Protein AF-A0A6A5Y5C6-F1 (afdb_monomer_lite)

Foldseek 3Di:
DPLVVDDPVVNLVVLLVVCVVVALVVLQVCLVPDPSSVVSSLCCNLQPAALVSQPPDDDPPPPPDDDDDDDDPPDDPDPPPSVPDQLPDPDLVSQLSSLLNCLVPVRHPQCQQSLLLVLLLVVLQVVCVVPDRDDSSVLSSQQSSLLSVDDSCLVVVLSVVCVVPVDDSNDDDLLSNLLSCLLVQVLVSNVVSCVVPVCSQLDADSRRGHSLLNNLLNVNLSSNVVSLVSLLVVPDDPSSLVVLVNSLVSNLVDPDCPSNLSSLVSCVVRVVVSCLVCLLVSLLVSLVVPDPVSNVSSVVVHDQDDDPVSQVSVLNSLLSCLLNLVLVSNVVCLVVVSHPLECPPLSLLSNLLSCLVNVVLVVNVSSVVSVHDQQDHDDDDDPDDDGDGQLLVCLLVLPLSSNLSSLVSPDDLPDPSVVSLVVNDDDDDDPVNVVSSVSSVVSSVVSVVVVVVVVVPPDDDDPDDDPDDDDDD

Organism: NCBI:txid1450172

pLDDT: mean 77.13, std 18.13, range [28.3, 96.19]

Radius of gyration: 30.25 Å; chains: 1; bounding box: 68×80×89 Å

Secondary structure (DSSP, 8-state):
--TTSS-HHHHHHHHHHHHHHH-HHHHHHTGGG-HHHHHHHHHIIIII--GGGGTT---------SS------SS---TTTTS-SSTT-S-HHHHHHHHHHHHH--TT--SHHHHHHHHHHHHHHHHHTTT----HHHHHHHHHHHHTTS-HHHHHHHHHHHHHHT--TT---HHHHHHHHHHHT-HHHHHHHHHH-TTGGGSPBTTTB-HHHHHHHTT-HHHHHHHHHHHHHT---THHHHHHHHHHHHHHHSS-SHHHHHHHHHHHHH-HHHHHHHHHHHHHHHHHHT-HHHHHHHHTT------HHHHHHHHHHHHHHHHTT-HHHHHHHHHTT-S---TT-HHHHHHHHHHHHTT-TTHHHHHHHTT--SS------SSS-S---HHHHHHHTT-HHHHHHHHHTT----S-HHHHHHTT--S---HHHHHHHHHHHHHHHHHHHHHHHTTTT-------S---SSS--

Sequence (473 aa):
MDLLDVPPEVLEQIIRLYVDDVGVVKAWLRRDVCKTFKSFIQFEILAKQPLQAFQGVSFTPLTIYQRGESTYSRGMYDPYRTHFLAIRSENVHIRSEYLQYRIKQLNGCHPFVPSSIQAIVNDFVESSKDRQNYPMEKCIEILCRVTSNLPIWSLLWRSWDSSSHNLDGSRVCNVDRIAAAASIGDLHLLQKLILDHPLDVQQESVVLGYPLECAVIEGKEGSVVHLMHNLKKTKKTYRVRDLLHRAIIAAMRMKTNSTLELLLHIVQKDHKAFWRARVVGWWAIAAAAGRKDHIETILNTLPYGHSHENQRRMNESFRYICKRGFGDIAKRIIQQRHIDISPQHSPSQSYLMSAIENDQTDLIPLLVARGVSVERFSGRRGYNPVGQSPLRYAIRIRSIALVKILLKQGAKTNIDINHWLRKTASEHQTDESKQAEADIIELFKVARAAQSGRKGTKSTPTKQHNLKRKAEN

Structure (mmCIF, N/CA/C/O backbone):
data_AF-A0A6A5Y5C6-F1
#
_entry.id   AF-A0A6A5Y5C6-F1
#
loop_
_atom_site.group_PDB
_atom_site.id
_atom_site.type_symbol
_atom_site.label_atom_id
_atom_site.label_alt_id
_atom_site.label_comp_id
_atom_site.label_asym_id
_atom_site.label_entity_id
_atom_site.label_seq_id
_atom_site.pdbx_PDB_ins_code
_atom_site.Cartn_x
_atom_site.Cartn_y
_atom_site.Cartn_z
_atom_site.occupancy
_atom_site.B_iso_or_equiv
_atom_site.auth_seq_id
_atom_site.auth_comp_id
_atom_site.auth_asym_id
_atom_site.auth_atom_id
_atom_site.pdbx_PDB_model_num
ATOM 1 N N . MET A 1 1 ? -0.465 40.863 -15.103 1.00 56.06 1 MET A N 1
ATOM 2 C CA . MET A 1 1 ? -0.292 39.588 -15.818 1.00 56.06 1 MET A CA 1
ATOM 3 C C . MET A 1 1 ? -0.039 38.549 -14.770 1.00 56.06 1 MET A C 1
ATOM 5 O O . MET A 1 1 ? 0.917 38.703 -14.012 1.00 56.06 1 MET A O 1
ATOM 9 N N . ASP A 1 2 ? -0.905 37.553 -14.700 1.00 70.94 2 ASP A N 1
ATOM 10 C CA . ASP A 1 2 ? -0.606 36.388 -13.893 1.00 70.94 2 ASP A CA 1
ATOM 11 C C . ASP A 1 2 ? 0.515 35.601 -14.578 1.00 70.94 2 ASP A C 1
ATOM 13 O O . ASP A 1 2 ? 0.655 35.603 -15.800 1.00 70.94 2 ASP A O 1
ATOM 17 N N . LEU A 1 3 ? 1.346 34.918 -13.788 1.00 67.88 3 LEU A N 1
ATOM 18 C CA . LEU A 1 3 ? 2.488 34.133 -14.283 1.00 67.88 3 LEU A CA 1
ATOM 19 C C . LEU A 1 3 ? 2.070 33.020 -15.272 1.00 67.88 3 LEU A C 1
ATOM 21 O O . LEU A 1 3 ? 2.919 32.402 -15.901 1.00 67.88 3 LEU A O 1
ATOM 25 N N . LEU A 1 4 ? 0.771 32.728 -15.373 1.00 70.50 4 LEU A N 1
ATOM 26 C CA . LEU A 1 4 ? 0.193 31.737 -16.281 1.00 70.50 4 LEU A CA 1
ATOM 27 C C . LEU A 1 4 ? -0.303 32.336 -17.604 1.00 70.50 4 LEU A C 1
ATOM 29 O O . LEU A 1 4 ? -0.633 31.572 -18.505 1.00 70.50 4 LEU A O 1
ATOM 33 N N . ASP A 1 5 ? -0.323 33.664 -17.730 1.00 82.31 5 ASP A N 1
ATOM 34 C CA . ASP A 1 5 ? -0.740 34.365 -18.952 1.00 82.31 5 ASP A CA 1
ATOM 35 C C . ASP A 1 5 ? 0.412 34.515 -19.959 1.00 82.31 5 ASP A C 1
ATOM 37 O O . ASP A 1 5 ? 0.213 34.985 -21.080 1.00 82.31 5 ASP A O 1
ATOM 41 N N . VAL A 1 6 ? 1.635 34.152 -19.560 1.00 85.62 6 VAL A N 1
ATOM 42 C CA . VAL A 1 6 ? 2.823 34.231 -20.415 1.00 85.62 6 VAL A CA 1
ATOM 43 C C . VAL A 1 6 ? 2.967 32.969 -21.277 1.00 85.62 6 VAL A C 1
ATOM 45 O O . VAL A 1 6 ? 2.570 31.883 -20.845 1.00 85.62 6 VAL A O 1
ATOM 48 N N . PRO A 1 7 ? 3.576 33.072 -22.473 1.00 89.81 7 PRO A N 1
ATOM 49 C CA . PRO A 1 7 ? 3.885 31.908 -23.299 1.00 89.81 7 PRO A CA 1
ATOM 50 C C . PRO A 1 7 ? 4.711 30.855 -22.536 1.00 89.81 7 PRO A C 1
ATOM 52 O O . PRO A 1 7 ? 5.541 31.222 -21.693 1.00 89.81 7 PRO A O 1
ATOM 55 N N . PRO A 1 8 ? 4.526 29.554 -22.822 1.00 86.69 8 PRO A N 1
ATOM 56 C CA . PRO A 1 8 ? 5.186 28.474 -22.089 1.00 86.69 8 PRO A CA 1
ATOM 57 C C . PRO A 1 8 ? 6.717 28.555 -22.139 1.00 86.69 8 PRO A C 1
ATOM 59 O O . PRO A 1 8 ? 7.372 28.212 -21.159 1.00 86.69 8 PRO A O 1
ATOM 62 N N . GLU A 1 9 ? 7.292 29.074 -23.223 1.00 89.06 9 GLU A N 1
ATOM 63 C CA . GLU A 1 9 ? 8.736 29.272 -23.384 1.00 89.06 9 GLU A CA 1
ATOM 64 C C . GLU A 1 9 ? 9.266 30.360 -22.438 1.00 89.06 9 GLU A C 1
ATOM 66 O O . GLU A 1 9 ? 10.341 30.228 -21.851 1.00 89.06 9 GLU A O 1
ATOM 71 N N . VAL A 1 10 ? 8.491 31.435 -22.255 1.00 89.25 10 VAL A N 1
ATOM 72 C CA . VAL A 1 10 ? 8.820 32.520 -21.319 1.00 89.25 10 VAL A CA 1
ATOM 73 C C . VAL A 1 10 ? 8.710 32.009 -19.888 1.00 89.25 10 VAL A C 1
ATOM 75 O O . VAL A 1 10 ? 9.592 32.264 -19.069 1.00 89.25 10 VAL A O 1
ATOM 78 N N . LEU A 1 11 ? 7.667 31.229 -19.590 1.00 88.94 11 LEU A N 1
ATOM 79 C CA . LEU A 1 11 ? 7.513 30.591 -18.287 1.00 88.94 11 LEU A CA 1
ATOM 80 C C . LEU A 1 11 ? 8.683 29.646 -17.985 1.00 88.94 11 LEU A C 1
ATOM 82 O O . LEU A 1 11 ? 9.231 29.688 -16.889 1.00 88.94 11 LEU A O 1
ATOM 86 N N . GLU A 1 12 ? 9.111 28.834 -18.949 1.00 89.12 12 GLU A N 1
ATOM 87 C CA . GLU A 1 12 ? 10.259 27.937 -18.807 1.00 89.12 12 GLU A CA 1
ATOM 88 C C . GLU A 1 12 ? 11.555 28.699 -18.491 1.00 89.12 12 GLU A C 1
ATOM 90 O O . GLU A 1 12 ? 12.298 28.305 -17.590 1.00 89.12 12 GLU A O 1
ATOM 95 N N . GLN A 1 13 ? 11.802 29.825 -19.166 1.00 90.44 13 GLN A N 1
ATOM 96 C CA . GLN A 1 13 ? 12.949 30.689 -18.871 1.00 90.44 13 GLN A CA 1
ATOM 97 C C . GLN A 1 13 ? 12.867 31.307 -17.473 1.00 90.44 13 GLN A C 1
ATOM 99 O O . GLN A 1 13 ? 13.861 31.297 -16.747 1.00 90.44 13 GLN A O 1
ATOM 104 N N . ILE A 1 14 ? 11.691 31.795 -17.064 1.00 90.94 14 ILE A N 1
ATOM 105 C CA . ILE A 1 14 ? 11.475 32.327 -15.711 1.00 90.94 14 ILE A CA 1
ATOM 106 C C . ILE A 1 14 ? 11.767 31.249 -14.664 1.00 90.94 14 ILE A C 1
ATOM 108 O O . ILE A 1 14 ? 12.445 31.515 -13.674 1.00 90.94 14 ILE A O 1
ATOM 112 N N . ILE A 1 15 ? 11.286 30.025 -14.884 1.00 91.19 15 ILE A N 1
ATOM 113 C CA . ILE A 1 15 ? 11.497 28.895 -13.974 1.00 91.19 15 ILE A CA 1
ATOM 114 C C . ILE A 1 15 ? 12.972 28.525 -13.891 1.00 91.19 15 ILE A C 1
ATOM 116 O O . ILE A 1 15 ? 13.470 28.292 -12.792 1.00 91.19 15 ILE A O 1
ATOM 120 N N . ARG A 1 16 ? 13.679 28.500 -15.020 1.00 91.00 16 ARG A N 1
ATOM 121 C CA . ARG A 1 16 ? 15.119 28.251 -15.046 1.00 91.00 16 ARG A CA 1
ATOM 122 C C . ARG A 1 16 ? 15.880 29.297 -14.235 1.00 91.00 16 ARG A C 1
ATOM 124 O O . ARG A 1 16 ? 16.612 28.927 -13.325 1.00 91.00 16 ARG A O 1
ATOM 131 N N . LEU A 1 17 ? 15.651 30.583 -14.507 1.00 91.69 17 LEU A N 1
ATOM 132 C CA . LEU A 1 17 ? 16.285 31.679 -13.766 1.00 91.69 17 LEU A CA 1
ATOM 133 C C . LEU A 1 17 ? 15.961 31.609 -12.273 1.00 91.69 17 LEU A C 1
ATOM 135 O O . LEU A 1 17 ? 16.832 31.815 -11.435 1.00 91.69 17 LEU A O 1
ATOM 139 N N . TYR A 1 18 ? 14.720 31.262 -11.937 1.00 91.19 18 TYR A N 1
ATOM 140 C CA . TYR A 1 18 ? 14.306 31.050 -10.559 1.00 91.19 18 TYR A CA 1
ATOM 141 C C . TYR A 1 18 ? 15.075 29.899 -9.895 1.00 91.19 18 TYR A C 1
ATOM 143 O O . TYR A 1 18 ? 15.573 30.065 -8.784 1.00 91.19 18 TYR A O 1
ATOM 151 N N . VAL A 1 19 ? 15.196 28.741 -10.554 1.00 88.56 19 VAL A N 1
ATOM 152 C CA . VAL A 1 19 ? 15.949 27.587 -10.033 1.00 88.56 19 VAL A CA 1
ATOM 153 C C . VAL A 1 19 ? 17.432 27.922 -9.865 1.00 88.56 19 VAL A C 1
ATOM 155 O O . VAL A 1 19 ? 18.008 27.529 -8.849 1.00 88.56 19 VAL A O 1
ATOM 158 N N . ASP A 1 20 ? 18.022 28.662 -10.804 1.00 88.44 20 ASP A N 1
ATOM 159 C CA . ASP A 1 20 ? 19.425 29.087 -10.757 1.00 88.44 20 ASP A CA 1
ATOM 160 C C . ASP A 1 20 ? 19.679 30.089 -9.610 1.00 88.44 20 ASP A C 1
ATOM 162 O O . ASP A 1 20 ? 20.697 29.991 -8.925 1.00 88.44 20 ASP A O 1
ATOM 166 N N . ASP A 1 21 ? 18.734 30.999 -9.340 1.00 89.56 21 ASP A N 1
ATOM 167 C CA . ASP A 1 21 ? 18.826 32.006 -8.270 1.00 89.56 21 ASP A CA 1
ATOM 168 C C . ASP A 1 21 ? 18.617 31.412 -6.865 1.00 89.56 21 ASP A C 1
ATOM 170 O O . ASP A 1 21 ? 19.437 31.587 -5.960 1.00 89.56 21 ASP A O 1
ATOM 174 N N . VAL A 1 22 ? 17.525 30.663 -6.654 1.00 86.00 22 VAL A N 1
ATOM 175 C CA . VAL A 1 22 ? 17.185 30.155 -5.310 1.00 86.00 22 VAL A CA 1
ATOM 176 C C . VAL A 1 22 ? 17.791 28.786 -4.995 1.00 86.00 22 VAL A C 1
ATOM 178 O O . VAL A 1 22 ? 17.800 28.363 -3.831 1.00 86.00 22 VAL A O 1
ATOM 181 N N . GLY A 1 23 ? 18.276 28.081 -6.014 1.00 80.81 23 GLY A N 1
ATOM 182 C CA . GLY A 1 23 ? 18.769 26.713 -5.939 1.00 80.81 23 GLY A CA 1
ATOM 183 C C . GLY A 1 23 ? 17.662 25.650 -5.949 1.00 80.81 23 GLY A C 1
ATOM 184 O O . GLY A 1 23 ? 16.526 25.854 -5.500 1.00 80.81 23 GLY A O 1
ATOM 185 N N . VAL A 1 24 ? 18.036 24.445 -6.392 1.00 80.50 24 VAL A N 1
ATOM 186 C CA . VAL A 1 24 ? 17.138 23.299 -6.631 1.00 80.50 24 VAL A CA 1
ATOM 187 C C . VAL A 1 24 ? 16.220 22.979 -5.443 1.00 80.50 24 VAL A C 1
ATOM 189 O O . VAL A 1 24 ? 15.025 22.752 -5.623 1.00 80.50 24 VAL A O 1
ATOM 192 N N . VAL A 1 25 ? 16.744 22.973 -4.212 1.00 74.19 25 VAL A N 1
ATOM 193 C CA . VAL A 1 25 ? 15.975 22.579 -3.014 1.00 74.19 25 VAL A CA 1
ATOM 194 C C . VAL A 1 25 ? 14.851 23.571 -2.718 1.00 74.19 25 VAL A C 1
ATOM 196 O O . VAL A 1 25 ? 13.713 23.166 -2.475 1.00 74.19 25 VAL A O 1
ATOM 199 N N . LYS A 1 26 ? 15.160 24.873 -2.730 1.00 78.12 26 LYS A N 1
ATOM 200 C CA . LYS A 1 26 ? 14.178 25.916 -2.412 1.00 78.12 26 LYS A CA 1
ATOM 201 C C . LYS A 1 26 ? 13.116 25.997 -3.503 1.00 78.12 26 LYS A C 1
ATOM 203 O O . LYS A 1 26 ? 11.932 26.068 -3.172 1.00 78.12 26 LYS A O 1
ATOM 208 N N . ALA A 1 27 ? 13.523 25.889 -4.769 1.00 83.25 27 ALA A N 1
ATOM 209 C CA . ALA A 1 27 ? 12.595 25.835 -5.891 1.00 83.25 27 ALA A CA 1
ATOM 210 C C . ALA A 1 27 ? 11.665 24.612 -5.802 1.00 83.25 27 ALA A C 1
ATOM 212 O O . ALA A 1 27 ? 10.445 24.742 -5.917 1.00 83.25 27 ALA A O 1
ATOM 213 N N . TRP A 1 28 ? 12.208 23.431 -5.482 1.00 80.88 28 TRP A N 1
ATOM 214 C CA . TRP A 1 28 ? 11.421 22.207 -5.325 1.00 80.88 28 TRP A CA 1
ATOM 215 C C . TRP A 1 28 ? 10.342 22.327 -4.243 1.00 80.88 28 TRP A C 1
ATOM 217 O O . TRP A 1 28 ? 9.217 21.859 -4.433 1.00 80.88 28 TRP A O 1
ATOM 227 N N . LEU A 1 29 ? 10.644 22.970 -3.112 1.00 80.00 29 LEU A N 1
ATOM 228 C CA . LEU A 1 29 ? 9.681 23.178 -2.022 1.00 80.00 29 LEU A CA 1
ATOM 229 C C . LEU A 1 29 ? 8.529 24.121 -2.403 1.00 80.00 29 LEU A C 1
ATOM 231 O O . LEU A 1 29 ? 7.457 24.034 -1.811 1.00 80.00 29 LEU A O 1
ATOM 235 N N . ARG A 1 30 ? 8.722 24.989 -3.401 1.00 81.44 30 ARG A N 1
ATOM 236 C CA . ARG A 1 30 ? 7.712 25.948 -3.876 1.00 81.44 30 ARG A CA 1
ATOM 237 C C . ARG A 1 30 ? 6.861 25.422 -5.033 1.00 81.44 30 ARG A C 1
ATOM 239 O O . ARG A 1 30 ? 5.933 26.100 -5.452 1.00 81.44 30 ARG A O 1
ATOM 246 N N . ARG A 1 31 ? 7.112 24.207 -5.528 1.00 82.00 31 ARG A N 1
ATOM 247 C CA . ARG A 1 31 ? 6.424 23.665 -6.714 1.00 82.00 31 ARG A CA 1
ATOM 248 C C . ARG A 1 31 ? 4.908 23.513 -6.555 1.00 82.00 31 ARG A C 1
ATOM 250 O O . ARG A 1 31 ? 4.195 23.571 -7.543 1.00 82.00 31 ARG A O 1
ATOM 257 N N . ASP A 1 32 ? 4.399 23.343 -5.336 1.00 80.75 32 ASP A N 1
ATOM 258 C CA . ASP A 1 32 ? 2.973 23.077 -5.093 1.00 80.75 32 ASP A CA 1
ATOM 259 C C . ASP A 1 32 ? 2.081 24.346 -5.127 1.00 80.75 32 ASP A C 1
ATOM 261 O O . ASP A 1 32 ? 0.936 24.299 -4.690 1.00 80.75 32 ASP A O 1
ATOM 265 N N . VAL A 1 33 ? 2.574 25.466 -5.683 1.00 83.31 33 VAL A N 1
ATOM 266 C CA . VAL A 1 33 ? 1.807 26.714 -5.891 1.00 83.31 33 VAL A CA 1
ATOM 267 C C . VAL A 1 33 ? 0.662 26.522 -6.892 1.00 83.31 33 VAL A C 1
ATOM 269 O O . VAL A 1 33 ? -0.469 26.915 -6.619 1.00 83.31 33 VAL A O 1
ATOM 272 N N . CYS A 1 34 ? 0.921 25.898 -8.046 1.00 86.25 34 CYS A N 1
ATOM 273 C CA . CYS A 1 34 ? -0.117 25.510 -9.005 1.00 86.25 34 CYS A CA 1
ATOM 274 C C . CYS A 1 34 ? 0.353 24.342 -9.889 1.00 86.25 34 CYS A C 1
ATOM 276 O O . CYS A 1 34 ? 1.543 24.035 -9.949 1.00 86.25 34 CYS A O 1
ATOM 278 N N . LYS A 1 35 ? -0.575 23.672 -10.591 1.00 86.62 35 LYS A N 1
ATOM 279 C CA . LYS A 1 35 ? -0.264 22.482 -11.414 1.00 86.62 35 LYS A CA 1
ATOM 280 C C . LYS A 1 35 ? 0.730 22.774 -12.544 1.00 86.62 35 LYS A C 1
ATOM 282 O O . LYS A 1 35 ? 1.627 21.969 -12.789 1.00 86.62 35 LYS A O 1
ATOM 287 N N . THR A 1 36 ? 0.579 23.914 -13.212 1.00 86.38 36 THR A N 1
ATOM 288 C CA . THR A 1 36 ? 1.457 24.325 -14.313 1.00 86.38 36 THR A CA 1
ATOM 289 C C . THR A 1 36 ? 2.862 24.593 -13.790 1.00 86.38 36 THR A C 1
ATOM 291 O O . THR A 1 36 ? 3.805 23.926 -14.201 1.00 86.38 36 THR A O 1
ATOM 294 N N . PHE A 1 37 ? 2.989 25.462 -12.784 1.00 86.75 37 PHE A N 1
ATOM 295 C CA . PHE A 1 37 ? 4.259 25.781 -12.128 1.00 86.75 37 PHE A CA 1
ATOM 296 C C . PHE A 1 37 ? 4.972 24.529 -11.609 1.00 86.75 37 PHE A C 1
ATOM 298 O O . PHE A 1 37 ? 6.164 24.343 -11.840 1.00 86.75 37 PHE A O 1
ATOM 305 N N . LYS A 1 38 ? 4.221 23.613 -10.988 1.00 86.44 38 LYS A N 1
ATOM 306 C CA . LYS A 1 38 ? 4.724 22.310 -10.554 1.00 86.44 38 LYS A CA 1
ATOM 307 C C . LYS A 1 38 ? 5.365 21.523 -11.691 1.00 86.44 38 LYS A C 1
ATOM 309 O O . LYS A 1 38 ? 6.466 21.014 -11.512 1.00 86.44 38 LYS A O 1
ATOM 314 N N . SER A 1 39 ? 4.684 21.435 -12.830 1.00 87.00 39 SER A N 1
ATOM 315 C CA . SER A 1 39 ? 5.138 20.659 -13.987 1.00 87.00 39 SER A CA 1
ATOM 316 C C . SER A 1 39 ? 6.424 21.242 -14.577 1.00 87.00 39 SER A C 1
ATOM 318 O O . SER A 1 39 ? 7.376 20.499 -14.797 1.00 87.00 39 SER A O 1
ATOM 320 N N . PHE A 1 40 ? 6.500 22.569 -14.738 1.00 89.06 40 PHE A N 1
ATOM 321 C CA . PHE A 1 40 ? 7.712 23.239 -15.223 1.00 89.06 40 PHE A CA 1
ATOM 322 C C . PHE A 1 40 ? 8.882 23.118 -14.239 1.00 89.06 40 PHE A C 1
ATOM 324 O O . PHE A 1 40 ? 9.985 22.784 -14.660 1.00 89.06 40 PHE A O 1
ATOM 331 N N . ILE A 1 41 ? 8.657 23.303 -12.929 1.00 87.12 41 ILE A N 1
ATOM 332 C CA . ILE A 1 41 ? 9.706 23.091 -11.915 1.00 87.12 41 ILE A CA 1
ATOM 333 C C . ILE A 1 41 ? 10.195 21.642 -11.924 1.00 87.12 41 ILE A C 1
ATOM 335 O O . ILE A 1 41 ? 11.398 21.397 -11.844 1.00 87.12 41 ILE A O 1
ATOM 339 N N . GLN A 1 42 ? 9.279 20.672 -11.997 1.00 86.25 42 GLN A N 1
ATOM 340 C CA . GLN A 1 42 ? 9.651 19.261 -12.057 1.00 86.25 42 GLN A CA 1
ATOM 341 C C . GLN A 1 42 ? 10.475 18.965 -13.306 1.00 86.25 42 GLN A C 1
ATOM 343 O O . GLN A 1 42 ? 11.502 18.307 -13.189 1.00 86.25 42 GLN A O 1
ATOM 348 N N . PHE A 1 43 ? 10.069 19.464 -14.473 1.00 87.44 43 PHE A N 1
ATOM 349 C CA . PHE A 1 43 ? 10.827 19.282 -15.705 1.00 87.44 43 PHE A CA 1
ATOM 350 C C . PHE A 1 43 ? 12.217 19.919 -15.617 1.00 87.44 43 PHE A C 1
ATOM 352 O O . PHE A 1 43 ? 13.210 19.236 -15.842 1.00 87.44 43 PHE A O 1
ATOM 359 N N . GLU A 1 44 ? 12.311 21.185 -15.212 1.00 89.12 44 GLU A N 1
ATOM 360 C CA . GLU A 1 44 ? 13.589 21.893 -15.103 1.00 89.12 44 GLU A CA 1
ATOM 361 C C . GLU A 1 44 ? 14.559 21.148 -14.172 1.00 89.12 44 GLU A C 1
ATOM 363 O O . GLU A 1 44 ? 15.687 20.825 -14.551 1.00 89.12 44 GLU A O 1
ATOM 368 N N . ILE A 1 45 ? 14.089 20.766 -12.982 1.00 84.25 45 ILE A N 1
ATOM 369 C CA . ILE A 1 45 ? 14.916 20.098 -11.974 1.00 84.25 45 ILE A CA 1
ATOM 370 C C . ILE A 1 45 ? 15.250 18.651 -12.361 1.00 84.25 45 ILE A C 1
ATOM 372 O O . ILE A 1 45 ? 16.403 18.236 -12.248 1.00 84.25 45 ILE A O 1
ATOM 376 N N . LEU A 1 46 ? 14.267 17.853 -12.787 1.00 82.88 46 LEU A N 1
ATOM 377 C CA . LEU A 1 46 ? 14.477 16.427 -13.053 1.00 82.88 46 LEU A CA 1
ATOM 378 C C . LEU A 1 46 ? 15.151 16.181 -14.398 1.00 82.88 46 LEU A C 1
ATOM 380 O O . LEU A 1 46 ? 15.934 15.241 -14.501 1.00 82.88 46 LEU A O 1
ATOM 384 N N . ALA A 1 47 ? 14.852 16.990 -15.415 1.00 84.31 47 ALA A N 1
ATOM 385 C CA . ALA A 1 47 ? 15.338 16.779 -16.769 1.00 84.31 47 ALA A CA 1
ATOM 386 C C . ALA A 1 47 ? 16.631 17.544 -17.052 1.00 84.31 47 ALA A C 1
ATOM 388 O O . ALA A 1 47 ? 17.526 16.944 -17.635 1.00 84.31 47 ALA A O 1
ATOM 389 N N . LYS A 1 48 ? 16.807 18.793 -16.603 1.00 86.69 48 LYS A N 1
ATOM 390 C CA . LYS A 1 48 ? 17.923 19.633 -17.087 1.00 86.69 48 LYS A CA 1
ATOM 391 C C . LYS A 1 48 ? 19.055 19.874 -16.100 1.00 86.69 48 LYS A C 1
ATOM 393 O O . LYS A 1 48 ? 20.202 19.972 -16.524 1.00 86.69 48 LYS A O 1
ATOM 398 N N . GLN A 1 49 ? 18.761 19.953 -14.805 1.00 83.62 49 GLN A N 1
ATOM 399 C CA . GLN A 1 49 ? 19.779 20.322 -13.819 1.00 83.62 49 GLN A CA 1
ATOM 400 C C . GLN A 1 49 ? 20.910 19.269 -13.737 1.00 83.62 49 GLN A C 1
ATOM 402 O O . GLN A 1 49 ? 20.617 18.070 -13.618 1.00 83.62 49 GLN A O 1
ATOM 407 N N . PRO A 1 50 ? 22.193 19.685 -13.792 1.00 80.06 50 PRO A N 1
ATOM 408 C CA . PRO A 1 50 ? 23.335 18.779 -13.687 1.00 80.06 50 PRO A CA 1
ATOM 409 C C . PRO A 1 50 ? 23.519 18.296 -12.243 1.00 80.06 50 PRO A C 1
ATOM 411 O O . PRO A 1 50 ? 23.106 18.972 -11.303 1.00 80.06 50 PRO A O 1
ATOM 414 N N . LEU A 1 51 ? 24.184 17.154 -12.029 1.00 70.38 51 LEU A N 1
ATOM 415 C CA . LEU A 1 51 ? 24.385 16.605 -10.674 1.00 70.38 51 LEU A CA 1
ATOM 416 C C . LEU A 1 51 ? 25.053 17.580 -9.687 1.00 70.38 51 LEU A C 1
ATOM 418 O O . LEU A 1 51 ? 24.784 17.522 -8.488 1.00 70.38 51 LEU A O 1
ATOM 422 N N . GLN A 1 52 ? 25.912 18.477 -10.170 1.00 72.94 52 GLN A N 1
ATOM 423 C CA . GLN A 1 52 ? 26.589 19.486 -9.356 1.00 72.94 52 GLN A CA 1
ATOM 424 C C . GLN A 1 52 ? 25.599 20.471 -8.721 1.00 72.94 52 GLN A C 1
ATOM 426 O O . GLN A 1 52 ? 25.813 20.887 -7.586 1.00 72.94 52 GLN A O 1
ATOM 431 N N . ALA A 1 53 ? 24.467 20.759 -9.376 1.00 72.50 53 ALA A N 1
ATOM 432 C CA . ALA A 1 53 ? 23.405 21.610 -8.826 1.00 72.50 53 ALA A CA 1
ATOM 433 C C . ALA A 1 53 ? 22.728 21.002 -7.576 1.00 72.50 53 ALA A C 1
ATOM 435 O O . ALA A 1 53 ? 21.984 21.679 -6.867 1.00 72.50 53 ALA A O 1
ATOM 436 N N . PHE A 1 54 ? 23.007 19.726 -7.281 1.00 68.81 54 PHE A N 1
ATOM 437 C CA . PHE A 1 54 ? 22.520 18.998 -6.110 1.00 68.81 54 PHE A CA 1
ATOM 438 C C . PHE A 1 54 ? 23.593 18.830 -5.006 1.00 68.81 54 PHE A C 1
ATOM 440 O O . PHE A 1 54 ? 23.298 18.247 -3.958 1.00 68.81 54 PHE A O 1
ATOM 447 N N . GLN A 1 55 ? 24.834 19.308 -5.206 1.00 56.75 55 GLN A N 1
ATOM 448 C CA . GLN A 1 55 ? 25.939 19.220 -4.232 1.00 56.75 55 GLN A CA 1
ATOM 449 C C . GLN A 1 55 ? 25.793 20.238 -3.080 1.00 56.75 55 GLN A C 1
ATOM 451 O O . GLN A 1 55 ? 25.226 21.310 -3.247 1.00 56.75 55 GLN A O 1
ATOM 456 N N . GLY A 1 56 ? 26.308 19.910 -1.885 1.00 51.62 56 GLY A N 1
ATOM 457 C CA . GLY A 1 56 ? 26.361 20.838 -0.734 1.00 51.62 56 GLY A CA 1
ATOM 458 C C . GLY A 1 56 ? 25.121 20.873 0.172 1.00 51.62 56 GLY A C 1
ATOM 459 O O . GLY A 1 56 ? 25.102 21.589 1.171 1.00 51.62 56 GLY A O 1
ATOM 460 N N . VAL A 1 57 ? 24.097 20.066 -0.114 1.00 51.09 57 VAL A N 1
ATOM 461 C CA . VAL A 1 57 ? 22.853 20.045 0.665 1.00 51.09 57 VAL A CA 1
ATOM 462 C C . VAL A 1 57 ? 22.980 19.105 1.871 1.00 51.09 57 VAL A C 1
ATOM 464 O O . VAL A 1 57 ? 22.795 17.890 1.773 1.00 51.09 57 VAL A O 1
ATOM 467 N N . SER A 1 58 ? 23.289 19.653 3.047 1.00 38.56 58 SER A N 1
ATOM 468 C CA . SER A 1 58 ? 23.172 18.929 4.315 1.00 38.56 58 SER A CA 1
ATOM 469 C C . SER A 1 58 ? 21.696 18.804 4.704 1.00 38.56 58 SER A C 1
ATOM 471 O O . SER A 1 58 ? 21.130 19.645 5.392 1.00 38.56 58 SER A O 1
ATOM 473 N N . PHE A 1 59 ? 21.041 17.716 4.299 1.00 39.56 59 PHE A N 1
ATOM 474 C CA . PHE A 1 59 ? 19.836 17.318 5.021 1.00 39.56 59 PHE A CA 1
ATOM 475 C C . PHE A 1 59 ? 20.263 16.791 6.388 1.00 39.56 59 PHE A C 1
ATOM 477 O O . PHE A 1 59 ? 20.935 15.759 6.490 1.00 39.56 59 PHE A O 1
ATOM 484 N N . THR A 1 60 ? 19.839 17.478 7.450 1.00 31.75 60 THR A N 1
ATOM 485 C CA . THR A 1 60 ? 19.580 16.783 8.707 1.00 31.75 60 THR A CA 1
ATOM 486 C C . THR A 1 60 ? 18.691 15.588 8.363 1.00 31.75 60 THR A C 1
ATOM 488 O O . THR A 1 60 ? 17.717 15.750 7.619 1.00 31.75 60 THR A O 1
ATOM 491 N N . PRO A 1 61 ? 19.029 14.366 8.809 1.00 31.95 61 PRO A N 1
ATOM 492 C CA . PRO A 1 61 ? 18.148 13.231 8.617 1.00 31.95 61 PRO A CA 1
ATOM 493 C C . PRO A 1 61 ? 16.802 13.621 9.219 1.00 31.95 61 PRO A C 1
ATOM 495 O O . PRO A 1 61 ? 16.704 13.777 10.435 1.00 31.95 61 PRO A O 1
ATOM 498 N N . LEU A 1 62 ? 15.782 13.831 8.382 1.00 31.56 62 LEU A N 1
ATOM 499 C CA . LEU A 1 62 ? 14.401 13.835 8.840 1.00 31.56 62 LEU A CA 1
ATOM 500 C C . LEU A 1 62 ? 14.235 12.506 9.561 1.00 31.56 62 LEU A C 1
ATOM 502 O O . LEU A 1 62 ? 14.298 11.461 8.923 1.00 31.56 62 LEU A O 1
ATOM 506 N N . THR A 1 63 ? 14.199 12.581 10.890 1.00 29.98 63 THR A N 1
ATOM 507 C CA . THR A 1 63 ? 14.142 11.504 11.880 1.00 29.98 63 THR A CA 1
ATOM 508 C C . THR A 1 63 ? 13.752 10.147 11.296 1.00 29.98 63 THR A C 1
ATOM 510 O O . THR A 1 63 ? 12.600 9.725 11.370 1.00 29.98 63 THR A O 1
ATOM 513 N N . ILE A 1 64 ? 14.746 9.426 10.766 1.00 30.62 64 ILE A N 1
ATOM 514 C CA . ILE A 1 64 ? 14.661 7.994 10.477 1.00 30.62 64 ILE A CA 1
ATOM 515 C C . ILE A 1 64 ? 14.819 7.291 11.823 1.00 30.62 64 ILE A C 1
ATOM 517 O O . ILE A 1 64 ? 15.863 6.748 12.154 1.00 30.62 64 ILE A O 1
ATOM 521 N N . TYR A 1 65 ? 13.790 7.385 12.655 1.00 30.33 65 TYR A N 1
ATOM 522 C CA . TYR A 1 65 ? 13.667 6.598 13.869 1.00 30.33 65 TYR A CA 1
ATOM 523 C C . TYR A 1 65 ? 12.196 6.276 14.062 1.00 30.33 65 TYR A C 1
ATOM 525 O O . TYR A 1 65 ? 11.470 7.017 14.713 1.00 30.33 65 TYR A O 1
ATOM 533 N N . GLN A 1 66 ? 11.771 5.159 13.471 1.00 28.80 66 GLN A N 1
ATOM 534 C CA . GLN A 1 66 ? 10.970 4.132 14.144 1.00 28.80 66 GLN A CA 1
ATOM 535 C C . GLN A 1 66 ? 10.660 2.989 13.168 1.00 28.80 66 GLN A C 1
ATOM 537 O O . GLN A 1 66 ? 9.573 2.920 12.604 1.00 28.80 66 GLN A O 1
ATOM 542 N N . ARG A 1 67 ? 11.624 2.074 12.999 1.00 28.94 67 ARG A N 1
ATOM 543 C CA . ARG A 1 67 ? 11.429 0.608 13.020 1.00 28.94 67 ARG A CA 1
ATOM 544 C C . ARG A 1 67 ? 12.730 -0.104 12.634 1.00 28.94 67 ARG A C 1
ATOM 546 O O . ARG A 1 67 ? 13.004 -0.317 11.468 1.00 28.94 67 ARG A O 1
ATOM 553 N N . GLY A 1 68 ? 13.492 -0.487 13.655 1.00 30.53 68 GLY A N 1
ATOM 554 C CA . GLY A 1 68 ? 14.062 -1.834 13.756 1.00 30.53 68 GLY A CA 1
ATOM 555 C C . GLY A 1 68 ? 15.013 -2.355 12.676 1.00 30.53 68 GLY A C 1
ATOM 556 O O . GLY A 1 68 ? 15.049 -3.567 12.513 1.00 30.53 68 GLY A O 1
ATOM 557 N N . GLU A 1 69 ? 15.798 -1.515 12.007 1.00 28.61 69 GLU A N 1
ATOM 558 C CA . GLU A 1 69 ? 17.002 -1.973 11.301 1.00 28.61 69 GLU A CA 1
ATOM 559 C C . GLU A 1 69 ? 18.233 -1.345 11.963 1.00 28.61 69 GLU A C 1
ATOM 561 O O . GLU A 1 69 ? 18.332 -0.130 12.145 1.00 28.61 69 GLU A O 1
ATOM 566 N N . SER A 1 70 ? 19.121 -2.207 12.446 1.00 28.30 70 SER A N 1
ATOM 567 C CA . SER A 1 70 ? 20.301 -1.870 13.232 1.00 28.30 70 SER A CA 1
ATOM 568 C C . SER A 1 70 ? 21.335 -1.093 12.413 1.00 28.30 70 SER A C 1
ATOM 570 O O . SER A 1 70 ? 21.865 -1.597 11.429 1.00 28.30 70 SER A O 1
ATOM 572 N N . THR A 1 71 ? 21.630 0.122 12.875 1.00 30.80 71 THR A N 1
ATOM 573 C CA . THR A 1 71 ? 22.948 0.783 12.909 1.00 30.80 71 THR A CA 1
ATOM 574 C C . THR A 1 71 ? 24.047 0.238 11.982 1.00 30.80 71 THR A C 1
ATOM 576 O O . THR A 1 71 ? 24.889 -0.533 12.426 1.00 30.80 71 THR A O 1
ATOM 579 N N . TYR A 1 72 ? 24.123 0.750 10.751 1.00 30.78 72 TYR A N 1
ATOM 580 C CA . TYR A 1 72 ? 25.359 0.783 9.945 1.00 30.78 72 TYR A CA 1
ATOM 581 C C . TYR A 1 72 ? 25.417 2.045 9.069 1.00 30.78 72 TYR A C 1
ATOM 583 O O . TYR A 1 72 ? 25.584 2.001 7.857 1.00 30.78 72 TYR A O 1
ATOM 591 N N . SER A 1 73 ? 25.250 3.221 9.675 1.00 35.47 73 SER A N 1
ATOM 592 C CA . SER A 1 73 ? 25.374 4.493 8.945 1.00 35.47 73 SER A CA 1
ATOM 593 C C . SER A 1 73 ? 26.103 5.560 9.759 1.00 35.47 73 SER A C 1
ATOM 595 O O . SER A 1 73 ? 25.641 6.691 9.904 1.00 35.47 73 SER A O 1
ATOM 597 N N . ARG A 1 74 ? 27.259 5.192 10.313 1.00 31.31 74 ARG A N 1
ATOM 598 C CA . ARG A 1 74 ? 28.286 6.134 10.773 1.00 31.31 74 ARG A CA 1
ATOM 599 C C . ARG A 1 74 ? 29.598 5.721 10.114 1.00 31.31 74 ARG A C 1
ATOM 601 O O . ARG A 1 74 ? 30.237 4.801 10.602 1.00 31.31 74 ARG A O 1
ATOM 608 N N . GLY A 1 75 ? 29.970 6.360 9.003 1.00 29.62 75 GLY A N 1
ATOM 609 C CA . GLY A 1 75 ? 31.360 6.274 8.540 1.00 29.62 75 GLY A CA 1
ATOM 610 C C . GLY A 1 75 ? 31.667 6.449 7.055 1.00 29.62 75 GLY A C 1
ATOM 611 O O . GLY A 1 75 ? 32.800 6.797 6.762 1.00 29.62 75 GLY A O 1
ATOM 612 N N . MET A 1 76 ? 30.738 6.271 6.110 1.00 32.62 76 MET A N 1
ATOM 613 C CA . MET A 1 76 ? 31.079 6.463 4.687 1.00 32.62 76 MET A CA 1
ATOM 614 C C . MET A 1 76 ? 30.822 7.907 4.247 1.00 32.62 76 MET A C 1
ATOM 616 O O . MET A 1 76 ? 29.691 8.310 3.966 1.00 32.62 76 MET A O 1
ATOM 620 N N . TYR A 1 77 ? 31.896 8.700 4.228 1.00 36.75 77 TYR A N 1
ATOM 621 C CA . TYR A 1 77 ? 32.012 9.864 3.354 1.00 36.75 77 TYR A CA 1
ATOM 622 C C . TYR A 1 77 ? 31.978 9.349 1.913 1.00 36.75 77 TYR A C 1
ATOM 624 O O . TYR A 1 77 ? 32.885 8.641 1.491 1.00 36.75 77 TYR A O 1
ATOM 632 N N . ASP A 1 78 ? 30.900 9.654 1.196 1.00 39.22 78 ASP A N 1
ATOM 633 C CA . ASP A 1 78 ? 30.655 9.146 -0.149 1.00 39.22 78 ASP A CA 1
ATOM 634 C C . ASP A 1 78 ? 30.606 10.316 -1.157 1.00 39.22 78 ASP A C 1
ATOM 636 O O . ASP A 1 78 ? 29.727 11.181 -1.020 1.00 39.22 78 ASP A O 1
ATOM 640 N N . PRO A 1 79 ? 31.505 10.373 -2.161 1.00 35.34 79 PRO A N 1
ATOM 641 C CA . PRO A 1 79 ? 31.429 11.337 -3.263 1.00 35.34 79 PRO A CA 1
ATOM 642 C C . PRO A 1 79 ? 30.165 11.177 -4.140 1.00 35.34 79 PRO A C 1
ATOM 644 O O . PRO A 1 79 ? 29.823 12.100 -4.878 1.00 35.34 79 PRO A O 1
ATOM 647 N N . TYR A 1 80 ? 29.406 10.079 -4.005 1.00 41.09 80 TYR A N 1
ATOM 648 C CA . TYR A 1 80 ? 28.135 9.811 -4.697 1.00 41.09 80 TYR A CA 1
ATOM 649 C C . TYR A 1 80 ? 26.879 10.305 -3.952 1.00 41.09 80 TYR A C 1
ATOM 651 O O . TYR A 1 80 ? 25.749 10.056 -4.394 1.00 41.09 80 TYR A O 1
ATOM 659 N N . ARG A 1 81 ? 27.050 11.111 -2.885 1.00 43.59 81 ARG A N 1
ATOM 660 C CA . ARG A 1 81 ? 25.980 11.881 -2.202 1.00 43.59 81 ARG A CA 1
ATOM 661 C C . ARG A 1 81 ? 25.127 12.769 -3.132 1.00 43.59 81 ARG A C 1
ATOM 663 O O . ARG A 1 81 ? 24.114 13.302 -2.686 1.00 43.59 81 ARG A O 1
ATOM 670 N N . THR A 1 82 ? 25.505 12.909 -4.399 1.00 41.81 82 THR A N 1
ATOM 671 C CA . THR A 1 82 ? 24.882 13.740 -5.440 1.00 41.81 82 THR A CA 1
ATOM 672 C C . THR A 1 82 ? 23.641 13.162 -6.118 1.00 41.81 82 THR A C 1
ATOM 674 O O . THR A 1 82 ? 23.009 13.867 -6.897 1.00 41.81 82 THR A O 1
ATOM 677 N N . HIS A 1 83 ? 23.203 11.941 -5.796 1.00 48.69 83 HIS A N 1
ATOM 678 C CA . HIS A 1 83 ? 21.961 11.345 -6.333 1.00 48.69 83 HIS A CA 1
ATOM 679 C C . HIS A 1 83 ? 20.672 11.927 -5.697 1.00 48.69 83 HIS A C 1
ATOM 681 O O . HIS A 1 83 ? 19.714 11.215 -5.382 1.00 48.69 83 HIS A O 1
ATOM 687 N N . PHE A 1 84 ? 20.663 13.232 -5.423 1.00 49.03 84 PHE A N 1
ATOM 688 C CA . PHE A 1 84 ? 19.838 13.845 -4.389 1.00 49.03 84 PHE A CA 1
ATOM 689 C C . PHE A 1 84 ? 18.462 14.340 -4.897 1.00 49.03 84 PHE A C 1
ATOM 691 O O . PHE A 1 84 ? 18.305 14.781 -6.029 1.00 49.03 84 PHE A O 1
ATOM 698 N N . LEU A 1 85 ? 17.452 14.245 -4.021 1.00 48.25 85 LEU A N 1
ATOM 699 C CA . LEU A 1 85 ? 16.010 14.539 -4.177 1.00 48.25 85 LEU A CA 1
ATOM 700 C C . LEU A 1 85 ? 15.166 13.584 -5.028 1.00 48.25 85 LEU A C 1
ATOM 702 O O . LEU A 1 85 ? 14.183 13.066 -4.502 1.00 48.25 85 LEU A O 1
ATOM 706 N N . ALA A 1 86 ? 15.502 13.332 -6.292 1.00 49.25 86 ALA A N 1
ATOM 707 C CA . ALA A 1 86 ? 14.612 12.562 -7.168 1.00 49.25 86 ALA A CA 1
ATOM 708 C C . ALA A 1 86 ? 14.630 11.065 -6.833 1.00 49.25 86 ALA A C 1
ATOM 710 O O . ALA A 1 86 ? 13.595 10.500 -6.491 1.00 49.25 86 ALA A O 1
ATOM 711 N N . ILE A 1 87 ? 15.823 10.453 -6.812 1.00 51.22 87 ILE A N 1
ATOM 712 C CA . ILE A 1 87 ? 16.031 9.039 -6.451 1.00 51.22 87 ILE A CA 1
ATOM 713 C C . ILE A 1 87 ? 15.752 8.795 -4.959 1.00 51.22 87 ILE A C 1
ATOM 715 O O . ILE A 1 87 ? 15.292 7.717 -4.590 1.00 51.22 87 ILE A O 1
ATOM 719 N N . ARG A 1 88 ? 15.972 9.804 -4.100 1.00 52.47 88 ARG A N 1
ATOM 720 C CA . ARG A 1 88 ? 15.669 9.748 -2.656 1.00 52.47 88 ARG A CA 1
ATOM 721 C C . ARG A 1 88 ? 14.226 10.086 -2.297 1.00 52.47 88 ARG A C 1
ATOM 723 O O . ARG A 1 88 ? 13.852 9.959 -1.134 1.00 52.47 88 ARG A O 1
ATOM 730 N N . SER A 1 89 ? 13.416 10.482 -3.274 1.00 59.28 89 SER A N 1
ATOM 731 C CA . SER A 1 89 ? 11.991 10.683 -3.062 1.00 59.28 89 SER A CA 1
ATOM 732 C C . SER A 1 89 ? 11.335 9.353 -2.703 1.00 59.28 89 SER A C 1
ATOM 734 O O . SER A 1 89 ? 11.472 8.364 -3.424 1.00 59.28 89 SER A O 1
ATOM 736 N N . GLU A 1 90 ? 10.553 9.334 -1.624 1.00 61.41 90 GLU A N 1
ATOM 737 C CA . GLU A 1 90 ? 9.652 8.211 -1.332 1.00 61.41 90 GLU A CA 1
ATOM 738 C C . GLU A 1 90 ? 8.589 8.040 -2.436 1.00 61.41 90 GLU A C 1
ATOM 740 O O . GLU A 1 90 ? 7.954 6.991 -2.549 1.00 61.41 90 GLU A O 1
ATOM 745 N N . ASN A 1 91 ? 8.417 9.053 -3.294 1.00 75.00 91 ASN A N 1
ATOM 746 C CA . ASN A 1 91 ? 7.484 9.020 -4.403 1.00 75.00 91 ASN A CA 1
ATOM 747 C C . ASN A 1 91 ? 8.080 8.303 -5.627 1.00 75.00 91 ASN A C 1
ATOM 749 O O . ASN A 1 91 ? 8.931 8.829 -6.344 1.00 75.00 91 ASN A O 1
ATOM 753 N N . VAL A 1 92 ? 7.565 7.101 -5.893 1.00 78.56 92 VAL A N 1
ATOM 754 C CA . VAL A 1 92 ? 7.904 6.258 -7.053 1.00 78.56 92 VAL A CA 1
ATOM 755 C C . VAL A 1 92 ? 7.684 6.975 -8.391 1.00 78.56 92 VAL A C 1
ATOM 757 O O . VAL A 1 92 ? 8.463 6.767 -9.317 1.00 78.56 92 VAL A O 1
ATOM 760 N N . HIS A 1 93 ? 6.667 7.837 -8.505 1.00 81.75 93 HIS A N 1
ATOM 761 C CA . HIS A 1 93 ? 6.382 8.548 -9.756 1.00 81.75 93 HIS A CA 1
ATOM 762 C C . HIS A 1 93 ? 7.507 9.520 -10.117 1.00 81.75 93 HIS A C 1
ATOM 764 O O . HIS A 1 93 ? 7.978 9.521 -11.247 1.00 81.75 93 HIS A O 1
ATOM 770 N N . ILE A 1 94 ? 8.012 10.260 -9.127 1.00 78.94 94 ILE A N 1
ATOM 771 C CA . ILE A 1 94 ? 9.110 11.219 -9.311 1.00 78.94 94 ILE A CA 1
ATOM 772 C C . ILE A 1 94 ? 10.404 10.490 -9.692 1.00 78.94 94 ILE A C 1
ATOM 774 O O . ILE A 1 94 ? 11.157 10.957 -10.543 1.00 78.94 94 ILE A O 1
ATOM 778 N N . ARG A 1 95 ? 10.644 9.313 -9.096 1.00 80.19 95 ARG A N 1
ATOM 779 C CA . ARG A 1 95 ? 11.768 8.439 -9.464 1.00 80.19 95 ARG A CA 1
ATOM 780 C C . ARG A 1 95 ? 11.668 7.958 -10.912 1.00 80.19 95 ARG A C 1
ATOM 782 O O . ARG A 1 95 ? 12.662 8.000 -11.631 1.00 80.19 95 ARG A O 1
ATOM 789 N N . SER A 1 96 ? 10.473 7.555 -11.337 1.00 85.62 96 SER A N 1
ATOM 790 C CA . SER A 1 96 ? 10.233 7.066 -12.697 1.00 85.62 96 SER A CA 1
ATOM 791 C C . SER A 1 96 ? 10.425 8.170 -13.730 1.00 85.62 96 SER A C 1
ATOM 793 O O . SER A 1 96 ? 11.162 7.961 -14.689 1.00 85.62 96 SER A O 1
ATOM 795 N N . GLU A 1 97 ? 9.850 9.354 -13.503 1.00 84.56 97 GLU A N 1
ATOM 796 C CA . GLU A 1 97 ? 10.025 10.526 -14.373 1.00 84.56 97 GLU A CA 1
ATOM 797 C C . GLU A 1 97 ? 11.501 10.908 -14.510 1.00 84.56 97 GLU A C 1
ATOM 799 O O . GLU A 1 97 ? 11.997 11.096 -15.619 1.00 84.56 97 GLU A O 1
ATOM 804 N N . TYR A 1 98 ? 12.232 10.948 -13.393 1.00 84.81 98 TYR A N 1
ATOM 805 C CA . TYR A 1 98 ? 13.668 11.212 -13.407 1.00 84.81 98 TYR A CA 1
ATOM 806 C C . TYR A 1 98 ? 14.428 10.222 -14.295 1.00 84.81 98 TYR A C 1
ATOM 808 O O . TYR A 1 98 ? 15.214 10.641 -15.142 1.00 84.81 98 TYR A O 1
ATOM 816 N N . LEU A 1 99 ? 14.182 8.915 -14.143 1.00 85.00 99 LEU A N 1
ATOM 817 C CA . LEU A 1 99 ? 14.847 7.902 -14.967 1.00 85.00 99 LEU A CA 1
ATOM 818 C C . LEU A 1 99 ? 14.498 8.051 -16.452 1.00 85.00 99 LEU A C 1
ATOM 820 O O . LEU A 1 99 ? 15.394 7.951 -17.286 1.00 85.00 99 LEU A O 1
ATOM 824 N N . GLN A 1 100 ? 13.241 8.349 -16.785 1.00 88.38 100 GLN A N 1
ATOM 825 C CA . GLN A 1 100 ? 12.816 8.560 -18.173 1.00 88.38 100 GLN A CA 1
ATOM 826 C C . GLN A 1 100 ? 13.561 9.731 -18.829 1.00 88.38 100 GLN A C 1
ATOM 828 O O . GLN A 1 100 ? 14.020 9.608 -19.965 1.00 88.38 100 GLN A O 1
ATOM 833 N N . TYR A 1 101 ? 13.742 10.847 -18.115 1.00 87.44 101 TYR A N 1
ATOM 834 C CA . TYR A 1 101 ? 14.545 11.962 -18.622 1.00 87.44 101 TYR A CA 1
ATOM 835 C C . TYR A 1 101 ? 16.025 11.595 -18.742 1.00 87.44 101 TYR A C 1
ATOM 837 O O . TYR A 1 101 ? 16.666 11.928 -19.738 1.00 87.44 101 TYR A O 1
ATOM 845 N N . ARG A 1 102 ? 16.566 10.876 -17.753 1.00 83.75 102 ARG A N 1
ATOM 846 C CA . ARG A 1 102 ? 17.994 10.535 -17.683 1.00 83.75 102 ARG A CA 1
ATOM 847 C C . ARG A 1 102 ? 18.437 9.488 -18.699 1.00 83.75 102 ARG A C 1
ATOM 849 O O . ARG A 1 102 ? 19.605 9.478 -19.068 1.00 83.75 102 ARG A O 1
ATOM 856 N N . ILE A 1 103 ? 17.513 8.670 -19.193 1.00 85.69 103 ILE A N 1
ATOM 857 C CA . ILE A 1 103 ? 17.740 7.788 -20.346 1.00 85.69 103 ILE A CA 1
ATOM 858 C C . ILE A 1 103 ? 17.945 8.592 -21.630 1.00 85.69 103 ILE A C 1
ATOM 860 O O . ILE A 1 103 ? 18.817 8.251 -22.422 1.00 85.69 103 ILE A O 1
ATOM 864 N N . LYS A 1 104 ? 17.195 9.685 -21.819 1.00 86.88 104 LYS A N 1
ATOM 865 C CA . LYS A 1 104 ? 17.360 10.568 -22.984 1.00 86.88 104 LYS A CA 1
ATOM 866 C C . LYS A 1 104 ? 18.617 11.432 -22.864 1.00 86.88 104 LYS A C 1
ATOM 868 O O . LYS A 1 104 ? 19.323 11.629 -23.847 1.00 86.88 104 LYS A O 1
ATOM 873 N N . GLN A 1 105 ? 18.880 11.967 -21.670 1.00 85.12 105 GLN A N 1
ATOM 874 C CA . GLN A 1 105 ? 20.024 12.836 -21.386 1.00 85.12 105 GLN A CA 1
ATOM 875 C C . GLN A 1 105 ? 20.547 12.611 -19.963 1.00 85.12 105 GLN A C 1
ATOM 877 O O . GLN A 1 105 ? 19.881 12.950 -18.984 1.00 85.12 105 GLN A O 1
ATOM 882 N N . LEU A 1 106 ? 21.772 12.091 -19.836 1.00 79.12 106 LEU A N 1
ATOM 883 C CA . LEU A 1 106 ? 22.345 11.693 -18.543 1.00 79.12 106 LEU A CA 1
ATOM 884 C C . LEU A 1 106 ? 22.529 12.857 -17.559 1.00 79.12 106 LEU A C 1
ATOM 886 O O . LEU A 1 106 ? 22.326 12.667 -16.363 1.00 79.12 106 LEU A O 1
ATOM 890 N N . ASN A 1 107 ? 22.932 14.046 -18.021 1.00 79.31 107 ASN A N 1
ATOM 891 C CA . ASN A 1 107 ? 23.157 15.243 -17.188 1.00 79.31 107 ASN A CA 1
ATOM 892 C C . ASN A 1 107 ? 23.960 14.959 -15.898 1.00 79.31 107 ASN A C 1
ATOM 894 O O . ASN A 1 107 ? 23.625 15.400 -14.796 1.00 79.31 107 ASN A O 1
ATOM 898 N N . GLY A 1 108 ? 25.031 14.174 -16.055 1.00 70.19 108 GLY A N 1
ATOM 899 C CA . GLY A 1 108 ? 25.944 13.757 -14.990 1.00 70.19 108 GLY A CA 1
ATOM 900 C C . GLY A 1 108 ? 25.541 12.477 -14.248 1.00 70.19 108 GLY A C 1
ATOM 901 O O . GLY A 1 108 ? 26.364 11.949 -13.510 1.00 70.19 108 GLY A O 1
ATOM 902 N N . CYS A 1 109 ? 24.322 11.956 -14.433 1.00 72.06 109 CYS A N 1
ATOM 903 C CA . CYS A 1 109 ? 23.881 10.692 -13.832 1.00 72.06 109 CYS A CA 1
ATOM 904 C C . CYS A 1 109 ? 24.776 9.523 -14.264 1.00 72.06 109 CYS A C 1
ATOM 906 O O . CYS A 1 109 ? 25.219 9.464 -15.412 1.00 72.06 109 CYS A O 1
ATOM 908 N N . HIS A 1 110 ? 25.019 8.582 -13.345 1.00 73.94 110 HIS A N 1
ATOM 909 C CA . HIS A 1 110 ? 25.807 7.393 -13.645 1.00 73.94 110 HIS A CA 1
ATOM 910 C C . HIS A 1 110 ? 25.157 6.604 -14.800 1.00 73.94 110 HIS A C 1
ATOM 912 O O . HIS A 1 110 ? 23.970 6.275 -14.715 1.00 73.94 110 HIS A O 1
ATOM 918 N N . PRO A 1 111 ? 25.903 6.262 -15.867 1.00 78.12 111 PRO A N 1
ATOM 919 C CA . PRO A 1 111 ? 25.319 5.732 -17.097 1.00 78.12 111 PRO A CA 1
ATOM 920 C C . PRO A 1 111 ? 24.745 4.323 -16.945 1.00 78.12 111 PRO A C 1
ATOM 922 O O . PRO A 1 111 ? 23.912 3.933 -17.756 1.00 78.12 111 PRO A O 1
ATOM 925 N N . PHE A 1 112 ? 25.154 3.564 -15.924 1.00 80.62 112 PHE A N 1
ATOM 926 C CA . PHE A 1 112 ? 24.793 2.152 -15.762 1.00 80.62 112 PHE A CA 1
ATOM 927 C C . PHE A 1 112 ? 23.283 1.878 -15.824 1.00 80.62 112 PHE A C 1
ATOM 929 O O . PHE A 1 112 ? 22.843 1.129 -16.694 1.00 80.62 112 PHE A O 1
ATOM 936 N N . VAL A 1 113 ? 22.475 2.488 -14.945 1.00 82.50 113 VAL A N 1
ATOM 937 C CA . VAL A 1 113 ? 21.023 2.225 -14.903 1.00 82.50 113 VAL A CA 1
ATOM 938 C C . VAL A 1 113 ? 20.329 2.695 -16.190 1.00 82.50 113 VAL A C 1
ATOM 940 O O . VAL A 1 113 ? 19.622 1.881 -16.787 1.00 82.50 113 VAL A O 1
ATOM 943 N N . PRO A 1 114 ? 20.535 3.939 -16.673 1.00 85.69 114 PRO A N 1
ATOM 944 C CA . PRO A 1 114 ? 19.941 4.384 -17.931 1.00 85.69 114 PRO A CA 1
ATOM 945 C C . PRO A 1 114 ? 20.341 3.525 -19.139 1.00 85.69 114 PRO A C 1
ATOM 947 O O . PRO A 1 114 ? 19.470 3.114 -19.902 1.00 85.69 114 PRO A O 1
ATOM 950 N N . SER A 1 115 ? 21.628 3.191 -19.278 1.00 85.50 115 SER A N 1
ATOM 951 C CA . SER A 1 115 ? 22.135 2.391 -20.406 1.00 85.50 115 SER A CA 1
ATOM 952 C C . SER A 1 115 ? 21.612 0.959 -20.367 1.00 85.50 115 SER A C 1
ATOM 954 O O . SER A 1 115 ? 21.246 0.425 -21.406 1.00 85.50 115 SER A O 1
ATOM 956 N N . SER A 1 116 ? 21.492 0.368 -19.175 1.00 87.50 116 SER A N 1
ATOM 957 C CA . SER A 1 116 ? 20.917 -0.971 -19.007 1.00 87.50 116 SER A CA 1
ATOM 958 C C . SER A 1 116 ? 19.446 -1.011 -19.386 1.00 87.50 116 SER A C 1
ATOM 960 O O . SER A 1 116 ? 19.029 -1.900 -20.121 1.00 87.50 116 SER A O 1
ATOM 962 N N . ILE A 1 117 ? 18.647 -0.033 -18.940 1.00 90.06 117 ILE A N 1
ATOM 963 C CA . ILE A 1 117 ? 17.240 0.052 -19.355 1.00 90.06 117 ILE A CA 1
ATOM 964 C C . ILE A 1 117 ? 17.166 0.206 -20.876 1.00 90.06 117 ILE A C 1
ATOM 966 O O . ILE A 1 117 ? 16.395 -0.501 -21.519 1.00 90.06 117 ILE A O 1
ATOM 970 N N . GLN A 1 118 ? 17.994 1.076 -21.455 1.00 91.50 118 GLN A N 1
ATOM 971 C CA . GLN A 1 118 ? 18.029 1.306 -22.895 1.00 91.50 118 GLN A CA 1
ATOM 972 C C . GLN A 1 118 ? 18.390 0.036 -23.682 1.00 91.50 118 GLN A C 1
ATOM 974 O O . GLN A 1 118 ? 17.715 -0.289 -24.657 1.00 91.50 118 GLN A O 1
ATOM 979 N N . ALA A 1 119 ? 19.407 -0.706 -23.238 1.00 91.50 119 ALA A N 1
ATOM 980 C CA . ALA A 1 119 ? 19.825 -1.963 -23.848 1.00 91.50 119 ALA A CA 1
ATOM 981 C C . ALA A 1 119 ? 18.720 -3.026 -23.769 1.00 91.50 119 ALA A C 1
ATOM 983 O O . ALA A 1 119 ? 18.402 -3.655 -24.776 1.00 91.50 119 ALA A O 1
ATOM 984 N N . ILE A 1 120 ? 18.074 -3.169 -22.604 1.00 93.19 120 ILE A N 1
ATOM 985 C CA . ILE A 1 120 ? 16.961 -4.107 -22.405 1.00 93.19 120 ILE A CA 1
ATOM 986 C C . ILE A 1 120 ? 15.775 -3.756 -23.312 1.00 93.19 120 ILE A C 1
ATOM 988 O O . ILE A 1 120 ? 15.175 -4.651 -23.902 1.00 93.19 120 ILE A O 1
ATOM 992 N N . VAL A 1 121 ? 15.428 -2.471 -23.446 1.00 93.44 121 VAL A N 1
ATOM 993 C CA . VAL A 1 121 ? 14.344 -2.043 -24.344 1.00 93.44 121 VAL A CA 1
ATOM 994 C C . VAL A 1 121 ? 14.685 -2.355 -25.797 1.00 93.44 121 VAL A C 1
ATOM 996 O O . VAL A 1 121 ? 13.829 -2.881 -26.505 1.00 93.44 121 VAL A O 1
ATOM 999 N N . ASN A 1 122 ? 15.909 -2.062 -26.238 1.00 92.25 122 ASN A N 1
ATOM 1000 C CA . ASN A 1 122 ? 16.335 -2.336 -27.610 1.00 92.25 122 ASN A CA 1
ATOM 1001 C C . ASN A 1 122 ? 16.254 -3.840 -27.924 1.00 92.25 122 ASN A C 1
ATOM 1003 O O . ASN A 1 122 ? 15.604 -4.219 -28.897 1.00 92.25 122 ASN A O 1
ATOM 1007 N N . ASP A 1 123 ? 16.821 -4.685 -27.056 1.00 92.31 123 ASP A N 1
ATOM 1008 C CA . ASP A 1 123 ? 16.798 -6.151 -27.185 1.00 92.31 123 ASP A CA 1
ATOM 1009 C C . ASP A 1 123 ? 15.359 -6.707 -27.167 1.00 92.31 123 ASP A C 1
ATOM 1011 O O . ASP A 1 123 ? 15.003 -7.564 -27.983 1.00 92.31 123 ASP A O 1
ATOM 1015 N N . PHE A 1 124 ? 14.489 -6.170 -26.302 1.00 90.88 124 PHE A N 1
ATOM 1016 C CA . PHE A 1 124 ? 13.077 -6.556 -26.240 1.00 90.88 124 PHE A CA 1
ATOM 1017 C C . PHE A 1 124 ? 12.309 -6.172 -27.511 1.00 90.88 124 PHE A C 1
ATOM 1019 O O . PHE A 1 124 ? 11.562 -6.988 -28.059 1.00 90.88 124 PHE A O 1
ATOM 1026 N N . VAL A 1 125 ? 12.462 -4.930 -27.982 1.00 89.50 125 VAL A N 1
ATOM 1027 C CA . VAL A 1 125 ? 11.774 -4.443 -29.186 1.00 89.50 125 VAL A CA 1
ATOM 1028 C C . VAL A 1 125 ? 12.237 -5.249 -30.393 1.00 89.50 125 VAL A C 1
ATOM 1030 O O . VAL A 1 125 ? 11.405 -5.726 -31.154 1.00 89.50 125 VAL A O 1
ATOM 1033 N N . GLU A 1 126 ? 13.537 -5.498 -30.538 1.00 88.38 126 GLU A N 1
ATOM 1034 C CA . GLU A 1 126 ? 14.070 -6.360 -31.597 1.00 88.38 126 GLU A CA 1
ATOM 1035 C C . GLU A 1 126 ? 13.501 -7.777 -31.550 1.00 88.38 126 GLU A C 1
ATOM 1037 O O . GLU A 1 126 ? 13.042 -8.281 -32.572 1.00 88.38 126 GLU A O 1
ATOM 1042 N N . SER A 1 127 ? 13.430 -8.378 -30.363 1.00 84.88 127 SER A N 1
ATOM 1043 C CA . SER A 1 127 ? 12.879 -9.725 -30.171 1.00 84.88 127 SER A CA 1
ATOM 1044 C C . SER A 1 127 ? 11.365 -9.825 -30.414 1.00 84.88 127 SER A C 1
ATOM 1046 O O . SER A 1 127 ? 10.841 -10.934 -30.560 1.00 84.88 127 SER A O 1
ATOM 1048 N N . SER A 1 128 ? 10.648 -8.695 -30.436 1.00 79.75 128 SER A N 1
ATOM 1049 C CA . SER A 1 128 ? 9.188 -8.625 -30.610 1.00 79.75 128 SER A CA 1
ATOM 1050 C C . SER A 1 128 ? 8.735 -8.084 -31.973 1.00 79.75 128 SER A C 1
ATOM 1052 O O . SER A 1 128 ? 7.566 -8.278 -32.324 1.00 79.75 128 SER A O 1
ATOM 1054 N N . LYS A 1 129 ? 9.642 -7.494 -32.774 1.00 73.44 129 LYS A N 1
ATOM 1055 C CA . LYS A 1 129 ? 9.371 -6.895 -34.102 1.00 73.44 129 LYS A CA 1
ATOM 1056 C C . LYS A 1 129 ? 8.540 -7.786 -35.027 1.00 73.44 129 LYS A C 1
ATOM 1058 O O . LYS A 1 129 ? 7.639 -7.286 -35.692 1.00 73.44 129 LYS A O 1
ATOM 1063 N N . ASP A 1 130 ? 8.785 -9.094 -35.019 1.00 65.12 130 ASP A N 1
ATOM 1064 C CA . ASP A 1 130 ? 8.105 -10.042 -35.913 1.00 65.12 130 ASP A CA 1
ATOM 1065 C C . ASP A 1 130 ? 6.632 -10.303 -35.550 1.00 65.12 130 ASP A C 1
ATOM 1067 O O . ASP A 1 130 ? 5.909 -10.945 -36.309 1.00 65.12 130 ASP A O 1
ATOM 1071 N N . ARG A 1 131 ? 6.173 -9.864 -34.372 1.00 64.75 131 ARG A N 1
ATOM 1072 C CA . ARG A 1 131 ? 4.853 -10.238 -33.830 1.00 64.75 131 ARG A CA 1
ATOM 1073 C C . ARG A 1 131 ? 4.009 -9.046 -33.437 1.00 64.75 131 ARG A C 1
ATOM 1075 O O . ARG A 1 131 ? 2.801 -9.048 -33.656 1.00 64.75 131 ARG A O 1
ATOM 1082 N N . GLN A 1 132 ? 4.626 -8.072 -32.780 1.00 67.94 132 GLN A N 1
ATOM 1083 C CA . GLN A 1 132 ? 3.902 -6.985 -32.153 1.00 67.94 132 GLN A CA 1
ATOM 1084 C C . GLN A 1 132 ? 4.807 -5.764 -32.059 1.00 67.94 132 GLN A C 1
ATOM 1086 O O . GLN A 1 132 ? 5.867 -5.796 -31.439 1.00 67.94 132 GLN A O 1
ATOM 1091 N N . ASN A 1 133 ? 4.384 -4.671 -32.690 1.00 76.12 133 ASN A N 1
ATOM 1092 C CA . ASN A 1 133 ? 5.151 -3.437 -32.678 1.00 76.12 133 ASN A CA 1
ATOM 1093 C C . ASN A 1 133 ? 4.894 -2.691 -31.363 1.00 76.12 133 ASN A C 1
ATOM 1095 O O . ASN A 1 133 ? 3.898 -1.976 -31.222 1.00 76.12 133 ASN A O 1
ATOM 1099 N N . TYR A 1 134 ? 5.759 -2.908 -30.374 1.00 81.81 134 TYR A N 1
ATOM 1100 C CA . TYR A 1 134 ? 5.686 -2.195 -29.106 1.00 81.81 134 TYR A CA 1
ATOM 1101 C C . TYR A 1 134 ? 6.369 -0.827 -29.219 1.00 81.81 134 TYR A C 1
ATOM 1103 O O . TYR A 1 134 ? 7.549 -0.764 -29.567 1.00 81.81 134 TYR A O 1
ATOM 1111 N N . PRO A 1 135 ? 5.673 0.280 -28.894 1.00 87.19 135 PRO A N 1
ATOM 1112 C CA . PRO A 1 135 ? 6.288 1.595 -28.938 1.00 87.19 135 PRO A CA 1
ATOM 1113 C C . PRO A 1 135 ? 7.389 1.689 -27.881 1.00 87.19 135 PRO A C 1
ATOM 1115 O O . PRO A 1 135 ? 7.144 1.521 -26.685 1.00 87.19 135 PRO A O 1
ATOM 1118 N N . MET A 1 136 ? 8.600 1.992 -28.342 1.00 87.88 136 MET A N 1
ATOM 1119 C CA . MET A 1 136 ? 9.820 2.042 -27.537 1.00 87.88 136 MET A CA 1
ATOM 1120 C C . MET A 1 136 ? 9.687 2.943 -26.304 1.00 87.88 136 MET A C 1
ATOM 1122 O O . MET A 1 136 ? 10.093 2.566 -25.207 1.00 87.88 136 MET A O 1
ATOM 1126 N N . GLU A 1 137 ? 9.037 4.098 -26.457 1.00 88.81 137 GLU A N 1
ATOM 1127 C CA . GLU A 1 137 ? 8.790 5.045 -25.364 1.00 88.81 137 GLU A CA 1
ATOM 1128 C C . GLU A 1 137 ? 7.951 4.433 -24.238 1.00 88.81 137 GLU A C 1
ATOM 1130 O O . GLU A 1 137 ? 8.241 4.638 -23.061 1.00 88.81 137 GLU A O 1
ATOM 1135 N N . LYS A 1 138 ? 6.958 3.609 -24.585 1.00 90.69 138 LYS A N 1
ATOM 1136 C CA . LYS A 1 138 ? 6.108 2.921 -23.608 1.00 90.69 138 LYS A CA 1
ATOM 1137 C C . LYS A 1 138 ? 6.873 1.821 -22.876 1.00 90.69 138 LYS A C 1
ATOM 1139 O O . LYS A 1 138 ? 6.666 1.628 -21.681 1.00 90.69 138 LYS A O 1
ATOM 1144 N N . CYS A 1 139 ? 7.761 1.107 -23.569 1.00 92.12 139 CYS A N 1
ATOM 1145 C CA . CYS A 1 139 ? 8.653 0.135 -22.936 1.00 92.12 139 CYS A CA 1
ATOM 1146 C C . CYS A 1 139 ? 9.580 0.826 -21.928 1.00 92.12 139 CYS A C 1
ATOM 1148 O O . CYS A 1 139 ? 9.686 0.365 -20.794 1.00 92.12 139 CYS A O 1
ATOM 1150 N N . ILE A 1 140 ? 10.179 1.962 -22.306 1.00 92.75 140 ILE A N 1
ATOM 1151 C CA . ILE A 1 140 ? 11.005 2.777 -21.403 1.00 92.75 140 ILE A CA 1
ATOM 1152 C C . ILE A 1 140 ? 10.190 3.211 -20.182 1.00 92.75 140 ILE A C 1
ATOM 1154 O O . ILE A 1 140 ? 10.636 3.009 -19.056 1.00 92.75 140 ILE A O 1
ATOM 1158 N N . GLU A 1 141 ? 8.982 3.743 -20.380 1.00 92.25 141 GLU A N 1
ATOM 1159 C CA . GLU A 1 141 ? 8.114 4.183 -19.283 1.00 92.25 141 GLU A CA 1
ATOM 1160 C C . GLU A 1 141 ? 7.841 3.051 -18.276 1.00 92.25 141 GLU A C 1
ATOM 1162 O O . GLU A 1 141 ? 8.022 3.229 -17.065 1.00 92.25 141 GLU A O 1
ATOM 1167 N N . ILE A 1 142 ? 7.456 1.872 -18.779 1.00 92.94 142 ILE A N 1
ATOM 1168 C CA . ILE A 1 142 ? 7.169 0.681 -17.971 1.00 92.94 142 ILE A CA 1
ATOM 1169 C C . ILE A 1 142 ? 8.415 0.247 -17.192 1.00 92.94 142 ILE A C 1
ATOM 1171 O O . ILE A 1 142 ? 8.363 0.105 -15.968 1.00 92.94 142 ILE A O 1
ATOM 1175 N N . LEU A 1 143 ? 9.554 0.075 -17.868 1.00 93.75 143 LEU A N 1
ATOM 1176 C CA . LEU A 1 143 ? 10.775 -0.394 -17.212 1.00 93.75 143 LEU A CA 1
ATOM 1177 C C . LEU A 1 143 ? 11.303 0.628 -16.198 1.00 93.75 143 LEU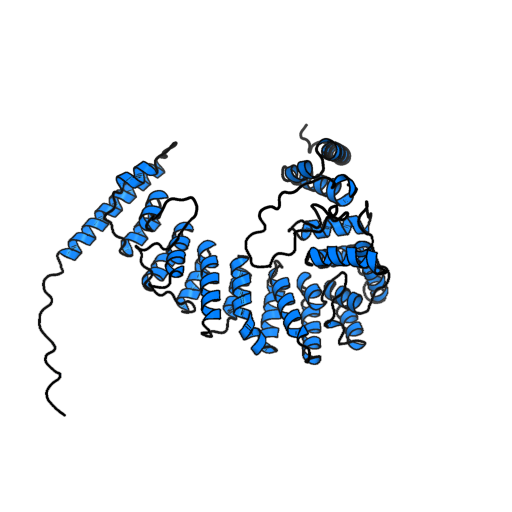 A C 1
ATOM 1179 O O . LEU A 1 143 ? 11.679 0.247 -15.093 1.00 93.75 143 LEU A O 1
ATOM 1183 N N . CYS A 1 144 ? 11.238 1.931 -16.489 1.00 91.44 144 CYS A N 1
ATOM 1184 C CA . CYS A 1 144 ? 11.569 2.975 -15.518 1.00 91.44 144 CYS A CA 1
ATOM 1185 C C . CYS A 1 144 ? 10.685 2.908 -14.273 1.00 91.44 144 CYS A C 1
ATOM 1187 O O . CYS A 1 144 ? 11.170 3.138 -13.162 1.00 91.44 144 CYS A O 1
ATOM 1189 N N . ARG A 1 145 ? 9.387 2.625 -14.427 1.00 90.50 145 ARG A N 1
ATOM 1190 C CA . ARG A 1 145 ? 8.453 2.507 -13.301 1.00 90.50 145 ARG A CA 1
ATOM 1191 C C . ARG A 1 145 ? 8.759 1.289 -12.433 1.00 90.50 145 ARG A C 1
ATOM 1193 O O . ARG A 1 145 ? 8.761 1.413 -11.206 1.00 90.50 145 ARG A O 1
ATOM 1200 N N . VAL A 1 146 ? 9.076 0.153 -13.048 1.00 91.06 146 VAL A N 1
ATOM 1201 C CA . VAL A 1 146 ? 9.494 -1.065 -12.341 1.00 91.06 146 VAL A CA 1
ATOM 1202 C C . VAL A 1 146 ? 10.799 -0.828 -11.579 1.00 91.06 146 VAL A C 1
ATOM 1204 O O . VAL A 1 146 ? 10.821 -0.993 -10.358 1.00 91.06 146 VAL A O 1
ATOM 1207 N N . THR A 1 147 ? 11.836 -0.306 -12.241 1.00 88.62 147 THR A N 1
ATOM 1208 C CA . THR A 1 147 ? 13.119 0.055 -11.607 1.00 88.62 147 THR A CA 1
ATOM 1209 C C . THR A 1 147 ? 12.919 1.026 -10.443 1.00 88.62 147 THR A C 1
ATOM 1211 O O . THR A 1 147 ? 13.521 0.889 -9.379 1.00 88.62 147 THR A O 1
ATOM 1214 N N . SER A 1 148 ? 12.001 1.984 -10.593 1.00 86.12 148 SER A N 1
ATOM 1215 C CA 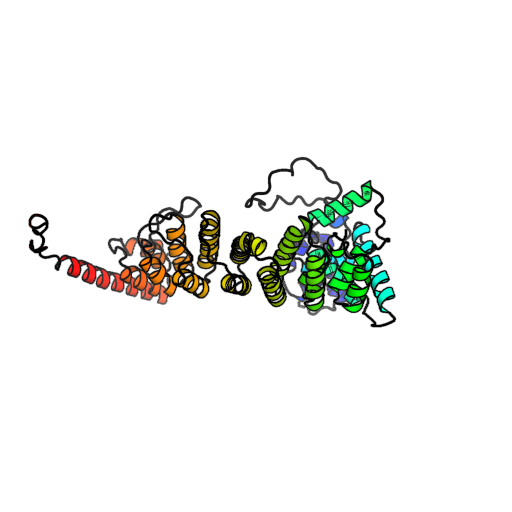. SER A 1 148 ? 11.679 2.968 -9.554 1.00 86.12 148 SER A CA 1
ATOM 1216 C C . SER A 1 148 ? 10.965 2.388 -8.341 1.00 86.12 148 SER A C 1
ATOM 1218 O O . SER A 1 148 ? 10.878 3.065 -7.325 1.00 86.12 148 SER A O 1
ATOM 1220 N N . ASN A 1 149 ? 10.442 1.165 -8.395 1.00 83.06 149 ASN A N 1
ATOM 1221 C CA . ASN A 1 149 ? 9.853 0.509 -7.228 1.00 83.06 149 ASN A CA 1
ATOM 1222 C C . ASN A 1 149 ? 10.882 -0.256 -6.384 1.00 83.06 149 ASN A C 1
ATOM 1224 O O . ASN A 1 149 ? 10.561 -0.663 -5.261 1.00 83.06 149 ASN A O 1
ATOM 1228 N N . LEU A 1 150 ? 12.117 -0.408 -6.873 1.00 77.56 150 LEU A N 1
ATOM 1229 C CA . LEU A 1 150 ? 13.185 -1.068 -6.133 1.00 77.56 150 LEU A CA 1
ATOM 1230 C C . LEU A 1 150 ? 13.641 -0.238 -4.917 1.00 77.56 150 LEU A C 1
ATOM 1232 O O . LEU A 1 150 ? 13.521 1.000 -4.906 1.00 77.56 150 LEU A O 1
ATOM 1236 N N . PRO A 1 151 ? 14.163 -0.897 -3.861 1.00 69.19 151 PRO A N 1
ATOM 1237 C CA . PRO A 1 151 ? 14.772 -0.209 -2.731 1.00 69.19 151 PRO A CA 1
ATOM 1238 C C . PRO A 1 151 ? 15.910 0.691 -3.205 1.00 69.19 151 PRO A C 1
ATOM 1240 O O . PRO A 1 151 ? 16.790 0.249 -3.939 1.00 69.19 151 PRO A O 1
ATOM 1243 N N . ILE A 1 152 ? 15.939 1.938 -2.742 1.00 64.12 152 ILE A N 1
ATOM 1244 C CA . ILE A 1 152 ? 16.926 2.927 -3.194 1.00 64.12 152 ILE A CA 1
ATOM 1245 C C . ILE A 1 152 ? 18.375 2.453 -3.027 1.00 64.12 152 ILE A C 1
ATOM 1247 O O . ILE A 1 152 ? 19.202 2.656 -3.909 1.00 64.12 152 ILE A O 1
ATOM 1251 N N . TRP A 1 153 ? 18.661 1.749 -1.931 1.00 59.94 153 TRP A N 1
ATOM 1252 C CA . TRP A 1 153 ? 19.979 1.194 -1.652 1.00 59.94 153 TRP A CA 1
ATOM 1253 C C . TRP A 1 153 ? 20.394 0.134 -2.667 1.00 59.94 153 TRP A C 1
ATOM 1255 O O . TRP A 1 153 ? 21.573 0.049 -2.966 1.00 59.94 153 TRP A O 1
ATOM 1265 N N . SER A 1 154 ? 19.453 -0.621 -3.244 1.00 64.38 154 SER A N 1
ATOM 1266 C CA . SER A 1 154 ? 19.777 -1.582 -4.305 1.00 64.38 154 SER A CA 1
ATOM 1267 C C . SER A 1 154 ? 20.239 -0.877 -5.582 1.00 64.38 154 SER A C 1
ATOM 1269 O O . SER A 1 154 ? 21.229 -1.286 -6.175 1.00 64.38 154 SER A O 1
ATOM 1271 N N . LEU A 1 155 ? 19.598 0.236 -5.954 1.00 63.06 155 LEU A N 1
ATOM 1272 C CA . LEU A 1 155 ? 19.981 1.032 -7.125 1.00 63.06 155 LEU A CA 1
ATOM 1273 C C . LEU A 1 155 ? 21.324 1.748 -6.912 1.00 63.06 155 LEU A C 1
ATOM 1275 O O . LEU A 1 155 ? 22.167 1.764 -7.808 1.00 63.06 155 LEU A O 1
ATOM 1279 N N . LEU A 1 156 ? 21.533 2.309 -5.716 1.00 60.88 156 LEU A N 1
ATOM 1280 C CA . LEU A 1 156 ? 22.763 3.020 -5.355 1.00 60.88 156 LEU A CA 1
ATOM 1281 C C . LEU A 1 156 ? 23.951 2.066 -5.206 1.00 60.88 156 LEU A C 1
ATOM 1283 O O . LEU A 1 156 ? 25.001 2.318 -5.787 1.00 60.88 156 LEU A O 1
ATOM 1287 N N . TRP A 1 157 ? 23.771 0.951 -4.490 1.00 61.72 157 TRP A N 1
ATOM 1288 C CA . TRP A 1 157 ? 24.803 -0.073 -4.340 1.00 61.72 157 TRP A CA 1
ATOM 1289 C C . TRP A 1 157 ? 25.231 -0.618 -5.697 1.00 61.72 157 TRP A C 1
ATOM 1291 O O . TRP A 1 157 ? 26.417 -0.679 -5.968 1.00 61.72 157 TRP A O 1
ATOM 1301 N N . ARG A 1 158 ? 24.289 -0.952 -6.585 1.00 61.28 158 ARG A N 1
ATOM 1302 C CA . ARG A 1 158 ? 24.609 -1.511 -7.910 1.00 61.28 158 ARG A CA 1
ATOM 1303 C C . ARG A 1 158 ? 25.308 -0.515 -8.829 1.00 61.28 158 ARG A C 1
ATOM 1305 O O . ARG A 1 158 ? 26.153 -0.908 -9.625 1.00 61.28 158 ARG A O 1
ATOM 1312 N N . SER A 1 159 ? 24.991 0.771 -8.687 1.00 55.75 159 SER A N 1
ATOM 1313 C CA . SER A 1 159 ? 25.704 1.838 -9.395 1.00 55.75 159 SER A CA 1
ATOM 1314 C C . SER A 1 159 ? 27.142 1.980 -8.882 1.00 55.75 159 SER A C 1
ATOM 1316 O O . SER A 1 159 ? 28.045 2.155 -9.689 1.00 55.75 159 SER A O 1
ATOM 1318 N N . TRP A 1 160 ? 27.368 1.823 -7.573 1.00 53.62 160 TRP A N 1
ATOM 1319 C CA . TRP A 1 160 ? 28.703 1.815 -6.962 1.00 53.62 160 TRP A CA 1
ATOM 1320 C C . TRP A 1 160 ? 29.515 0.555 -7.316 1.00 53.62 160 TRP A C 1
ATOM 1322 O O . TRP A 1 160 ? 30.670 0.657 -7.718 1.00 53.62 160 TRP A O 1
ATOM 1332 N N . ASP A 1 161 ? 28.882 -0.619 -7.259 1.00 51.38 161 ASP A N 1
ATOM 1333 C CA . ASP A 1 161 ? 29.470 -1.929 -7.572 1.00 51.38 161 ASP A CA 1
ATOM 1334 C C . ASP A 1 161 ? 29.946 -2.004 -9.039 1.00 51.38 161 ASP A C 1
ATOM 1336 O O . ASP A 1 161 ? 31.004 -2.550 -9.355 1.00 51.38 161 ASP A O 1
ATOM 1340 N N . SER A 1 162 ? 29.213 -1.350 -9.952 1.00 51.88 162 SER A N 1
ATOM 1341 C CA . SER A 1 162 ? 29.596 -1.244 -11.366 1.00 51.88 162 SER A CA 1
ATOM 1342 C C . SER A 1 162 ? 30.895 -0.465 -11.595 1.00 51.88 162 SER A C 1
ATOM 1344 O O . SER A 1 162 ? 31.652 -0.813 -12.502 1.00 51.88 162 SER A O 1
ATOM 1346 N N . SER A 1 163 ? 31.188 0.535 -10.753 1.00 51.53 163 SER A N 1
ATOM 1347 C CA . SER A 1 163 ? 32.416 1.336 -10.829 1.00 51.53 163 SER A CA 1
ATOM 1348 C C . SER A 1 163 ? 33.639 0.557 -10.326 1.00 51.53 163 SER A C 1
ATOM 1350 O O . SER A 1 163 ? 34.763 0.866 -10.712 1.00 51.53 163 SER A O 1
ATOM 1352 N N . SER A 1 164 ? 33.426 -0.453 -9.476 1.00 48.56 164 SER A N 1
ATOM 1353 C CA . SER A 1 164 ? 34.467 -1.322 -8.914 1.00 48.56 164 SER A CA 1
ATOM 1354 C C . SER A 1 164 ? 34.682 -2.638 -9.676 1.00 48.56 164 SER A C 1
ATOM 1356 O O . SER A 1 164 ? 35.756 -3.228 -9.548 1.00 48.56 164 SER A O 1
ATOM 1358 N N . HIS A 1 165 ? 33.707 -3.110 -10.468 1.00 45.03 165 HIS A N 1
ATOM 1359 C CA . HIS A 1 165 ? 33.727 -4.458 -11.067 1.00 45.03 165 HIS A CA 1
ATOM 1360 C C . HIS A 1 165 ? 33.400 -4.549 -12.576 1.00 45.03 165 HIS A C 1
ATOM 1362 O O . HIS A 1 165 ? 33.071 -5.635 -13.049 1.00 45.03 165 HIS A O 1
ATOM 1368 N N . ASN A 1 166 ? 33.549 -3.475 -13.370 1.00 52.28 166 ASN A N 1
ATOM 1369 C CA . ASN A 1 166 ? 33.386 -3.508 -14.842 1.00 52.28 166 ASN A CA 1
ATOM 1370 C C . ASN A 1 166 ? 32.043 -4.117 -15.311 1.00 52.28 166 ASN A C 1
ATOM 1372 O O . ASN A 1 166 ? 31.999 -4.916 -16.249 1.00 52.28 166 ASN A O 1
ATOM 1376 N N . LEU A 1 167 ? 30.931 -3.769 -14.654 1.00 57.38 167 LEU A N 1
ATOM 1377 C CA . LEU A 1 167 ? 29.607 -4.196 -15.114 1.00 57.38 167 LEU A CA 1
ATOM 1378 C C . LEU A 1 167 ? 29.221 -3.403 -16.370 1.00 57.38 167 LEU A C 1
ATOM 1380 O O . LEU A 1 167 ? 28.950 -2.204 -16.306 1.00 57.38 167 LEU A O 1
ATOM 1384 N N . ASP A 1 168 ? 29.189 -4.088 -17.511 1.00 63.94 168 ASP A N 1
ATOM 1385 C CA . ASP A 1 168 ? 28.768 -3.518 -18.788 1.00 63.94 168 ASP A CA 1
ATOM 1386 C C . ASP A 1 168 ? 27.236 -3.468 -18.878 1.00 63.94 168 ASP A C 1
ATOM 1388 O O . ASP A 1 168 ? 26.571 -4.487 -19.076 1.00 63.94 168 ASP A O 1
ATOM 1392 N N . GLY A 1 169 ? 26.674 -2.264 -18.739 1.00 62.28 169 GLY A N 1
ATOM 1393 C CA . GLY A 1 169 ? 25.236 -2.019 -18.867 1.00 62.28 169 GLY A CA 1
ATOM 1394 C C . GLY A 1 169 ? 24.677 -2.262 -20.274 1.00 62.28 169 GLY A C 1
ATOM 1395 O O . GLY A 1 169 ? 23.469 -2.202 -20.452 1.00 62.28 169 GLY A O 1
ATOM 1396 N N . SER A 1 170 ? 25.510 -2.533 -21.284 1.00 68.19 170 SER A N 1
ATOM 1397 C CA . SER A 1 170 ? 25.036 -2.882 -22.629 1.00 68.19 170 SER A CA 1
ATOM 1398 C C . SER A 1 170 ? 24.662 -4.363 -22.777 1.00 68.19 170 SER A C 1
ATOM 1400 O O . SER A 1 170 ? 23.915 -4.727 -23.688 1.00 68.19 170 SER A O 1
ATOM 1402 N N . ARG A 1 171 ? 25.135 -5.234 -21.874 1.00 80.50 171 ARG A N 1
ATOM 1403 C CA . ARG A 1 171 ? 24.907 -6.678 -21.968 1.00 80.50 171 ARG A CA 1
ATOM 1404 C C . ARG A 1 171 ? 23.591 -7.080 -21.304 1.00 80.50 171 ARG A C 1
ATOM 1406 O O . ARG A 1 171 ? 23.479 -7.094 -20.083 1.00 80.50 171 ARG A O 1
ATOM 1413 N N . VAL A 1 172 ? 22.631 -7.514 -22.116 1.00 88.69 172 VAL A N 1
ATOM 1414 C CA . VAL A 1 172 ? 21.325 -8.010 -21.655 1.00 88.69 172 VAL A CA 1
ATOM 1415 C C . VAL A 1 172 ? 21.386 -9.520 -21.407 1.00 88.69 172 VAL A C 1
ATOM 1417 O O . VAL A 1 172 ? 21.682 -10.297 -22.320 1.00 88.69 172 VAL A O 1
ATOM 1420 N N . CYS A 1 173 ? 21.110 -9.963 -20.176 1.00 90.44 173 CYS A N 1
ATOM 1421 C CA . CYS A 1 173 ? 21.036 -11.391 -19.853 1.00 90.44 173 CYS A CA 1
ATOM 1422 C C . CYS A 1 173 ? 19.599 -11.933 -19.950 1.00 90.44 173 CYS A C 1
ATOM 1424 O O . CYS A 1 173 ? 18.628 -11.181 -20.020 1.00 90.44 173 CYS A O 1
ATOM 1426 N N . ASN A 1 174 ? 19.435 -13.261 -19.931 1.00 92.50 174 ASN A N 1
ATOM 1427 C CA . ASN A 1 174 ? 18.110 -13.880 -20.049 1.00 92.50 174 ASN A CA 1
ATOM 1428 C C . ASN A 1 174 ? 17.154 -13.477 -18.908 1.00 92.50 174 ASN A C 1
ATOM 1430 O O . ASN A 1 174 ? 15.964 -13.279 -19.140 1.00 92.50 174 ASN A O 1
ATOM 1434 N N . VAL A 1 175 ? 17.672 -13.268 -17.692 1.00 92.12 175 VAL A N 1
ATOM 1435 C CA . VAL A 1 175 ? 16.879 -12.792 -16.544 1.00 92.12 175 VAL A CA 1
ATOM 1436 C C . VAL A 1 175 ? 16.293 -11.403 -16.818 1.00 92.12 175 VAL A C 1
ATOM 1438 O O . VAL A 1 175 ? 15.123 -11.166 -16.512 1.00 92.12 175 VAL A O 1
ATOM 1441 N N . ASP A 1 176 ? 17.064 -10.506 -17.443 1.00 92.94 176 ASP A N 1
ATOM 1442 C CA . ASP A 1 176 ? 16.595 -9.168 -17.821 1.00 92.94 176 ASP A CA 1
ATOM 1443 C C . ASP A 1 176 ? 15.487 -9.247 -18.875 1.00 92.94 176 ASP A C 1
ATOM 1445 O O . ASP A 1 176 ? 14.467 -8.568 -18.749 1.00 92.94 176 ASP A O 1
ATOM 1449 N N . ARG A 1 177 ? 15.636 -10.139 -19.865 1.00 94.44 177 ARG A N 1
ATOM 1450 C CA . ARG A 1 177 ? 14.613 -10.388 -20.895 1.00 94.44 177 ARG A CA 1
ATOM 1451 C C . ARG A 1 177 ? 13.315 -10.914 -20.292 1.00 94.44 177 ARG A C 1
ATOM 1453 O O . ARG A 1 177 ? 12.238 -10.423 -20.625 1.00 94.44 177 ARG A O 1
ATOM 1460 N N . ILE A 1 178 ? 13.406 -11.880 -19.372 1.00 95.00 178 ILE A N 1
ATOM 1461 C CA . ILE A 1 178 ? 12.246 -12.435 -18.659 1.00 95.00 178 ILE A CA 1
ATOM 1462 C C . ILE A 1 178 ? 11.573 -11.338 -17.826 1.00 95.00 178 ILE A C 1
ATOM 1464 O O . ILE A 1 178 ? 10.351 -11.202 -17.879 1.00 95.00 178 ILE A O 1
ATOM 1468 N N . ALA A 1 179 ? 12.341 -10.536 -17.081 1.00 94.94 179 ALA A N 1
ATOM 1469 C CA . ALA A 1 179 ? 11.804 -9.436 -16.284 1.00 94.94 179 ALA A CA 1
ATOM 1470 C C . ALA A 1 179 ? 11.122 -8.365 -17.156 1.00 94.94 179 ALA A C 1
ATOM 1472 O O . ALA A 1 179 ? 10.026 -7.907 -16.820 1.00 94.94 179 ALA A O 1
ATOM 1473 N N . ALA A 1 180 ? 11.708 -8.008 -18.302 1.00 95.38 180 ALA A N 1
ATOM 1474 C CA . ALA A 1 180 ? 11.125 -7.058 -19.244 1.00 95.38 180 ALA A CA 1
ATOM 1475 C C . ALA A 1 180 ? 9.823 -7.585 -19.866 1.00 95.38 180 ALA A C 1
ATOM 1477 O O . ALA A 1 180 ? 8.794 -6.910 -19.799 1.00 95.38 180 ALA A O 1
ATOM 1478 N N . ALA A 1 181 ? 9.826 -8.821 -20.378 1.00 95.00 181 ALA A N 1
ATOM 1479 C CA . ALA A 1 181 ? 8.632 -9.459 -20.933 1.00 95.00 181 ALA A CA 1
ATOM 1480 C C . ALA A 1 181 ? 7.510 -9.584 -19.889 1.00 95.00 181 ALA A C 1
ATOM 1482 O O . ALA A 1 181 ? 6.349 -9.285 -20.177 1.00 95.00 181 ALA A O 1
ATOM 1483 N N . ALA A 1 182 ? 7.863 -9.936 -18.649 1.00 96.19 182 ALA A N 1
ATOM 1484 C CA . ALA A 1 182 ? 6.936 -10.003 -17.527 1.00 96.19 182 ALA A CA 1
ATOM 1485 C C . ALA A 1 182 ? 6.309 -8.636 -17.195 1.00 96.19 182 ALA A C 1
ATOM 1487 O O . ALA A 1 182 ? 5.095 -8.572 -16.988 1.00 96.19 182 ALA A O 1
ATOM 1488 N N . SER A 1 183 ? 7.115 -7.565 -17.191 1.00 94.75 183 SER A N 1
ATOM 1489 C CA . SER A 1 183 ? 6.681 -6.177 -16.941 1.00 94.75 183 SER A CA 1
ATOM 1490 C C . SER A 1 183 ? 5.739 -5.659 -18.024 1.00 94.75 183 SER A C 1
ATOM 1492 O O . SER A 1 183 ? 4.716 -5.043 -17.737 1.00 94.75 183 SER A O 1
ATOM 1494 N N . ILE A 1 184 ? 6.086 -5.900 -19.289 1.00 94.25 184 ILE A N 1
ATOM 1495 C CA . ILE A 1 184 ? 5.329 -5.401 -20.442 1.00 94.25 184 ILE A CA 1
ATOM 1496 C C . ILE A 1 184 ? 4.025 -6.194 -20.602 1.00 94.25 184 ILE A C 1
ATOM 1498 O O . ILE A 1 184 ? 2.969 -5.615 -20.893 1.00 94.25 184 ILE A O 1
ATOM 1502 N N . GLY A 1 185 ? 4.070 -7.493 -20.297 1.00 92.94 185 GLY A N 1
ATOM 1503 C CA . GLY A 1 185 ? 2.947 -8.416 -20.427 1.00 92.94 185 GLY A CA 1
ATOM 1504 C C . GLY A 1 185 ? 2.975 -9.244 -21.711 1.00 92.94 185 GLY A C 1
ATOM 1505 O O . GLY A 1 185 ? 1.929 -9.752 -22.107 1.00 92.94 185 GLY A O 1
ATOM 1506 N N . ASP A 1 186 ? 4.136 -9.381 -22.360 1.00 93.06 186 ASP A N 1
ATOM 1507 C CA . ASP A 1 186 ? 4.285 -10.240 -23.537 1.00 93.06 186 ASP A CA 1
ATOM 1508 C C . ASP A 1 186 ? 4.390 -11.707 -23.099 1.00 93.06 186 ASP A C 1
ATOM 1510 O O . ASP A 1 186 ? 5.465 -12.218 -22.775 1.00 93.06 186 ASP A O 1
ATOM 1514 N N . LEU A 1 187 ? 3.241 -12.384 -23.050 1.00 92.81 187 LEU A N 1
ATOM 1515 C CA . LEU A 1 187 ? 3.152 -13.769 -22.587 1.00 92.81 187 LEU A CA 1
ATOM 1516 C C . LEU A 1 187 ? 3.875 -14.752 -23.502 1.00 92.81 187 LEU A C 1
ATOM 1518 O O . LEU A 1 187 ? 4.379 -15.760 -23.011 1.00 92.81 187 LEU A O 1
ATOM 1522 N N . HIS A 1 188 ? 3.915 -14.484 -24.808 1.00 91.31 188 HIS A N 1
ATOM 1523 C CA . HIS A 1 188 ? 4.547 -15.387 -25.763 1.00 91.31 188 HIS A CA 1
ATOM 1524 C C . HIS A 1 188 ? 6.062 -15.365 -25.585 1.00 91.31 188 HIS A C 1
ATOM 1526 O O . HIS A 1 188 ? 6.690 -16.416 -25.437 1.00 91.31 188 HIS A O 1
ATOM 1532 N N . LEU A 1 189 ? 6.652 -14.166 -25.569 1.00 92.00 189 LEU A N 1
ATOM 1533 C CA . LEU A 1 189 ? 8.086 -14.015 -25.356 1.00 92.00 189 LEU A CA 1
ATOM 1534 C C . LEU A 1 189 ? 8.478 -14.530 -23.968 1.00 92.00 189 LEU A C 1
ATOM 1536 O O . LEU A 1 189 ? 9.447 -15.276 -23.846 1.00 92.00 189 LEU A O 1
ATOM 1540 N N . LEU A 1 190 ? 7.676 -14.224 -22.944 1.00 94.19 190 LEU A N 1
ATOM 1541 C CA . LEU A 1 190 ? 7.878 -14.736 -21.592 1.00 94.19 190 LEU A CA 1
ATOM 1542 C C . LEU A 1 190 ? 7.909 -16.272 -21.558 1.00 94.19 190 LEU A C 1
ATOM 1544 O O . LEU A 1 190 ? 8.817 -16.854 -20.972 1.00 94.19 190 LEU A O 1
ATOM 1548 N N . GLN A 1 191 ? 6.950 -16.935 -22.209 1.00 93.75 191 GLN A N 1
ATOM 1549 C CA . GLN A 1 191 ? 6.901 -18.396 -22.301 1.00 93.75 191 GLN A CA 1
ATOM 1550 C C . GLN A 1 191 ? 8.139 -18.969 -22.990 1.00 93.75 191 GLN A C 1
ATOM 1552 O O . GLN A 1 191 ? 8.733 -19.915 -22.475 1.00 93.75 191 GLN A O 1
ATOM 1557 N N . LYS A 1 192 ? 8.546 -18.380 -24.121 1.00 92.62 192 LYS A N 1
ATOM 1558 C CA . LYS A 1 192 ? 9.730 -18.806 -24.875 1.00 92.62 192 LYS A CA 1
ATOM 1559 C C . LYS A 1 192 ? 10.996 -18.734 -24.015 1.00 92.62 192 LYS A C 1
ATOM 1561 O O . LYS A 1 192 ? 11.687 -19.734 -23.877 1.00 92.62 192 LYS A O 1
ATOM 1566 N N . LEU A 1 193 ? 11.252 -17.590 -23.381 1.00 92.38 193 LEU A N 1
ATOM 1567 C CA . LEU A 1 193 ? 12.464 -17.362 -22.579 1.00 92.38 193 LEU A CA 1
ATOM 1568 C C . LEU A 1 193 ? 12.553 -18.279 -21.348 1.00 92.38 193 LEU A C 1
ATOM 1570 O O . LEU A 1 193 ? 13.642 -18.643 -20.906 1.00 92.38 193 LEU A O 1
ATOM 1574 N N . ILE A 1 194 ? 11.402 -18.656 -20.785 1.00 93.56 194 ILE A N 1
ATOM 1575 C CA . ILE A 1 194 ? 11.320 -19.549 -19.625 1.00 93.56 194 ILE A CA 1
ATOM 1576 C C . ILE A 1 194 ? 11.536 -21.018 -20.012 1.00 93.56 194 ILE A C 1
ATOM 1578 O O . ILE A 1 194 ? 12.020 -21.788 -19.180 1.00 93.56 194 ILE A O 1
ATOM 1582 N N . LEU A 1 195 ? 11.162 -21.428 -21.230 1.00 90.25 195 LEU A N 1
ATOM 1583 C CA . LEU A 1 195 ? 11.365 -22.805 -21.693 1.00 90.25 195 LEU A CA 1
ATOM 1584 C C . LEU A 1 195 ? 12.853 -23.163 -21.749 1.00 90.25 195 LEU A C 1
ATOM 1586 O O . LEU A 1 195 ? 13.221 -24.249 -21.303 1.00 90.25 195 LEU A O 1
ATOM 1590 N N . ASP A 1 196 ? 13.684 -22.237 -22.224 1.00 83.44 196 ASP A N 1
ATOM 1591 C CA . ASP A 1 196 ? 15.121 -22.460 -22.398 1.00 83.44 196 ASP A CA 1
ATOM 1592 C C . ASP A 1 196 ? 15.860 -22.503 -21.047 1.00 83.44 196 ASP A C 1
ATOM 1594 O O . ASP A 1 196 ? 16.721 -23.356 -20.823 1.00 83.44 196 ASP A O 1
ATOM 1598 N N . HIS A 1 197 ? 15.480 -21.631 -20.104 1.00 86.88 197 HIS A N 1
ATOM 1599 C CA . HIS A 1 197 ? 16.117 -21.528 -18.786 1.00 86.88 197 HIS A CA 1
ATOM 1600 C C . HIS A 1 197 ? 15.091 -21.326 -17.651 1.00 86.88 197 HIS A C 1
ATOM 1602 O O . HIS A 1 197 ? 14.912 -20.220 -17.133 1.00 86.88 197 HIS A O 1
ATOM 1608 N N . PRO A 1 198 ? 14.430 -22.395 -17.169 1.00 87.31 198 PRO A N 1
ATOM 1609 C CA . PRO A 1 198 ? 13.321 -22.280 -16.217 1.00 87.31 198 PRO A CA 1
ATOM 1610 C C . PRO A 1 198 ? 13.732 -21.825 -14.810 1.00 87.31 198 PRO A C 1
ATOM 1612 O O . PRO A 1 198 ? 12.874 -21.427 -14.030 1.00 87.31 198 PRO A O 1
ATOM 1615 N N . LEU A 1 199 ? 15.016 -21.894 -14.444 1.00 87.94 199 LEU A N 1
ATOM 1616 C CA . LEU A 1 199 ? 15.497 -21.441 -13.132 1.00 87.94 199 LEU A CA 1
ATOM 1617 C C . LEU A 1 199 ? 15.727 -19.924 -13.068 1.00 87.94 199 LEU A C 1
ATOM 1619 O O . LEU A 1 199 ? 15.759 -19.367 -11.968 1.00 87.94 199 LEU A O 1
ATOM 1623 N N . ASP A 1 200 ? 15.816 -19.252 -14.216 1.00 90.06 200 ASP A N 1
ATOM 1624 C CA . ASP A 1 200 ? 16.087 -17.813 -14.301 1.00 90.06 200 ASP A CA 1
ATOM 1625 C C . ASP A 1 200 ? 14.948 -16.972 -13.718 1.00 90.06 200 ASP A C 1
ATOM 1627 O O . ASP A 1 200 ? 15.182 -15.884 -13.197 1.00 90.06 200 ASP A O 1
ATOM 1631 N N . VAL A 1 201 ? 13.725 -17.514 -13.672 1.00 90.12 201 VAL A N 1
ATOM 1632 C CA . VAL A 1 201 ? 12.569 -16.869 -13.020 1.00 90.12 201 VAL A CA 1
ATOM 1633 C C . VAL A 1 201 ? 12.770 -16.634 -11.517 1.00 90.12 201 VAL A C 1
ATOM 1635 O O . VAL A 1 201 ? 12.022 -15.865 -10.913 1.00 90.12 201 VAL A O 1
ATOM 1638 N N . GLN A 1 202 ? 13.734 -17.326 -10.894 1.00 90.19 202 GLN A N 1
ATOM 1639 C CA . GLN A 1 202 ? 14.084 -17.169 -9.479 1.00 90.19 202 GLN A CA 1
ATOM 1640 C C . GLN A 1 202 ? 15.260 -16.214 -9.248 1.00 90.19 202 GLN A C 1
ATOM 1642 O O . GLN A 1 202 ? 15.611 -15.970 -8.091 1.00 90.19 202 GLN A O 1
ATOM 1647 N N . GLN A 1 203 ? 15.903 -15.736 -10.313 1.00 88.44 203 GLN A N 1
ATOM 1648 C CA . GLN A 1 203 ? 17.032 -14.818 -10.232 1.00 88.44 203 GLN A CA 1
ATOM 1649 C C . GLN A 1 203 ? 16.557 -13.372 -10.327 1.00 88.44 203 GLN A C 1
ATOM 1651 O O . GLN A 1 203 ? 15.450 -13.075 -10.778 1.00 88.44 203 GLN A O 1
ATOM 1656 N N . GLU A 1 204 ? 17.410 -12.472 -9.858 1.00 87.44 204 GLU A N 1
ATOM 1657 C CA . GLU A 1 204 ? 17.136 -11.046 -9.845 1.00 87.44 204 GLU A CA 1
ATOM 1658 C C . GLU A 1 204 ? 17.810 -10.377 -11.042 1.00 87.44 204 GLU A C 1
ATOM 1660 O O . GLU A 1 204 ? 19.021 -10.512 -11.219 1.00 87.44 204 GLU A O 1
ATOM 1665 N N . SER A 1 205 ? 17.046 -9.624 -11.836 1.00 88.88 205 SER A N 1
ATOM 1666 C CA . SER A 1 205 ? 17.638 -8.665 -12.766 1.00 88.88 205 SER A CA 1
ATOM 1667 C C . SER A 1 205 ? 18.333 -7.571 -11.962 1.00 88.88 205 SER A C 1
ATOM 1669 O O . SER A 1 205 ? 17.764 -7.006 -11.021 1.00 88.88 205 SER A O 1
ATOM 1671 N N . VAL A 1 206 ? 19.557 -7.229 -12.363 1.00 81.00 206 VAL A N 1
ATOM 1672 C CA . VAL A 1 206 ? 20.354 -6.186 -11.704 1.00 81.00 206 VAL A CA 1
ATOM 1673 C C . VAL A 1 206 ? 19.630 -4.837 -11.746 1.00 81.00 206 VAL A C 1
ATOM 1675 O O . VAL A 1 206 ? 19.756 -4.040 -10.819 1.00 81.00 206 VAL A O 1
ATOM 1678 N N . VAL A 1 207 ? 18.809 -4.582 -12.763 1.00 83.88 207 VAL A N 1
ATOM 1679 C CA . VAL A 1 207 ? 18.145 -3.281 -12.922 1.00 83.88 207 VAL A CA 1
ATOM 1680 C C . VAL A 1 207 ? 16.645 -3.344 -12.673 1.00 83.88 207 VAL A C 1
ATOM 1682 O O . VAL A 1 207 ? 16.109 -2.421 -12.068 1.00 83.88 207 VAL A O 1
ATOM 1685 N N . LEU A 1 208 ? 15.969 -4.425 -13.066 1.00 88.56 208 LEU A N 1
ATOM 1686 C CA . LEU A 1 208 ? 14.509 -4.528 -12.946 1.00 88.56 208 LEU A CA 1
ATOM 1687 C C . LEU A 1 208 ? 14.051 -5.221 -11.653 1.00 88.56 208 LEU A C 1
ATOM 1689 O O . LEU A 1 208 ? 12.934 -4.993 -11.196 1.00 88.56 208 LEU A O 1
ATOM 1693 N N . GLY A 1 209 ? 14.909 -6.029 -11.024 1.00 88.69 209 GLY A N 1
ATOM 1694 C CA . GLY A 1 209 ? 14.541 -6.872 -9.886 1.00 88.69 209 GLY A CA 1
ATOM 1695 C C . GLY A 1 209 ? 14.007 -8.241 -10.310 1.00 88.69 209 GLY A C 1
ATOM 1696 O O . GLY A 1 209 ? 14.341 -8.765 -11.371 1.00 88.69 209 GLY A O 1
ATOM 1697 N N . TYR A 1 210 ? 13.194 -8.869 -9.463 1.00 91.81 210 TYR A N 1
ATOM 1698 C CA . TYR A 1 210 ? 12.677 -10.210 -9.743 1.00 91.81 210 TYR A CA 1
ATOM 1699 C C . TYR A 1 210 ? 11.532 -10.181 -10.766 1.00 91.81 210 TYR A C 1
ATOM 1701 O O . TYR A 1 210 ? 10.599 -9.390 -10.593 1.00 91.81 210 TYR A O 1
ATOM 1709 N N . PRO A 1 211 ? 11.502 -11.089 -11.764 1.00 94.62 211 PRO A N 1
ATOM 1710 C CA . PRO A 1 211 ? 10.462 -11.086 -12.796 1.00 94.62 211 PRO A CA 1
ATOM 1711 C C . PRO A 1 211 ? 9.023 -11.128 -12.266 1.00 94.62 211 PRO A C 1
ATOM 1713 O O . PRO A 1 211 ? 8.134 -10.474 -12.811 1.00 94.62 211 PRO A O 1
ATOM 1716 N N . LEU A 1 212 ? 8.782 -11.865 -11.173 1.00 94.56 212 LEU A N 1
ATOM 1717 C CA . LEU A 1 212 ? 7.461 -11.926 -10.542 1.00 94.56 212 LEU A CA 1
ATOM 1718 C C . LEU A 1 212 ? 7.047 -10.576 -9.944 1.00 94.56 212 LEU A C 1
ATOM 1720 O O . LEU A 1 212 ? 5.901 -10.170 -10.101 1.00 94.56 212 LEU A O 1
ATOM 1724 N N . GLU A 1 213 ? 7.964 -9.872 -9.279 1.00 92.75 213 GLU A N 1
ATOM 1725 C CA . GLU A 1 213 ? 7.687 -8.537 -8.736 1.00 92.75 213 GLU A CA 1
ATOM 1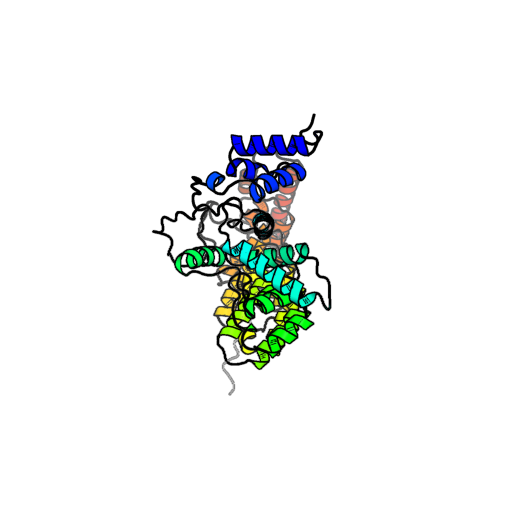726 C C . GLU A 1 213 ? 7.393 -7.542 -9.857 1.00 92.75 213 GLU A C 1
ATOM 1728 O O . GLU A 1 213 ? 6.446 -6.766 -9.750 1.00 92.75 213 GLU A O 1
ATOM 1733 N N . CYS A 1 214 ? 8.147 -7.623 -10.954 1.00 93.50 214 CYS A N 1
ATOM 1734 C CA . CYS A 1 214 ? 7.980 -6.779 -12.130 1.00 93.50 214 CYS A CA 1
ATOM 1735 C C . CYS A 1 214 ? 6.567 -6.895 -12.731 1.00 93.50 214 CYS A C 1
ATOM 1737 O O . CYS A 1 214 ? 5.878 -5.891 -12.913 1.00 93.50 214 CYS A O 1
ATOM 1739 N N . ALA A 1 215 ? 6.094 -8.127 -12.960 1.00 95.25 215 ALA A N 1
ATOM 1740 C CA . ALA A 1 215 ? 4.736 -8.378 -13.450 1.00 95.25 215 ALA A CA 1
ATOM 1741 C C . ALA A 1 215 ? 3.657 -7.847 -12.494 1.00 95.25 215 ALA A C 1
ATOM 1743 O O . ALA A 1 215 ? 2.619 -7.351 -12.931 1.00 95.25 215 ALA A O 1
ATOM 1744 N N . VAL A 1 216 ? 3.892 -7.950 -11.184 1.00 94.62 216 VAL A N 1
ATOM 1745 C CA . VAL A 1 216 ? 2.952 -7.498 -10.151 1.00 94.62 216 VAL A CA 1
ATOM 1746 C C . VAL A 1 216 ? 2.866 -5.976 -10.089 1.00 94.62 216 VAL A C 1
ATOM 1748 O O . VAL A 1 216 ? 1.759 -5.445 -9.993 1.00 94.62 216 VAL A O 1
ATOM 1751 N N . ILE A 1 217 ? 4.008 -5.283 -10.161 1.00 91.38 217 ILE A N 1
ATOM 1752 C CA . ILE A 1 217 ? 4.076 -3.815 -10.178 1.00 91.38 217 ILE A CA 1
ATOM 1753 C C . ILE A 1 217 ? 3.263 -3.262 -11.352 1.00 91.38 217 ILE A C 1
ATOM 1755 O O . ILE A 1 217 ? 2.512 -2.307 -11.187 1.00 91.38 217 ILE A O 1
ATOM 1759 N N . GLU A 1 218 ? 3.347 -3.899 -12.517 1.00 92.50 218 GLU A N 1
ATOM 1760 C CA . GLU A 1 218 ? 2.640 -3.454 -13.723 1.00 92.50 218 GLU A CA 1
ATOM 1761 C C . GLU A 1 218 ? 1.238 -4.052 -13.891 1.00 92.50 218 GLU A C 1
ATOM 1763 O O . GLU A 1 218 ? 0.576 -3.819 -14.904 1.00 92.50 218 GLU A O 1
ATOM 1768 N N . GLY A 1 219 ? 0.754 -4.824 -12.914 1.00 93.06 219 GLY A N 1
ATOM 1769 C CA . GLY A 1 219 ? -0.598 -5.378 -12.964 1.00 93.06 219 GLY A CA 1
ATOM 1770 C C . GLY A 1 219 ? -0.805 -6.452 -14.040 1.00 93.06 219 GLY A C 1
ATOM 1771 O O . GLY A 1 219 ? -1.930 -6.663 -14.484 1.00 93.06 219 GLY A O 1
ATOM 1772 N N . LYS A 1 220 ? 0.257 -7.120 -14.508 1.00 94.31 220 LYS A N 1
ATOM 1773 C CA . LYS A 1 220 ? 0.202 -8.091 -15.614 1.00 94.31 220 LYS A CA 1
ATOM 1774 C C . LYS A 1 220 ? -0.210 -9.474 -15.121 1.00 94.31 220 LYS A C 1
ATOM 1776 O O . LYS A 1 220 ? 0.618 -10.369 -14.968 1.00 94.31 220 LYS A O 1
ATOM 1781 N N . GLU A 1 221 ? -1.505 -9.663 -14.888 1.00 94.25 221 GLU A N 1
ATOM 1782 C CA . GLU A 1 221 ? -2.063 -10.897 -14.310 1.00 94.25 221 GLU A CA 1
ATOM 1783 C C . GLU A 1 221 ? -1.682 -12.166 -15.085 1.00 94.25 221 GLU A C 1
ATOM 1785 O O . GLU A 1 221 ? -1.276 -13.154 -14.473 1.00 94.25 221 GLU A O 1
ATOM 1790 N N . GLY A 1 222 ? -1.712 -12.132 -16.423 1.00 94.12 222 GLY A N 1
ATOM 1791 C CA . GLY A 1 222 ? -1.280 -13.266 -17.249 1.00 94.12 222 GLY A CA 1
ATOM 1792 C C . GLY A 1 222 ? 0.179 -13.667 -16.989 1.00 94.12 222 GLY A C 1
ATOM 1793 O O . GLY A 1 222 ? 0.479 -14.853 -16.831 1.00 94.12 222 GLY A O 1
ATOM 1794 N N . SER A 1 223 ? 1.075 -12.679 -16.869 1.00 95.69 223 SER A N 1
ATOM 1795 C CA . SER A 1 223 ? 2.493 -12.905 -16.567 1.00 95.69 223 SER A CA 1
ATOM 1796 C C . SER A 1 223 ? 2.658 -13.468 -15.159 1.00 95.69 223 SER A C 1
ATOM 1798 O O . SER A 1 223 ? 3.418 -14.415 -14.960 1.00 95.69 223 SER A O 1
ATOM 1800 N N . VAL A 1 224 ? 1.901 -12.940 -14.187 1.00 95.38 224 VAL A N 1
ATOM 1801 C CA . VAL A 1 224 ? 1.888 -13.431 -12.801 1.00 95.38 224 VAL A CA 1
ATOM 1802 C C . VAL A 1 224 ? 1.478 -14.901 -12.751 1.00 95.38 224 VAL A C 1
ATOM 1804 O O . VAL A 1 224 ? 2.197 -15.706 -12.161 1.00 95.38 224 VAL A O 1
ATOM 1807 N N . VAL A 1 225 ? 0.370 -15.283 -13.393 1.00 94.88 225 VAL A N 1
ATOM 1808 C CA . VAL A 1 225 ? -0.095 -16.682 -13.420 1.00 94.88 225 VAL A CA 1
ATOM 1809 C C . VAL A 1 225 ? 0.962 -17.595 -14.037 1.00 94.88 225 VAL A C 1
ATOM 1811 O O . VAL A 1 225 ? 1.264 -18.653 -13.476 1.00 94.88 225 VAL A O 1
ATOM 1814 N N . HIS A 1 226 ? 1.554 -17.187 -15.162 1.00 94.31 226 HIS A N 1
ATOM 1815 C CA . HIS A 1 226 ? 2.549 -17.999 -15.852 1.00 94.31 226 HIS A CA 1
ATOM 1816 C C . HIS A 1 226 ? 3.822 -18.202 -15.012 1.00 94.31 226 HIS A C 1
ATOM 1818 O O . HIS A 1 226 ? 4.274 -19.337 -14.829 1.00 94.31 226 HIS A O 1
ATOM 1824 N N . LEU A 1 227 ? 4.356 -17.126 -14.426 1.00 93.69 227 LEU A N 1
ATOM 1825 C CA . LEU A 1 227 ? 5.522 -17.179 -13.541 1.00 93.69 227 LEU A CA 1
ATOM 1826 C C . LEU A 1 227 ? 5.247 -18.022 -12.291 1.00 93.69 227 LEU A C 1
ATOM 1828 O O . LEU A 1 227 ? 6.061 -18.869 -11.925 1.00 93.69 227 LEU A O 1
ATOM 1832 N N . MET A 1 228 ? 4.077 -17.863 -11.668 1.00 91.88 228 MET A N 1
ATOM 1833 C CA . MET A 1 228 ? 3.669 -18.656 -10.503 1.00 91.88 228 MET A CA 1
ATOM 1834 C C . MET A 1 228 ? 3.569 -20.152 -10.825 1.00 91.88 228 MET A C 1
ATOM 1836 O O . MET A 1 228 ? 4.018 -20.993 -10.041 1.00 91.88 228 MET A O 1
ATOM 1840 N N . HIS A 1 229 ? 3.034 -20.501 -11.998 1.00 90.69 229 HIS A N 1
ATOM 1841 C CA . HIS A 1 229 ? 2.985 -21.885 -12.460 1.00 90.69 229 HIS A CA 1
ATOM 1842 C C . HIS A 1 229 ? 4.391 -22.473 -12.665 1.00 90.69 229 HIS A C 1
ATOM 1844 O O . HIS A 1 229 ? 4.634 -23.623 -12.287 1.00 90.69 229 HIS A O 1
ATOM 1850 N N . ASN A 1 230 ? 5.340 -21.693 -13.193 1.00 89.38 230 ASN A N 1
ATOM 1851 C CA . ASN A 1 230 ? 6.727 -22.138 -13.328 1.00 89.38 230 ASN A CA 1
ATOM 1852 C C . ASN A 1 230 ? 7.423 -22.306 -11.961 1.00 89.38 230 ASN A C 1
ATOM 1854 O O . ASN A 1 230 ? 8.017 -23.354 -11.694 1.00 89.38 230 ASN A O 1
ATOM 1858 N N . LEU A 1 231 ? 7.259 -21.347 -11.043 1.00 87.81 231 LEU A N 1
ATOM 1859 C CA . LEU A 1 231 ? 7.796 -21.419 -9.675 1.00 87.81 231 LEU A CA 1
ATOM 1860 C C . LEU A 1 231 ? 7.291 -22.649 -8.904 1.00 87.81 231 LEU A C 1
ATOM 1862 O O . LEU A 1 231 ? 8.013 -23.235 -8.093 1.00 87.81 231 LEU A O 1
ATOM 1866 N N . LYS A 1 232 ? 6.058 -23.090 -9.178 1.00 85.44 232 LYS A N 1
ATOM 1867 C CA . LYS A 1 232 ? 5.503 -24.331 -8.624 1.00 85.44 232 LYS A CA 1
ATOM 1868 C C . LYS A 1 232 ? 6.205 -25.585 -9.154 1.00 85.44 232 LYS A C 1
ATOM 1870 O O . LYS A 1 232 ? 6.304 -26.562 -8.412 1.00 85.44 232 LYS A O 1
ATOM 1875 N N . LYS A 1 233 ? 6.669 -25.590 -10.407 1.00 83.56 233 LYS A N 1
ATOM 1876 C CA . LYS A 1 233 ? 7.391 -26.726 -11.008 1.00 83.56 233 LYS A CA 1
ATOM 1877 C C . LYS A 1 233 ? 8.829 -26.816 -10.509 1.00 83.56 233 LYS A C 1
ATOM 1879 O O . LYS A 1 233 ? 9.312 -27.906 -10.234 1.00 83.56 233 LYS A O 1
ATOM 1884 N N . THR A 1 234 ? 9.483 -25.677 -10.304 1.00 77.38 234 THR A N 1
ATOM 1885 C CA . THR A 1 234 ? 10.888 -25.591 -9.871 1.00 77.38 234 THR A CA 1
ATOM 1886 C C . THR A 1 234 ? 11.074 -25.745 -8.348 1.00 77.38 234 THR A C 1
ATOM 1888 O O . THR A 1 234 ? 12.137 -25.433 -7.807 1.00 77.38 234 THR A O 1
ATOM 1891 N N . LYS A 1 235 ? 10.045 -26.254 -7.642 1.00 63.38 235 LYS A N 1
ATOM 1892 C CA . LYS A 1 235 ? 9.983 -26.506 -6.189 1.00 63.38 235 LYS A CA 1
ATOM 1893 C C . LYS A 1 235 ? 11.238 -27.218 -5.679 1.00 63.38 235 LYS A C 1
ATOM 1895 O O . LYS A 1 235 ? 11.310 -28.439 -5.779 1.00 63.38 235 LYS A O 1
ATOM 1900 N N . LYS A 1 236 ? 12.172 -26.467 -5.078 1.00 55.44 236 LYS A N 1
ATOM 1901 C CA . LYS A 1 236 ? 13.193 -26.976 -4.130 1.00 55.44 236 LYS A CA 1
ATOM 1902 C C . LYS A 1 236 ? 14.049 -25.910 -3.424 1.00 55.44 236 LYS A C 1
ATOM 1904 O O . LYS A 1 236 ? 14.861 -26.277 -2.584 1.00 55.44 236 LYS A O 1
ATOM 1909 N N . THR A 1 237 ? 13.877 -24.612 -3.680 1.00 60.16 237 THR A N 1
ATOM 1910 C CA . THR A 1 237 ? 14.754 -23.575 -3.104 1.00 60.16 237 THR A CA 1
ATOM 1911 C C . THR A 1 237 ? 14.044 -22.737 -2.031 1.00 60.16 237 THR A C 1
ATOM 1913 O O . THR A 1 237 ? 12.874 -22.369 -2.159 1.00 60.16 237 THR A O 1
ATOM 1916 N N . TYR A 1 238 ? 14.769 -22.381 -0.962 1.00 58.84 238 TYR A N 1
ATOM 1917 C CA . TYR A 1 238 ? 14.338 -21.400 0.053 1.00 58.84 238 TYR A CA 1
ATOM 1918 C C . TYR A 1 238 ? 13.924 -20.054 -0.579 1.00 58.84 238 TYR A C 1
ATOM 1920 O O . TYR A 1 238 ? 13.038 -19.366 -0.070 1.00 58.84 238 TYR A O 1
ATOM 1928 N N . ARG A 1 239 ? 14.501 -19.735 -1.746 1.00 76.81 239 ARG A N 1
ATOM 1929 C CA . ARG A 1 239 ? 14.260 -18.516 -2.527 1.00 76.81 239 ARG A CA 1
ATOM 1930 C C . ARG A 1 239 ? 12.794 -18.312 -2.917 1.00 76.81 239 ARG A C 1
ATOM 1932 O O . ARG A 1 239 ? 12.325 -17.184 -2.850 1.00 76.81 239 ARG A O 1
ATOM 1939 N N . VAL A 1 240 ? 12.026 -19.368 -3.218 1.00 82.88 240 VAL A N 1
ATOM 1940 C CA . VAL A 1 240 ? 10.615 -19.213 -3.643 1.00 82.88 240 VAL A CA 1
ATOM 1941 C C . VAL A 1 240 ? 9.759 -18.537 -2.568 1.00 82.88 240 VAL A C 1
ATOM 1943 O O . VAL A 1 240 ? 8.920 -17.702 -2.884 1.00 82.88 240 VAL A O 1
ATOM 1946 N N . ARG A 1 241 ? 9.975 -18.836 -1.281 1.00 86.25 241 ARG A N 1
ATOM 1947 C CA . ARG A 1 241 ? 9.211 -18.190 -0.197 1.00 86.25 241 ARG A CA 1
ATOM 1948 C C . ARG A 1 241 ? 9.530 -16.700 -0.077 1.00 86.25 241 ARG A C 1
ATOM 1950 O O . ARG A 1 241 ? 8.628 -15.922 0.226 1.00 86.25 241 ARG A O 1
ATOM 1957 N N . ASP A 1 242 ? 10.784 -16.316 -0.303 1.00 86.75 242 ASP A N 1
ATOM 1958 C CA . ASP A 1 242 ? 11.197 -14.911 -0.286 1.00 86.75 242 ASP A CA 1
ATOM 1959 C C . ASP A 1 242 ? 10.606 -14.154 -1.483 1.00 86.75 242 ASP A C 1
ATOM 1961 O O . ASP A 1 242 ? 9.967 -13.124 -1.294 1.00 86.75 242 ASP A O 1
ATOM 1965 N N . LEU A 1 243 ? 10.679 -14.741 -2.683 1.00 89.00 243 LEU A N 1
ATOM 1966 C CA . LEU A 1 243 ? 10.054 -14.212 -3.903 1.00 89.00 243 LEU A CA 1
ATOM 1967 C C . LEU A 1 243 ? 8.551 -13.968 -3.722 1.00 89.00 243 LEU A C 1
ATOM 1969 O O . LEU A 1 243 ? 8.052 -12.887 -4.019 1.00 89.00 243 LEU A O 1
ATOM 1973 N N . LEU A 1 244 ? 7.825 -14.948 -3.173 1.00 91.50 244 LEU A N 1
ATOM 1974 C CA . LEU A 1 244 ? 6.392 -14.809 -2.897 1.00 91.50 244 LEU A CA 1
ATOM 1975 C C . LEU A 1 244 ? 6.107 -13.727 -1.853 1.00 91.50 244 LEU A C 1
ATOM 1977 O O . LEU A 1 244 ? 5.138 -12.979 -1.983 1.00 91.50 244 LEU A O 1
ATOM 1981 N N . HIS A 1 245 ? 6.936 -13.645 -0.807 1.00 91.00 245 HIS A N 1
ATOM 1982 C CA . HIS A 1 245 ? 6.802 -12.599 0.198 1.00 91.00 245 HIS A CA 1
ATOM 1983 C C . HIS A 1 245 ? 6.956 -11.219 -0.442 1.00 91.00 245 HIS A C 1
ATOM 1985 O O . HIS A 1 245 ? 6.085 -10.371 -0.256 1.00 91.00 245 HIS A O 1
ATOM 1991 N N . ARG A 1 246 ? 8.015 -11.013 -1.229 1.00 90.06 246 ARG A N 1
ATOM 1992 C CA . ARG A 1 246 ? 8.292 -9.741 -1.899 1.00 90.06 246 ARG A CA 1
ATOM 1993 C C . ARG A 1 246 ? 7.230 -9.376 -2.928 1.00 90.06 246 ARG A C 1
ATOM 1995 O O . ARG A 1 246 ? 6.766 -8.241 -2.903 1.00 90.06 246 ARG A O 1
ATOM 2002 N N . ALA A 1 247 ? 6.768 -10.329 -3.737 1.00 92.69 247 ALA A N 1
ATOM 2003 C CA . ALA A 1 247 ? 5.687 -10.119 -4.698 1.00 92.69 247 ALA A CA 1
ATOM 2004 C C . ALA A 1 247 ? 4.394 -9.642 -4.017 1.00 92.69 247 ALA A C 1
ATOM 2006 O O . ALA A 1 247 ? 3.764 -8.700 -4.484 1.00 92.69 247 ALA A O 1
ATOM 2007 N N . ILE A 1 248 ? 4.028 -10.214 -2.864 1.00 93.75 248 ILE A N 1
ATOM 2008 C CA . ILE A 1 248 ? 2.855 -9.757 -2.100 1.00 93.75 248 ILE A CA 1
ATOM 2009 C C . ILE A 1 248 ? 3.076 -8.358 -1.517 1.00 93.75 248 ILE A C 1
ATOM 2011 O O . ILE A 1 248 ? 2.165 -7.534 -1.551 1.00 93.75 248 ILE A O 1
ATOM 2015 N N . ILE A 1 249 ? 4.274 -8.051 -1.012 1.00 90.62 249 ILE A N 1
ATOM 2016 C CA . ILE A 1 249 ? 4.593 -6.691 -0.552 1.00 90.62 249 ILE A CA 1
ATOM 2017 C C . ILE A 1 249 ? 4.559 -5.690 -1.719 1.00 90.62 249 ILE A C 1
ATOM 2019 O O . ILE A 1 249 ? 4.073 -4.575 -1.540 1.00 90.62 249 ILE A O 1
ATOM 2023 N N . ALA A 1 250 ? 5.025 -6.074 -2.909 1.00 89.00 250 ALA A N 1
ATOM 2024 C CA . ALA A 1 250 ? 4.955 -5.260 -4.118 1.00 89.00 250 ALA A CA 1
ATOM 2025 C C . ALA A 1 250 ? 3.498 -5.019 -4.541 1.00 89.00 250 ALA A C 1
ATOM 2027 O O . ALA A 1 250 ? 3.110 -3.864 -4.695 1.00 89.00 250 ALA A O 1
ATOM 2028 N N . ALA A 1 251 ? 2.663 -6.064 -4.597 1.00 92.19 251 ALA A N 1
ATOM 2029 C CA . ALA A 1 251 ? 1.224 -5.941 -4.858 1.00 92.19 251 ALA A CA 1
ATOM 2030 C C . ALA A 1 251 ? 0.563 -5.004 -3.849 1.00 92.19 251 ALA A C 1
ATOM 2032 O O . ALA A 1 251 ? -0.185 -4.107 -4.221 1.00 92.19 251 ALA A O 1
ATOM 2033 N N . MET A 1 252 ? 0.929 -5.143 -2.570 1.00 89.25 252 MET A N 1
ATOM 2034 C CA . MET A 1 252 ? 0.451 -4.230 -1.554 1.00 89.25 252 MET A CA 1
ATOM 2035 C C . MET A 1 252 ? 0.873 -2.815 -1.859 1.00 89.25 252 MET A C 1
ATOM 2037 O O . MET A 1 252 ? 0.078 -1.964 -1.560 1.00 89.25 252 MET A O 1
ATOM 2041 N N . ARG A 1 253 ? 2.050 -2.490 -2.402 1.00 84.38 253 ARG A N 1
ATOM 2042 C CA . ARG A 1 253 ? 2.418 -1.095 -2.733 1.00 84.38 253 ARG A CA 1
ATOM 2043 C C . ARG A 1 253 ? 1.552 -0.503 -3.844 1.00 84.38 253 ARG A C 1
ATOM 2045 O O . ARG A 1 253 ? 1.309 0.703 -3.798 1.00 84.38 253 ARG A O 1
ATOM 2052 N N . MET A 1 254 ? 1.015 -1.324 -4.739 1.00 84.25 254 MET A N 1
ATOM 2053 C CA . MET A 1 254 ? 0.198 -0.871 -5.862 1.00 84.25 254 MET A CA 1
ATOM 2054 C C . MET A 1 254 ? -1.177 -0.343 -5.438 1.00 84.25 254 MET A C 1
ATOM 2056 O O . MET A 1 254 ? -1.640 -0.542 -4.316 1.00 84.25 254 MET A O 1
ATOM 2060 N N . LYS A 1 255 ? -1.825 0.406 -6.336 1.00 74.62 255 LYS A N 1
ATOM 2061 C CA . LYS A 1 255 ? -3.184 0.926 -6.114 1.00 74.62 255 LYS A CA 1
ATOM 2062 C C . LYS A 1 255 ? -4.268 -0.122 -6.384 1.00 74.62 255 LYS A C 1
ATOM 2064 O O . LYS A 1 255 ? -5.369 0.023 -5.875 1.00 74.62 255 LYS A O 1
ATOM 2069 N N . THR A 1 256 ? -3.974 -1.123 -7.209 1.00 79.25 256 THR A N 1
ATOM 2070 C CA . THR A 1 256 ? -4.934 -2.127 -7.670 1.00 79.25 256 THR A CA 1
ATOM 2071 C C . THR A 1 256 ? -4.903 -3.366 -6.777 1.00 79.25 256 THR A C 1
ATOM 2073 O O . THR A 1 256 ? -3.835 -3.893 -6.473 1.00 79.25 256 THR A O 1
ATOM 2076 N N . ASN A 1 257 ? -6.083 -3.861 -6.393 1.00 87.25 257 ASN A N 1
ATOM 2077 C CA . ASN A 1 257 ? -6.209 -5.047 -5.533 1.00 87.25 257 ASN A CA 1
ATOM 2078 C C . ASN A 1 257 ? -6.166 -6.368 -6.313 1.00 87.25 257 ASN A C 1
ATOM 2080 O O . ASN A 1 257 ? -5.940 -7.414 -5.711 1.00 87.25 257 ASN A O 1
ATOM 2084 N N . SER A 1 258 ? -6.372 -6.344 -7.633 1.00 90.88 258 SER A N 1
ATOM 2085 C CA . SER A 1 258 ? -6.580 -7.560 -8.429 1.00 90.88 258 SER A CA 1
ATOM 2086 C C . SER A 1 258 ? -5.372 -8.504 -8.397 1.00 90.88 258 SER A C 1
ATOM 2088 O O . SER A 1 258 ? -5.514 -9.701 -8.148 1.00 90.88 258 SER A O 1
ATOM 2090 N N . THR A 1 259 ? -4.153 -7.965 -8.518 1.00 90.81 259 THR A N 1
ATOM 2091 C CA . THR A 1 259 ? -2.922 -8.759 -8.397 1.00 90.81 259 THR A CA 1
ATOM 2092 C C . THR A 1 259 ? -2.699 -9.281 -6.983 1.00 90.81 259 THR A C 1
ATOM 2094 O O . THR A 1 259 ? -2.204 -10.397 -6.822 1.00 90.81 259 THR A O 1
ATOM 2097 N N . LEU A 1 260 ? -3.085 -8.522 -5.951 1.00 94.38 260 LEU A N 1
ATOM 2098 C CA . LEU A 1 260 ? -3.019 -8.983 -4.565 1.00 94.38 260 LEU A CA 1
ATOM 2099 C C . LEU A 1 260 ? -3.980 -10.158 -4.334 1.00 94.38 260 LEU A C 1
ATOM 2101 O O . LEU A 1 260 ? -3.569 -11.168 -3.767 1.00 94.38 260 LEU A O 1
ATOM 2105 N N . GLU A 1 261 ? -5.226 -10.052 -4.795 1.00 93.88 261 GLU A N 1
ATOM 2106 C CA . GLU A 1 261 ? -6.236 -11.117 -4.712 1.00 93.88 261 GLU A CA 1
ATOM 2107 C C . GLU A 1 261 ? -5.779 -12.385 -5.429 1.00 93.88 261 GLU A C 1
ATOM 2109 O O . GLU A 1 261 ? -5.798 -13.473 -4.845 1.00 93.88 261 GLU A O 1
ATOM 2114 N N . LEU A 1 262 ? -5.280 -12.234 -6.657 1.00 93.94 262 LEU A N 1
ATOM 2115 C CA . LEU A 1 262 ? -4.736 -13.325 -7.455 1.00 93.94 262 LEU A CA 1
ATOM 2116 C C . LEU A 1 262 ? -3.579 -14.031 -6.733 1.00 93.94 262 LEU A C 1
ATOM 2118 O O . LEU A 1 262 ? -3.585 -15.257 -6.590 1.00 93.94 262 LEU A O 1
ATOM 2122 N N . LEU A 1 263 ? -2.595 -13.272 -6.238 1.00 93.94 263 LEU A N 1
ATOM 2123 C CA . LEU A 1 263 ? -1.455 -13.832 -5.513 1.00 93.94 263 LEU A CA 1
ATOM 2124 C C . LEU A 1 263 ? -1.891 -14.536 -4.229 1.00 93.94 263 LEU A C 1
ATOM 2126 O O . LEU A 1 263 ? -1.420 -15.641 -3.958 1.00 93.94 263 LEU A O 1
ATOM 2130 N N . LEU A 1 264 ? -2.791 -13.934 -3.445 1.00 93.62 264 LEU A N 1
ATOM 2131 C CA . LEU A 1 264 ? -3.306 -14.543 -2.219 1.00 93.62 264 LEU A CA 1
ATOM 2132 C C . LEU A 1 264 ? -4.038 -15.850 -2.522 1.00 93.62 264 LEU A C 1
ATOM 2134 O O . LEU A 1 264 ? -3.782 -16.838 -1.835 1.00 93.62 264 LEU A O 1
ATOM 2138 N N . HIS A 1 265 ? -4.863 -15.892 -3.571 1.00 92.88 265 HIS A N 1
ATOM 2139 C CA . HIS A 1 265 ? -5.556 -17.105 -3.999 1.00 92.88 265 HIS A CA 1
ATOM 2140 C C . HIS A 1 265 ? -4.571 -18.219 -4.381 1.00 92.88 265 HIS A C 1
ATOM 2142 O O . HIS A 1 265 ? -4.666 -19.340 -3.869 1.00 92.88 265 HIS A O 1
ATOM 2148 N N . ILE A 1 266 ? -3.580 -17.920 -5.231 1.00 91.69 266 ILE A N 1
ATOM 2149 C CA . ILE A 1 266 ? -2.580 -18.909 -5.662 1.00 91.69 266 ILE A CA 1
ATOM 2150 C C . ILE A 1 266 ? -1.754 -19.391 -4.463 1.00 91.69 266 ILE A C 1
ATOM 2152 O O . ILE A 1 266 ? -1.565 -20.593 -4.276 1.00 91.69 266 ILE A O 1
ATOM 2156 N N . VAL A 1 267 ? -1.291 -18.478 -3.608 1.00 91.50 267 VAL A N 1
ATOM 2157 C CA . VAL A 1 267 ? -0.468 -18.805 -2.436 1.00 91.50 267 VAL A CA 1
ATOM 2158 C C . VAL A 1 267 ? -1.262 -19.601 -1.395 1.00 91.50 267 VAL A C 1
ATOM 2160 O O . VAL A 1 267 ? -0.733 -20.558 -0.826 1.00 91.50 267 VAL A O 1
ATOM 2163 N N . GLN A 1 268 ? -2.539 -19.284 -1.179 1.00 91.12 268 GLN A N 1
ATOM 2164 C CA . GLN A 1 268 ? -3.424 -20.053 -0.303 1.00 91.12 268 GLN A CA 1
ATOM 2165 C C . GLN A 1 268 ? -3.672 -21.465 -0.850 1.00 91.12 268 GLN A C 1
ATOM 2167 O O . GLN A 1 268 ? -3.656 -22.430 -0.083 1.00 91.12 268 GLN A O 1
ATOM 2172 N N . LYS A 1 269 ? -3.866 -21.610 -2.166 1.00 90.75 269 LYS A N 1
ATOM 2173 C CA . LYS A 1 269 ? -4.113 -22.900 -2.826 1.00 90.75 269 LYS A CA 1
ATOM 2174 C C . LYS A 1 269 ? -2.866 -23.787 -2.847 1.00 90.75 269 LYS A C 1
ATOM 2176 O O . LYS A 1 269 ? -2.916 -24.928 -2.383 1.00 90.75 269 LYS A O 1
ATOM 2181 N N . ASP A 1 270 ? -1.751 -23.252 -3.339 1.00 88.44 270 ASP A N 1
ATOM 2182 C CA . ASP A 1 270 ? -0.549 -24.018 -3.683 1.00 88.44 270 ASP A CA 1
ATOM 2183 C C . ASP A 1 270 ? 0.549 -23.989 -2.601 1.00 88.44 270 ASP A C 1
ATOM 2185 O O . ASP A 1 270 ? 1.404 -24.879 -2.572 1.00 88.44 270 ASP A O 1
ATOM 2189 N N . HIS A 1 271 ? 0.524 -23.013 -1.681 1.00 87.00 271 HIS A N 1
ATOM 2190 C CA . HIS A 1 271 ? 1.564 -22.775 -0.666 1.00 87.00 271 HIS A CA 1
ATOM 2191 C C . HIS A 1 271 ? 0.996 -22.611 0.764 1.00 87.00 271 HIS A C 1
ATOM 2193 O O . HIS A 1 271 ? 1.476 -21.792 1.552 1.00 87.00 271 HIS A O 1
ATOM 2199 N N . LYS A 1 272 ? 0.012 -23.442 1.141 1.00 88.19 272 LYS A N 1
ATOM 2200 C CA . LYS A 1 272 ? -0.745 -23.388 2.417 1.00 88.19 272 LYS A CA 1
ATOM 2201 C C . LYS A 1 272 ? 0.091 -23.132 3.679 1.00 88.19 272 LYS A C 1
ATOM 2203 O O . LYS A 1 272 ? -0.291 -22.308 4.506 1.00 88.19 272 LYS A O 1
ATOM 2208 N N . ALA A 1 273 ? 1.211 -23.836 3.861 1.00 87.00 273 ALA A N 1
ATOM 2209 C CA . ALA A 1 273 ? 2.048 -23.686 5.057 1.00 87.00 273 ALA A CA 1
ATOM 2210 C C . ALA A 1 273 ? 2.718 -22.301 5.133 1.00 87.00 273 ALA A C 1
ATOM 2212 O O . ALA A 1 273 ? 2.719 -21.668 6.186 1.00 87.00 273 ALA A O 1
ATOM 2213 N N . PHE A 1 274 ? 3.238 -21.810 4.003 1.00 87.62 274 PHE A N 1
ATOM 2214 C CA . PHE A 1 274 ? 3.830 -20.475 3.904 1.00 87.62 274 PHE A CA 1
ATOM 2215 C C . PHE A 1 274 ? 2.774 -19.388 4.107 1.00 87.62 274 PHE A C 1
ATOM 2217 O O . PHE A 1 274 ? 2.989 -18.450 4.873 1.00 87.62 274 PHE A O 1
ATOM 2224 N N . TRP A 1 275 ? 1.610 -19.568 3.484 1.00 89.38 275 TRP A N 1
ATOM 2225 C CA . TRP A 1 275 ? 0.466 -18.688 3.650 1.00 89.38 275 TRP A CA 1
ATOM 2226 C C . TRP A 1 275 ? 0.061 -18.545 5.127 1.00 89.38 275 TRP A C 1
ATOM 2228 O O . TRP A 1 275 ? 0.069 -17.431 5.651 1.00 89.38 275 TRP A O 1
ATOM 2238 N N . ARG A 1 276 ? -0.177 -19.659 5.841 1.00 87.25 276 ARG A N 1
ATOM 2239 C CA . ARG A 1 276 ? -0.532 -19.646 7.277 1.00 87.25 276 ARG A CA 1
ATOM 2240 C C . ARG A 1 276 ? 0.515 -18.945 8.144 1.00 87.25 276 ARG A C 1
ATOM 2242 O O . ARG A 1 276 ? 0.154 -18.271 9.103 1.00 87.25 276 ARG A O 1
ATOM 2249 N N . ALA A 1 277 ? 1.795 -19.087 7.805 1.00 86.06 277 ALA A N 1
ATOM 2250 C CA . ALA A 1 277 ? 2.890 -18.487 8.562 1.00 86.06 277 ALA A CA 1
ATOM 2251 C C . ALA A 1 277 ? 3.028 -16.965 8.355 1.00 86.06 277 ALA A C 1
ATOM 2253 O O . ALA A 1 277 ? 3.565 -16.279 9.225 1.00 86.06 277 ALA A O 1
ATOM 2254 N N . ARG A 1 278 ? 2.589 -16.422 7.210 1.00 89.00 278 ARG A N 1
ATOM 2255 C CA . ARG A 1 278 ? 2.862 -15.023 6.823 1.00 89.00 278 ARG A CA 1
ATOM 2256 C C . ARG A 1 278 ? 1.637 -14.119 6.747 1.00 89.00 278 ARG A C 1
ATOM 2258 O O . ARG A 1 278 ? 1.788 -12.919 6.961 1.00 89.00 278 ARG A O 1
ATOM 2265 N N . VAL A 1 279 ? 0.446 -14.653 6.491 1.00 90.44 279 VAL A N 1
ATOM 2266 C CA . VAL A 1 279 ? -0.751 -13.853 6.173 1.00 90.44 279 VAL A CA 1
ATOM 2267 C C . VAL A 1 279 ? -1.172 -12.877 7.279 1.00 90.44 279 VAL A C 1
ATOM 2269 O O . VAL A 1 279 ? -1.543 -11.746 6.983 1.00 90.44 279 VAL A O 1
ATOM 2272 N N . VAL A 1 280 ? -1.006 -13.235 8.557 1.00 88.38 280 VAL A N 1
ATOM 2273 C CA . VAL A 1 280 ? -1.248 -12.302 9.677 1.00 88.38 280 VAL A CA 1
ATOM 2274 C C . VAL A 1 280 ? -0.232 -11.151 9.679 1.00 88.38 280 VAL A C 1
ATOM 2276 O O . VAL A 1 280 ? -0.572 -10.011 9.986 1.00 88.38 280 VAL A O 1
ATOM 2279 N N . GLY A 1 281 ? 1.021 -11.425 9.300 1.00 89.19 281 GLY A N 1
ATOM 2280 C CA . GLY A 1 281 ? 2.047 -10.396 9.121 1.00 89.19 281 GLY A CA 1
ATOM 2281 C C . GLY A 1 281 ? 1.733 -9.464 7.951 1.00 89.19 281 GLY A C 1
ATOM 2282 O O . GLY A 1 281 ? 1.836 -8.250 8.092 1.00 89.19 281 GLY A O 1
ATOM 2283 N N . TRP A 1 282 ? 1.281 -10.015 6.825 1.00 91.69 282 TRP A N 1
ATOM 2284 C CA . TRP A 1 282 ? 0.804 -9.242 5.676 1.00 91.69 282 TRP A CA 1
ATOM 2285 C C . TRP A 1 282 ? -0.382 -8.347 6.025 1.00 91.69 282 TRP A C 1
ATOM 2287 O O . TRP A 1 282 ? -0.387 -7.171 5.669 1.00 91.69 282 TRP A O 1
ATOM 2297 N N . TRP A 1 283 ? -1.340 -8.859 6.794 1.00 91.00 283 TRP A N 1
ATOM 2298 C CA . TRP A 1 283 ? -2.458 -8.058 7.278 1.00 91.00 283 TRP A CA 1
ATOM 2299 C C . TRP A 1 283 ? -2.000 -6.897 8.167 1.00 91.00 283 TRP A C 1
ATOM 2301 O O . TRP A 1 283 ? -2.464 -5.770 8.001 1.00 91.00 283 TRP A O 1
ATOM 2311 N N . ALA A 1 284 ? -1.019 -7.130 9.045 1.00 88.50 284 ALA A N 1
ATOM 2312 C CA . ALA A 1 284 ? -0.432 -6.073 9.864 1.00 88.50 284 ALA A CA 1
ATOM 2313 C C . ALA A 1 284 ? 0.265 -4.987 9.036 1.00 88.50 284 ALA A C 1
ATOM 2315 O O . ALA A 1 284 ? 0.178 -3.803 9.367 1.00 88.50 284 ALA A O 1
ATOM 2316 N N . ILE A 1 285 ? 0.920 -5.372 7.939 1.00 89.69 285 ILE A N 1
ATOM 2317 C CA . ILE A 1 285 ? 1.524 -4.428 6.992 1.00 89.69 285 ILE A CA 1
ATOM 2318 C C . ILE A 1 285 ? 0.433 -3.618 6.281 1.00 89.69 285 ILE A C 1
ATOM 2320 O O . ILE A 1 285 ? 0.540 -2.393 6.215 1.00 89.69 285 ILE A O 1
ATOM 2324 N N . ALA A 1 286 ? -0.643 -4.262 5.820 1.00 91.19 286 ALA A N 1
ATOM 2325 C CA . ALA A 1 286 ? -1.773 -3.583 5.188 1.00 91.19 286 ALA A CA 1
ATOM 2326 C C . ALA A 1 286 ? -2.469 -2.595 6.145 1.00 91.19 286 ALA A C 1
ATOM 2328 O O . ALA A 1 286 ? -2.723 -1.448 5.770 1.00 91.19 286 ALA A O 1
ATOM 2329 N N . ALA A 1 287 ? -2.699 -2.993 7.401 1.00 89.88 287 ALA A N 1
ATOM 2330 C CA . ALA A 1 287 ? -3.277 -2.140 8.440 1.00 89.88 287 ALA A CA 1
ATOM 2331 C C . ALA A 1 287 ? -2.377 -0.936 8.768 1.00 89.88 287 ALA A C 1
ATOM 2333 O O . ALA A 1 287 ? -2.856 0.197 8.880 1.00 89.88 287 ALA A O 1
ATOM 2334 N N . ALA A 1 288 ? -1.062 -1.156 8.863 1.00 87.75 288 ALA A N 1
ATOM 2335 C CA . ALA A 1 288 ? -0.094 -0.083 9.069 1.00 87.75 288 ALA A CA 1
ATOM 2336 C C . ALA A 1 288 ? -0.059 0.894 7.880 1.00 87.75 288 ALA A C 1
ATOM 2338 O O . ALA A 1 288 ? -0.051 2.105 8.105 1.00 87.75 288 ALA A O 1
ATOM 2339 N N . ALA A 1 289 ? -0.104 0.391 6.640 1.00 87.25 289 ALA A N 1
ATOM 2340 C CA . ALA A 1 289 ? -0.173 1.208 5.426 1.00 87.25 289 ALA A CA 1
ATOM 2341 C C . ALA A 1 289 ? -1.496 1.987 5.314 1.00 87.25 289 ALA A C 1
ATOM 2343 O O . ALA A 1 289 ? -1.510 3.104 4.807 1.00 87.25 289 ALA A O 1
ATOM 2344 N N . GLY A 1 290 ? -2.594 1.434 5.838 1.00 87.94 290 GLY A N 1
ATOM 2345 C CA . GLY A 1 290 ? -3.879 2.121 5.938 1.00 87.94 290 GLY A CA 1
ATOM 2346 C C . GLY A 1 290 ? -4.715 2.117 4.662 1.00 87.94 290 GLY A C 1
ATOM 2347 O O . GLY A 1 290 ? -5.496 3.040 4.465 1.00 87.94 290 GLY A O 1
ATOM 2348 N N . ARG A 1 291 ? -4.568 1.109 3.798 1.00 87.00 291 ARG A N 1
ATOM 2349 C CA . ARG A 1 291 ? -5.458 0.938 2.639 1.00 87.00 291 ARG A CA 1
ATOM 2350 C C . ARG A 1 291 ? -6.602 0.005 2.979 1.00 87.00 291 ARG A C 1
ATOM 2352 O O . ARG A 1 291 ? -6.359 -1.176 3.215 1.00 87.00 291 ARG A O 1
ATOM 2359 N N . LYS A 1 292 ? -7.819 0.559 2.998 1.00 89.94 292 LYS A N 1
ATOM 2360 C CA . LYS A 1 292 ? -9.051 -0.146 3.371 1.00 89.94 292 LYS A CA 1
ATOM 2361 C C . LYS A 1 292 ? -9.210 -1.441 2.572 1.00 89.94 292 LYS A C 1
ATOM 2363 O O . LYS A 1 292 ? -9.341 -2.499 3.176 1.00 89.94 292 LYS A O 1
ATOM 2368 N N . ASP A 1 293 ? -9.051 -1.370 1.256 1.00 90.94 293 ASP A N 1
ATOM 2369 C CA . ASP A 1 293 ? -9.286 -2.517 0.382 1.00 90.94 293 ASP A CA 1
ATOM 2370 C C . ASP A 1 293 ? -8.308 -3.670 0.646 1.00 90.94 293 ASP A C 1
ATOM 2372 O O . ASP A 1 293 ? -8.734 -4.791 0.889 1.00 90.94 293 ASP A O 1
ATOM 2376 N N . HIS A 1 294 ? -6.997 -3.404 0.737 1.00 90.94 294 HIS A N 1
ATOM 2377 C CA . HIS A 1 294 ? -6.006 -4.437 1.081 1.00 90.94 294 HIS A CA 1
ATOM 2378 C C . HIS A 1 294 ? -6.275 -5.090 2.441 1.00 90.94 294 HIS A C 1
ATOM 2380 O O . HIS A 1 294 ? -6.058 -6.292 2.616 1.00 90.94 294 HIS A O 1
ATOM 2386 N N . ILE A 1 295 ? -6.723 -4.299 3.420 1.00 91.31 295 ILE A N 1
ATOM 2387 C CA . ILE A 1 295 ? -7.087 -4.805 4.745 1.00 91.31 295 ILE A CA 1
ATOM 2388 C C . ILE A 1 295 ? -8.273 -5.763 4.619 1.00 91.31 295 ILE A C 1
ATOM 2390 O O . ILE A 1 295 ? -8.228 -6.834 5.222 1.00 91.31 295 ILE A O 1
ATOM 2394 N N . GLU A 1 296 ? -9.298 -5.402 3.846 1.00 91.50 296 GLU A N 1
ATOM 2395 C CA . GLU A 1 296 ? -10.497 -6.216 3.627 1.00 91.50 296 GLU A CA 1
ATOM 2396 C C . GLU A 1 296 ? -10.201 -7.484 2.826 1.00 91.50 296 GLU A C 1
ATOM 2398 O O . GLU A 1 296 ? -10.562 -8.574 3.271 1.00 91.50 296 GLU A O 1
ATOM 2403 N N . THR A 1 297 ? -9.476 -7.368 1.712 1.00 92.25 297 THR A N 1
ATOM 2404 C CA . THR A 1 297 ? -9.043 -8.497 0.881 1.00 92.25 297 THR A CA 1
ATOM 2405 C C . THR A 1 297 ? -8.316 -9.543 1.723 1.00 92.25 297 THR A C 1
ATOM 2407 O O . THR A 1 297 ? -8.659 -10.724 1.692 1.00 92.25 297 THR A O 1
ATOM 2410 N N . ILE A 1 298 ? -7.336 -9.126 2.532 1.00 91.44 298 ILE A N 1
ATOM 2411 C CA . ILE A 1 298 ? -6.585 -10.067 3.366 1.00 91.44 298 ILE A CA 1
ATOM 2412 C C . ILE A 1 298 ? -7.461 -10.588 4.508 1.00 91.44 298 ILE A C 1
ATOM 2414 O O . ILE A 1 298 ? -7.444 -11.794 4.757 1.00 91.44 298 ILE A O 1
ATOM 2418 N N . LEU A 1 299 ? -8.250 -9.728 5.167 1.00 89.06 299 LEU A N 1
ATOM 2419 C CA . LEU A 1 299 ? -9.158 -10.118 6.254 1.00 89.06 299 LEU A CA 1
ATOM 2420 C C . LEU A 1 299 ? -10.114 -11.236 5.824 1.00 89.06 299 LEU A C 1
ATOM 2422 O O . LEU A 1 299 ? -10.308 -12.182 6.583 1.00 89.06 299 LEU A O 1
ATOM 2426 N N . ASN A 1 300 ? -10.644 -11.168 4.601 1.00 88.25 300 ASN A N 1
ATOM 2427 C CA . ASN A 1 300 ? -11.532 -12.187 4.036 1.00 88.25 300 ASN A CA 1
ATOM 2428 C C . ASN A 1 300 ? -10.852 -13.554 3.851 1.00 88.25 300 ASN A C 1
ATOM 2430 O O . ASN A 1 300 ? -11.537 -14.568 3.752 1.00 88.25 300 ASN A O 1
ATOM 2434 N N . THR A 1 301 ? -9.517 -13.598 3.814 1.00 86.19 301 THR A N 1
ATOM 2435 C CA . THR A 1 301 ? -8.758 -14.843 3.635 1.00 86.19 301 THR A CA 1
ATOM 2436 C C . THR A 1 301 ? -8.189 -15.403 4.939 1.00 86.19 301 THR A C 1
ATOM 2438 O O . THR A 1 301 ? -7.875 -16.587 4.979 1.00 86.19 301 THR A O 1
ATOM 2441 N N . LEU A 1 302 ? -8.047 -14.607 6.008 1.00 83.62 302 LEU A N 1
ATOM 2442 C CA . LEU A 1 302 ? -7.247 -14.965 7.188 1.00 83.62 302 LEU A CA 1
ATOM 2443 C C . LEU A 1 302 ? -7.591 -16.350 7.789 1.00 83.62 302 LEU A C 1
ATOM 2445 O O . LEU A 1 302 ? -8.744 -16.613 8.124 1.00 83.62 302 LEU A O 1
ATOM 2449 N N . PRO A 1 303 ? -6.590 -17.227 8.016 1.00 74.88 303 PRO A N 1
ATOM 2450 C CA . PRO A 1 303 ? -6.785 -18.465 8.746 1.00 74.88 303 PRO A CA 1
ATOM 2451 C C . PRO A 1 303 ? -6.896 -18.146 10.231 1.00 74.88 303 PRO A C 1
ATOM 2453 O O . PRO A 1 303 ? -5.972 -17.598 10.837 1.00 74.88 303 PRO A O 1
ATOM 2456 N N . TYR A 1 304 ? -8.008 -18.530 10.837 1.00 68.25 304 TYR A N 1
ATOM 2457 C CA . TYR A 1 304 ? -8.207 -18.355 12.267 1.00 68.25 304 TYR A CA 1
ATOM 2458 C C . TYR A 1 304 ? -7.382 -19.402 13.024 1.00 68.25 304 TYR A C 1
ATOM 2460 O O . TYR A 1 304 ? -7.682 -20.593 12.997 1.00 68.25 304 TYR A O 1
ATOM 2468 N N . GLY A 1 305 ? -6.282 -18.955 13.636 1.00 60.28 305 GLY A N 1
ATOM 2469 C CA . GLY A 1 305 ? -5.349 -19.797 14.382 1.00 60.28 305 GLY A CA 1
ATOM 2470 C C . GLY A 1 305 ? -4.682 -19.028 15.524 1.00 60.28 305 GLY A C 1
ATOM 2471 O O . GLY A 1 305 ? -4.076 -17.976 15.313 1.00 60.28 305 GLY A O 1
ATOM 2472 N N . HIS A 1 306 ? -4.797 -19.571 16.736 1.00 54.72 306 HIS A N 1
ATOM 2473 C CA . HIS A 1 306 ? -4.481 -18.912 18.006 1.00 54.72 306 HIS A CA 1
ATOM 2474 C C . HIS A 1 306 ? -3.012 -19.081 18.436 1.00 54.72 306 HIS A C 1
ATOM 2476 O O . HIS A 1 306 ? -2.736 -19.654 19.487 1.00 54.72 306 HIS A O 1
ATOM 2482 N N . SER A 1 307 ? -2.044 -18.597 17.648 1.00 68.06 307 SER A N 1
ATOM 2483 C CA . SER A 1 307 ? -0.679 -18.435 18.179 1.00 68.06 307 SER A CA 1
ATOM 2484 C C . SER A 1 307 ? -0.548 -17.094 18.908 1.00 68.06 307 SER A C 1
ATOM 2486 O O . SER A 1 307 ? -1.105 -16.084 18.472 1.00 68.06 307 SER A O 1
ATOM 2488 N N . HIS A 1 308 ? 0.211 -17.057 20.008 1.00 70.00 308 HIS A N 1
ATOM 2489 C CA . HIS A 1 308 ? 0.420 -15.832 20.791 1.00 70.00 308 HIS A CA 1
ATOM 2490 C C . HIS A 1 308 ? 1.045 -14.697 19.950 1.00 70.00 308 HIS A C 1
ATOM 2492 O O . HIS A 1 308 ? 0.675 -13.530 20.077 1.00 70.00 308 HIS A O 1
ATOM 2498 N N . GLU A 1 309 ? 1.958 -15.028 19.029 1.00 72.06 309 GLU A N 1
ATOM 2499 C CA . GLU A 1 309 ? 2.558 -14.053 18.108 1.00 72.06 309 GLU A CA 1
ATOM 2500 C C . GLU A 1 309 ? 1.535 -13.492 17.110 1.00 72.06 309 GLU A C 1
ATOM 2502 O O . GLU A 1 309 ? 1.492 -12.278 16.881 1.00 72.06 309 GLU A O 1
ATOM 2507 N N . ASN A 1 310 ? 0.673 -14.350 16.553 1.00 78.00 310 ASN A N 1
ATOM 2508 C CA . ASN A 1 310 ? -0.403 -13.909 15.671 1.00 78.00 310 ASN A CA 1
ATOM 2509 C C . ASN A 1 310 ? -1.392 -13.025 16.422 1.00 78.00 310 ASN A C 1
ATOM 2511 O O . ASN A 1 310 ? -1.793 -11.999 15.882 1.00 78.00 310 ASN A O 1
ATOM 2515 N N . GLN A 1 311 ? -1.711 -13.350 17.677 1.00 79.94 311 GLN A N 1
ATOM 2516 C CA . GLN A 1 311 ? -2.573 -12.518 18.509 1.00 79.94 311 GLN A CA 1
ATOM 2517 C C . GLN A 1 311 ? -1.965 -11.131 18.737 1.00 79.94 311 GLN A C 1
ATOM 2519 O O . GLN A 1 311 ? -2.645 -10.121 18.566 1.00 79.94 311 GLN A O 1
ATOM 2524 N N . ARG A 1 312 ? -0.663 -11.049 19.037 1.00 80.94 312 ARG A N 1
ATOM 2525 C CA . ARG A 1 312 ? 0.032 -9.762 19.187 1.00 80.94 312 ARG A CA 1
ATOM 2526 C C . ARG A 1 312 ? -0.028 -8.928 17.904 1.00 80.94 312 ARG A C 1
ATOM 2528 O O . ARG A 1 312 ? -0.345 -7.741 17.967 1.00 80.94 312 ARG A O 1
ATOM 2535 N N . ARG A 1 313 ? 0.259 -9.531 16.743 1.00 83.06 313 ARG A N 1
ATOM 2536 C CA . ARG A 1 313 ? 0.163 -8.847 15.438 1.00 83.06 313 ARG A CA 1
ATOM 2537 C C . ARG A 1 313 ? -1.268 -8.420 15.128 1.00 83.06 313 ARG A C 1
ATOM 2539 O O . ARG A 1 313 ? -1.471 -7.305 14.657 1.00 83.06 313 ARG A O 1
ATOM 2546 N N . MET A 1 314 ? -2.245 -9.268 15.430 1.00 83.81 314 MET A N 1
ATOM 2547 C CA . MET A 1 314 ? -3.668 -8.984 15.255 1.00 83.81 314 MET A CA 1
ATOM 2548 C C . MET A 1 314 ? -4.091 -7.765 16.088 1.00 83.81 314 MET A C 1
ATOM 2550 O O . MET A 1 314 ? -4.692 -6.829 15.565 1.00 83.81 314 MET A O 1
ATOM 2554 N N . ASN A 1 315 ? -3.688 -7.728 17.359 1.00 83.75 315 ASN A N 1
ATOM 2555 C CA . ASN A 1 315 ? -3.987 -6.647 18.299 1.00 83.75 315 ASN A CA 1
ATOM 2556 C C . ASN A 1 315 ? -3.357 -5.313 17.864 1.00 83.75 315 ASN A C 1
ATOM 2558 O O . ASN A 1 315 ? -3.987 -4.258 17.965 1.00 83.75 315 ASN A O 1
ATOM 2562 N N . GLU A 1 316 ? -2.123 -5.351 17.364 1.00 84.00 316 GLU A N 1
ATOM 2563 C CA . GLU A 1 316 ? -1.432 -4.174 16.832 1.00 84.00 316 GLU A CA 1
ATOM 2564 C C . GLU A 1 316 ? -2.082 -3.671 15.535 1.00 84.00 316 GLU A C 1
ATOM 2566 O O . GLU A 1 316 ? -2.277 -2.472 15.353 1.00 84.00 316 GLU A O 1
ATOM 2571 N N . SER A 1 317 ? -2.481 -4.586 14.652 1.00 87.94 317 SER A N 1
ATOM 2572 C CA . SER A 1 317 ? -3.193 -4.256 13.413 1.00 87.94 317 SER A CA 1
ATOM 2573 C C . SER A 1 317 ? -4.527 -3.583 13.717 1.00 87.94 317 SER A C 1
ATOM 2575 O O . SER A 1 317 ? -4.813 -2.516 13.181 1.00 87.94 317 SER A O 1
ATOM 2577 N N . PHE A 1 318 ? -5.304 -4.138 14.649 1.00 88.94 318 PHE A N 1
ATOM 2578 C CA . PHE A 1 318 ? -6.567 -3.554 15.095 1.00 88.94 318 PHE A CA 1
ATOM 2579 C C . PHE A 1 318 ? -6.403 -2.151 15.678 1.00 88.94 318 PHE A C 1
ATOM 2581 O O . PHE A 1 318 ? -7.217 -1.271 15.412 1.00 88.94 318 PHE A O 1
ATOM 2588 N N . ARG A 1 319 ? -5.303 -1.900 16.399 1.00 85.44 319 ARG A N 1
ATOM 2589 C CA . ARG A 1 319 ? -4.955 -0.554 16.871 1.00 85.44 319 ARG A CA 1
ATOM 2590 C C . ARG A 1 319 ? -4.875 0.444 15.713 1.00 85.44 319 ARG A C 1
ATOM 2592 O O . ARG A 1 319 ? -5.391 1.552 15.831 1.00 85.44 319 ARG A O 1
ATOM 2599 N N . TYR A 1 320 ? -4.241 0.060 14.601 1.00 88.38 320 TYR A N 1
ATOM 2600 C CA . TYR A 1 320 ? -4.177 0.897 13.401 1.00 88.38 320 TYR A CA 1
ATOM 2601 C C . TYR A 1 320 ? -5.554 1.101 12.760 1.00 88.38 320 TYR A C 1
ATOM 2603 O O . TYR A 1 320 ? -5.848 2.222 12.356 1.00 88.38 320 TYR A O 1
ATOM 2611 N N . ILE A 1 321 ? -6.402 0.067 12.714 1.00 90.69 321 ILE A N 1
ATOM 2612 C CA . ILE A 1 321 ? -7.784 0.158 12.205 1.00 90.69 321 ILE A CA 1
ATOM 2613 C C . ILE A 1 321 ? -8.593 1.195 12.997 1.00 90.69 321 ILE A C 1
ATOM 2615 O O . ILE A 1 321 ? -9.171 2.099 12.392 1.00 90.69 321 ILE A O 1
ATOM 2619 N N . CYS A 1 322 ? -8.580 1.125 14.335 1.00 88.31 322 CYS A N 1
ATOM 2620 C CA . CYS A 1 322 ? -9.281 2.097 15.180 1.00 88.31 322 CYS A CA 1
ATOM 2621 C C . CYS A 1 322 ? -8.702 3.508 15.020 1.00 88.31 322 CYS A C 1
ATOM 2623 O O . CYS A 1 322 ? -9.448 4.459 14.820 1.00 88.31 322 CYS A O 1
ATOM 2625 N N . LYS A 1 323 ? -7.367 3.652 15.044 1.00 86.06 323 LYS A N 1
ATOM 2626 C CA . LYS A 1 323 ? -6.700 4.959 14.905 1.00 86.06 323 LYS A CA 1
ATOM 2627 C C . LYS A 1 323 ? -7.003 5.647 13.569 1.00 86.06 323 LYS A C 1
ATOM 2629 O O . LYS A 1 323 ? -6.940 6.867 13.498 1.00 86.06 323 LYS A O 1
ATOM 2634 N N . ARG A 1 324 ? -7.272 4.874 12.515 1.00 87.44 324 ARG A N 1
ATOM 2635 C CA . ARG A 1 324 ? -7.555 5.379 11.164 1.00 87.44 324 ARG A CA 1
ATOM 2636 C C . ARG A 1 324 ? -9.041 5.601 10.883 1.00 87.44 324 ARG A C 1
ATOM 2638 O O . ARG A 1 324 ? -9.373 5.977 9.767 1.00 87.44 324 ARG A O 1
ATOM 2645 N N . GLY A 1 325 ? -9.932 5.336 11.837 1.00 88.38 325 GLY A N 1
ATOM 2646 C CA . GLY A 1 325 ? -11.360 5.543 11.611 1.00 88.38 325 GLY A CA 1
ATOM 2647 C C . GLY A 1 325 ? -12.054 4.420 10.822 1.00 88.38 325 GLY A C 1
ATOM 2648 O O . GLY A 1 325 ? -13.212 4.574 10.447 1.00 88.38 325 GLY A O 1
ATOM 2649 N N . PHE A 1 326 ? -11.437 3.247 10.631 1.00 91.38 326 PHE A N 1
ATOM 2650 C CA . PHE A 1 326 ? -12.031 2.128 9.875 1.00 91.38 326 PHE A CA 1
ATOM 2651 C C . PHE A 1 326 ? -13.063 1.323 10.690 1.00 91.38 326 PHE A C 1
ATOM 2653 O O . PHE A 1 326 ? -12.855 0.155 11.025 1.00 91.38 326 PHE A O 1
ATOM 2660 N N . GLY A 1 327 ? -14.186 1.968 11.019 1.00 89.25 327 GLY A N 1
ATOM 2661 C CA . GLY A 1 327 ? -15.203 1.460 11.945 1.00 89.25 327 GLY A CA 1
ATOM 2662 C C . GLY A 1 327 ? -15.840 0.146 11.498 1.00 89.25 327 GLY A C 1
ATOM 2663 O O . GLY A 1 327 ? -15.927 -0.783 12.295 1.00 89.25 327 GLY A O 1
ATOM 2664 N N . ASP A 1 328 ? -16.216 0.024 10.225 1.00 90.81 328 ASP A N 1
ATOM 2665 C CA . ASP A 1 328 ? -16.875 -1.182 9.691 1.00 90.81 328 ASP A CA 1
ATOM 2666 C C . ASP A 1 328 ? -15.980 -2.420 9.782 1.00 90.81 328 ASP A C 1
ATOM 2668 O O . ASP A 1 328 ? -16.411 -3.498 10.201 1.00 90.81 328 ASP A O 1
ATOM 2672 N N . ILE A 1 329 ? -14.697 -2.241 9.462 1.00 91.19 329 ILE A N 1
ATOM 2673 C CA . ILE A 1 329 ? -13.681 -3.285 9.588 1.00 91.19 329 ILE A CA 1
ATOM 2674 C C . ILE A 1 329 ? -13.508 -3.648 11.065 1.00 91.19 329 ILE A C 1
ATOM 2676 O O . ILE A 1 329 ? -13.532 -4.828 11.414 1.00 91.19 329 ILE A O 1
ATOM 2680 N N . ALA A 1 330 ? -13.395 -2.654 11.951 1.00 90.62 330 ALA A N 1
ATOM 2681 C CA . ALA A 1 330 ? -13.260 -2.898 13.383 1.00 90.62 330 ALA A CA 1
ATOM 2682 C C . ALA A 1 330 ? -14.453 -3.691 13.950 1.00 90.62 330 ALA A C 1
ATOM 2684 O O . ALA A 1 330 ? -14.250 -4.674 14.666 1.00 90.62 330 ALA A O 1
ATOM 2685 N N . LYS A 1 331 ? -15.687 -3.325 13.576 1.00 89.31 331 LYS A N 1
ATOM 2686 C CA . LYS A 1 331 ? -16.920 -4.032 13.963 1.00 89.31 331 LYS A CA 1
ATOM 2687 C C . LYS A 1 331 ? -16.871 -5.505 13.558 1.00 89.31 331 LYS A C 1
ATOM 2689 O O . LYS A 1 331 ? -17.084 -6.368 14.411 1.00 89.31 331 LYS A O 1
ATOM 2694 N N . ARG A 1 332 ? -16.539 -5.793 12.293 1.00 88.81 332 ARG A N 1
ATOM 2695 C CA . ARG A 1 332 ? -16.424 -7.170 11.780 1.00 88.81 332 ARG A CA 1
ATOM 2696 C C . ARG A 1 332 ? -15.419 -7.985 12.591 1.00 88.81 332 ARG A C 1
ATOM 2698 O O . ARG A 1 332 ? -15.749 -9.076 13.049 1.00 88.81 332 ARG A O 1
ATOM 2705 N N . ILE A 1 333 ? -14.233 -7.435 12.854 1.00 86.62 333 ILE A N 1
ATOM 2706 C CA . ILE A 1 333 ? -13.184 -8.159 13.585 1.00 86.62 333 ILE A CA 1
ATOM 2707 C C . ILE A 1 333 ? -13.609 -8.458 15.033 1.00 86.62 333 ILE A C 1
ATOM 2709 O O . ILE A 1 333 ? -13.370 -9.562 15.536 1.00 86.62 333 ILE A O 1
ATOM 2713 N N . ILE A 1 334 ? -14.277 -7.508 15.703 1.00 85.69 334 ILE A N 1
ATOM 2714 C CA . ILE A 1 334 ? -14.845 -7.742 17.038 1.00 85.69 334 ILE A CA 1
ATOM 2715 C C . ILE A 1 334 ? -15.867 -8.877 16.965 1.00 85.69 334 ILE A C 1
ATOM 2717 O O . ILE A 1 334 ? -15.764 -9.833 17.741 1.00 85.69 334 ILE A O 1
ATOM 2721 N N . GLN A 1 335 ? -16.842 -8.794 16.056 1.00 83.31 335 GLN A N 1
ATOM 2722 C CA . GLN A 1 335 ? -17.931 -9.768 15.921 1.00 83.31 335 GLN A CA 1
ATOM 2723 C C . GLN A 1 335 ? -17.408 -11.185 15.696 1.00 83.31 335 GLN A C 1
ATOM 2725 O O . GLN A 1 335 ? -17.837 -12.106 16.386 1.00 83.31 335 GLN A O 1
ATOM 2730 N N . GLN A 1 336 ? -16.407 -11.339 14.833 1.00 78.94 336 GLN A N 1
ATOM 2731 C CA . GLN A 1 336 ? -15.803 -12.633 14.534 1.00 78.94 336 GLN A CA 1
ATOM 2732 C C . GLN A 1 336 ? -14.867 -13.164 15.649 1.00 78.94 336 GLN A C 1
ATOM 2734 O O . GLN A 1 336 ? -14.309 -14.252 15.527 1.00 78.94 336 GLN A O 1
ATOM 2739 N N . ARG A 1 337 ? -14.705 -12.424 16.760 1.00 72.62 337 ARG A N 1
ATOM 2740 C CA . ARG A 1 337 ? -13.887 -12.788 17.939 1.00 72.62 337 ARG A CA 1
ATOM 2741 C C . ARG A 1 337 ? -12.418 -13.084 17.609 1.00 72.62 337 ARG A C 1
ATOM 2743 O O . ARG A 1 337 ? -11.782 -13.905 18.260 1.00 72.62 337 ARG A O 1
ATOM 2750 N N . HIS A 1 338 ? -11.856 -12.385 16.626 1.00 71.50 338 HIS A N 1
ATOM 2751 C CA . HIS A 1 338 ? -10.455 -12.568 16.222 1.00 71.50 338 HIS A CA 1
ATOM 2752 C C . HIS A 1 338 ? -9.446 -11.880 17.145 1.00 71.50 338 HIS A C 1
ATOM 2754 O O . HIS A 1 338 ? -8.243 -12.102 17.028 1.00 71.50 338 HIS A O 1
ATOM 2760 N N . ILE A 1 339 ? -9.922 -11.026 18.052 1.00 76.00 339 ILE A N 1
ATOM 2761 C CA . ILE A 1 339 ? -9.081 -10.254 18.961 1.00 76.00 339 ILE A CA 1
ATOM 2762 C C . ILE A 1 339 ? -9.448 -10.573 20.399 1.00 76.00 339 ILE A C 1
ATOM 2764 O O . ILE A 1 339 ? -10.627 -10.544 20.762 1.00 76.00 339 ILE A O 1
ATOM 2768 N N . ASP A 1 340 ? -8.422 -10.814 21.211 1.00 75.00 340 ASP A N 1
ATOM 2769 C CA . ASP A 1 340 ? -8.552 -10.760 22.658 1.00 75.00 340 ASP A CA 1
ATOM 2770 C C . ASP A 1 340 ? -8.740 -9.305 23.113 1.00 75.00 340 ASP A C 1
ATOM 2772 O O . ASP A 1 340 ? -7.827 -8.475 23.076 1.00 75.00 340 ASP A O 1
ATOM 2776 N N . ILE A 1 341 ? -9.968 -9.004 23.522 1.00 74.06 341 ILE A N 1
ATOM 2777 C CA . ILE A 1 341 ? -10.375 -7.727 24.100 1.00 74.06 341 ILE A CA 1
ATOM 2778 C C . ILE A 1 341 ? -10.661 -7.995 25.576 1.00 74.06 341 ILE A C 1
ATOM 2780 O O . ILE A 1 341 ? -11.802 -7.928 26.018 1.00 74.06 341 ILE A O 1
ATOM 2784 N N . SER A 1 342 ? -9.639 -8.381 26.338 1.00 70.31 342 SER A N 1
ATOM 2785 C CA . SER A 1 342 ? -9.792 -8.585 27.777 1.00 70.31 342 SER A CA 1
ATOM 2786 C C . SER A 1 342 ? -9.575 -7.274 28.558 1.00 70.31 342 SER A C 1
ATOM 2788 O O . SER A 1 342 ? -8.749 -6.443 28.167 1.00 70.31 342 SER A O 1
ATOM 2790 N N . PRO A 1 343 ? -10.265 -7.067 29.700 1.00 61.53 343 PRO A N 1
ATOM 2791 C CA . PRO A 1 343 ? -10.182 -5.824 30.483 1.00 61.53 343 PRO A CA 1
ATOM 2792 C C . PRO A 1 343 ? -8.775 -5.503 31.012 1.00 61.53 343 PRO A C 1
ATOM 2794 O O . PRO A 1 343 ? -8.466 -4.351 31.327 1.00 61.53 343 PRO A O 1
ATOM 2797 N N . GLN A 1 344 ? -7.934 -6.532 31.154 1.00 60.84 344 GLN A N 1
ATOM 2798 C CA . GLN A 1 344 ? -6.561 -6.434 31.656 1.00 60.84 344 GLN A CA 1
ATOM 2799 C C . GLN A 1 344 ? -5.537 -6.215 30.530 1.00 60.84 344 GLN A C 1
ATOM 2801 O O . GLN A 1 344 ? -4.388 -5.861 30.795 1.00 60.84 344 GLN A O 1
ATOM 2806 N N . HIS A 1 345 ? -5.946 -6.379 29.269 1.00 66.44 345 HIS A N 1
ATOM 2807 C CA . HIS A 1 345 ? -5.081 -6.210 28.114 1.00 66.44 345 HIS A CA 1
ATOM 2808 C C . HIS A 1 345 ? -4.851 -4.716 27.851 1.00 66.44 345 HIS A C 1
ATOM 2810 O O . HIS A 1 345 ? -5.745 -4.012 27.385 1.00 66.44 345 HIS A O 1
ATOM 2816 N N . SER A 1 346 ? -3.647 -4.219 28.149 1.00 61.75 346 SER A N 1
ATOM 2817 C CA . SER A 1 346 ? -3.259 -2.799 28.024 1.00 61.75 346 SER A CA 1
ATOM 2818 C C . SER A 1 346 ? -3.620 -2.151 26.663 1.00 61.75 346 SER A C 1
ATOM 2820 O O . SER A 1 346 ? -4.143 -1.035 26.649 1.00 61.75 346 SER A O 1
ATOM 2822 N N . PRO A 1 347 ? -3.475 -2.842 25.512 1.00 68.88 347 PRO A N 1
ATOM 2823 C CA . PRO A 1 347 ? -3.932 -2.306 24.225 1.00 68.88 347 PRO A CA 1
ATOM 2824 C C . PRO A 1 347 ? -5.446 -2.069 24.099 1.00 68.88 347 PRO A C 1
ATOM 2826 O O . PRO A 1 347 ? -5.846 -1.231 23.296 1.00 68.88 347 PRO A O 1
ATOM 2829 N N . SER A 1 348 ? -6.292 -2.749 24.886 1.00 69.12 348 SER A N 1
ATOM 2830 C CA . SER A 1 348 ? -7.759 -2.626 24.786 1.00 69.12 348 SER A CA 1
ATOM 2831 C C . SER A 1 348 ? -8.262 -1.209 25.072 1.00 69.12 348 SER A C 1
ATOM 2833 O O . SER A 1 348 ? -9.172 -0.720 24.404 1.00 69.12 348 SER A O 1
ATOM 2835 N N . GLN A 1 349 ? -7.604 -0.508 26.000 1.00 74.25 349 GLN A N 1
ATOM 2836 C CA . GLN A 1 349 ? -7.928 0.879 26.335 1.00 74.25 349 GLN A CA 1
ATOM 2837 C C . GLN A 1 349 ? -7.521 1.854 25.229 1.00 74.25 349 GLN A C 1
ATOM 2839 O O . GLN A 1 349 ? -8.187 2.867 25.013 1.00 74.25 349 GLN A O 1
ATOM 2844 N N . SER A 1 350 ? -6.466 1.527 24.474 1.00 78.12 350 SER A N 1
ATOM 2845 C CA . SER A 1 350 ? -6.094 2.302 23.290 1.00 78.12 350 SER A CA 1
ATOM 2846 C C . SER A 1 350 ? -7.178 2.230 22.214 1.00 78.12 350 SER A C 1
ATOM 2848 O O . SER A 1 350 ? -7.356 3.208 21.497 1.00 78.12 350 SER A O 1
ATOM 2850 N N . TYR A 1 351 ? -7.906 1.112 22.094 1.00 85.94 351 TYR A N 1
ATOM 2851 C CA . TYR A 1 351 ? -8.958 0.960 21.084 1.00 85.94 351 TYR A CA 1
ATOM 2852 C C . TYR A 1 351 ? -10.153 1.868 21.361 1.00 85.94 351 TYR A C 1
ATOM 2854 O O . TYR A 1 351 ? -10.626 2.531 20.442 1.00 85.94 351 TYR A O 1
ATOM 2862 N N . LEU A 1 352 ? -10.606 1.932 22.620 1.00 86.38 352 LEU A N 1
ATOM 2863 C CA . LEU A 1 352 ? -11.730 2.783 23.017 1.00 86.38 352 LEU A CA 1
ATOM 2864 C C . LEU A 1 352 ? -11.413 4.264 22.794 1.00 86.38 352 LEU A C 1
ATOM 2866 O O . LEU A 1 352 ? -12.228 4.983 22.226 1.00 86.38 352 LEU A O 1
ATOM 2870 N N . MET A 1 353 ? -10.219 4.712 23.187 1.00 83.94 353 MET A N 1
ATOM 2871 C CA . MET A 1 353 ? -9.821 6.101 22.959 1.00 83.94 353 MET A CA 1
ATOM 2872 C C . MET A 1 353 ? -9.689 6.430 21.478 1.00 83.94 353 MET A C 1
ATOM 2874 O O . MET A 1 353 ? -10.221 7.446 21.054 1.00 83.94 353 MET A O 1
ATOM 2878 N N . SER A 1 354 ? -9.067 5.565 20.671 1.00 85.12 354 SER A N 1
ATOM 2879 C CA . SER A 1 354 ? -9.002 5.795 19.224 1.00 85.12 354 SER A CA 1
ATOM 2880 C C . SER A 1 354 ? -10.388 5.830 18.572 1.00 85.12 354 SER A C 1
ATOM 2882 O O . SER A 1 354 ? -10.588 6.616 17.652 1.00 85.12 354 SER A O 1
ATOM 2884 N N . ALA A 1 355 ? -11.348 5.037 19.058 1.00 87.19 355 ALA A N 1
ATOM 2885 C CA . ALA A 1 355 ? -12.732 5.100 18.593 1.00 87.19 355 ALA A CA 1
ATOM 2886 C C . ALA A 1 355 ? -13.384 6.456 18.912 1.00 87.19 355 ALA A C 1
ATOM 2888 O O . ALA A 1 355 ? -14.053 7.026 18.061 1.00 87.19 355 ALA A O 1
ATOM 2889 N N . ILE A 1 356 ? -13.150 6.996 20.111 1.00 86.75 356 ILE A N 1
ATOM 2890 C CA . ILE A 1 356 ? -13.666 8.308 20.539 1.00 86.75 356 ILE A CA 1
ATOM 2891 C C . ILE A 1 356 ? -13.000 9.449 19.762 1.00 86.75 356 ILE A C 1
ATOM 2893 O O . ILE A 1 356 ? -13.684 10.358 19.308 1.00 86.75 356 ILE A O 1
ATOM 2897 N N . GLU A 1 357 ? -11.677 9.400 19.592 1.00 85.00 357 GLU A N 1
ATOM 2898 C CA . GLU A 1 357 ? -10.901 10.409 18.856 1.00 85.00 357 GLU A CA 1
ATOM 2899 C C . GLU A 1 357 ? -11.309 10.507 17.379 1.00 85.00 357 GLU A C 1
ATOM 2901 O O . GLU A 1 357 ? -11.192 11.577 16.792 1.00 85.00 357 GLU A O 1
ATOM 2906 N N . ASN A 1 358 ? -11.793 9.408 16.792 1.00 85.88 358 ASN A N 1
ATOM 2907 C CA . ASN A 1 358 ? -12.241 9.337 15.398 1.00 85.88 358 ASN A CA 1
ATOM 2908 C C . ASN A 1 358 ? -13.776 9.303 15.254 1.00 85.88 358 ASN A C 1
ATOM 2910 O O . ASN A 1 358 ? -14.269 8.889 14.209 1.00 85.88 358 ASN A O 1
ATOM 2914 N N . ASP A 1 359 ? -14.521 9.666 16.304 1.00 87.50 359 ASP A N 1
ATOM 2915 C CA . ASP A 1 359 ? -15.994 9.706 16.336 1.00 87.50 359 ASP A CA 1
ATOM 2916 C C . ASP A 1 359 ? -16.689 8.413 15.848 1.00 87.50 359 ASP A C 1
ATOM 2918 O O . ASP A 1 359 ? -17.762 8.409 15.247 1.00 87.50 359 ASP A O 1
ATOM 2922 N N . GLN A 1 360 ? -16.079 7.259 16.134 1.00 87.81 360 GLN A N 1
ATOM 2923 C CA . GLN A 1 360 ? -16.603 5.932 15.802 1.00 87.81 360 GLN A CA 1
ATOM 2924 C C . GLN A 1 360 ? -17.663 5.495 16.822 1.00 87.81 360 GLN A C 1
ATOM 2926 O O . GLN A 1 360 ? -17.497 4.508 17.546 1.00 87.81 360 GLN A O 1
ATOM 2931 N N . THR A 1 361 ? -18.755 6.253 16.890 1.00 90.00 361 THR A N 1
ATOM 2932 C CA . THR A 1 361 ? -19.848 6.119 17.866 1.00 90.00 361 THR A CA 1
ATOM 2933 C C . THR A 1 361 ? -20.363 4.686 18.020 1.00 90.00 361 THR A C 1
ATOM 2935 O O . THR A 1 361 ? -20.504 4.203 19.143 1.00 90.00 361 THR A O 1
ATOM 2938 N N . ASP A 1 362 ? -20.545 3.960 16.919 1.00 90.50 362 ASP A N 1
ATOM 2939 C CA . ASP A 1 362 ? -21.026 2.574 16.930 1.00 90.50 362 ASP A CA 1
ATOM 2940 C C . ASP A 1 362 ? -20.013 1.549 17.470 1.00 90.50 362 ASP A C 1
ATOM 2942 O O . ASP A 1 362 ? -20.390 0.457 17.902 1.00 90.50 362 ASP A O 1
ATOM 2946 N N . LEU A 1 363 ? -18.713 1.857 17.419 1.00 90.19 363 LEU A N 1
ATOM 2947 C CA . LEU A 1 363 ? -17.662 0.951 17.888 1.00 90.19 363 LEU A CA 1
ATOM 2948 C C . LEU A 1 363 ? -17.562 0.958 19.419 1.00 90.19 363 LEU A C 1
ATOM 2950 O O . LEU A 1 363 ? -17.211 -0.055 20.027 1.00 90.19 363 LEU A O 1
ATOM 2954 N N . ILE A 1 364 ? -17.911 2.085 20.047 1.00 90.25 364 ILE A N 1
ATOM 2955 C CA . ILE A 1 364 ? -17.816 2.290 21.496 1.00 90.25 364 ILE A CA 1
ATOM 2956 C C . ILE A 1 364 ? -18.674 1.269 22.269 1.00 90.25 364 ILE A C 1
ATOM 2958 O O . ILE A 1 364 ? -18.104 0.556 23.100 1.00 90.25 364 ILE A O 1
ATOM 2962 N N . PRO A 1 365 ? -19.989 1.101 22.000 1.00 90.50 365 PRO A N 1
ATOM 2963 C CA . PRO A 1 365 ? -20.798 0.079 22.665 1.00 90.50 365 PRO A CA 1
ATOM 2964 C C . PRO A 1 365 ? -20.241 -1.339 22.509 1.00 90.50 365 PRO A C 1
ATOM 2966 O O . PRO A 1 365 ? -20.274 -2.117 23.459 1.00 90.50 365 PRO A O 1
ATOM 2969 N N . LEU A 1 366 ? -19.696 -1.677 21.335 1.00 89.69 366 LEU A N 1
ATOM 2970 C CA . LEU A 1 366 ? -19.157 -3.013 21.062 1.00 89.69 366 LEU A CA 1
ATOM 2971 C C . LEU A 1 366 ? -17.897 -3.309 21.879 1.00 89.69 366 LEU A C 1
ATOM 2973 O O . LEU A 1 366 ? -17.746 -4.418 22.392 1.00 89.69 366 LEU A O 1
ATOM 2977 N N . LEU A 1 367 ? -17.002 -2.328 22.021 1.00 88.19 367 LEU A N 1
ATOM 2978 C CA . LEU A 1 367 ? -15.806 -2.458 22.854 1.00 88.19 367 LEU A CA 1
ATOM 2979 C C . LEU A 1 367 ? -16.176 -2.586 24.337 1.00 88.19 367 LEU A C 1
ATOM 2981 O O . LEU A 1 367 ? -15.661 -3.465 25.027 1.00 88.19 367 LEU A O 1
ATOM 2985 N N . VAL A 1 368 ? -17.114 -1.769 24.822 1.00 87.50 368 VAL A N 1
ATOM 2986 C CA . VAL A 1 368 ? -17.566 -1.826 26.223 1.00 87.50 368 VAL A CA 1
ATOM 2987 C C . VAL A 1 368 ? -18.265 -3.150 26.531 1.00 87.50 368 VAL A C 1
ATOM 2989 O O . VAL A 1 368 ? -17.980 -3.764 27.558 1.00 87.50 368 VAL A O 1
ATOM 2992 N N . ALA A 1 369 ? -19.097 -3.655 25.616 1.00 87.50 369 ALA A N 1
ATOM 2993 C CA . ALA A 1 369 ? -19.740 -4.964 25.748 1.00 87.50 369 ALA A CA 1
ATOM 2994 C C . ALA A 1 369 ? -18.733 -6.128 25.830 1.00 87.50 369 ALA A C 1
ATOM 2996 O O . ALA A 1 369 ? -19.055 -7.190 26.360 1.00 87.50 369 ALA A O 1
ATOM 2997 N N . ARG A 1 370 ? -17.500 -5.936 25.341 1.00 84.19 370 ARG A N 1
ATOM 2998 C CA . ARG A 1 370 ? -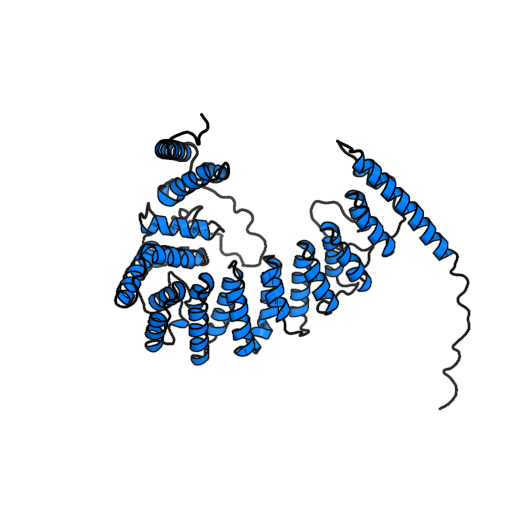16.390 -6.892 25.485 1.00 84.19 370 ARG A CA 1
ATOM 2999 C C . ARG A 1 370 ? -15.589 -6.720 26.778 1.00 84.19 370 ARG A C 1
ATOM 3001 O O . ARG A 1 370 ? -14.616 -7.432 26.982 1.00 84.19 370 ARG A O 1
ATOM 3008 N N . GLY A 1 371 ? -16.008 -5.829 27.673 1.00 80.19 371 GLY A N 1
ATOM 3009 C CA . GLY A 1 371 ? -15.378 -5.617 28.976 1.00 80.19 371 GLY A CA 1
ATOM 3010 C C . GLY A 1 371 ? -14.304 -4.528 28.986 1.00 80.19 371 GLY A C 1
ATOM 3011 O O . GLY A 1 371 ? -13.604 -4.377 29.990 1.00 80.19 371 GLY A O 1
ATOM 3012 N N . VAL A 1 372 ? -14.163 -3.740 27.912 1.00 83.88 372 VAL A N 1
ATOM 3013 C CA . VAL A 1 372 ? -13.289 -2.559 27.938 1.00 83.88 372 VAL A CA 1
ATOM 3014 C C . VAL A 1 372 ? -13.874 -1.531 28.903 1.00 83.88 372 VAL A C 1
ATOM 3016 O O . VAL A 1 372 ? -15.000 -1.068 28.742 1.00 83.88 372 VAL A O 1
ATOM 3019 N N . SER A 1 373 ? -13.101 -1.180 29.931 1.00 81.25 373 SER A N 1
ATOM 3020 C CA . SER A 1 373 ? -13.512 -0.169 30.907 1.00 81.25 373 SER A CA 1
ATOM 3021 C C . SER A 1 373 ? -13.739 1.195 30.250 1.00 81.25 373 SER A C 1
ATOM 3023 O O . SER A 1 373 ? -12.845 1.727 29.607 1.00 81.25 373 SER A O 1
ATOM 3025 N N . VAL A 1 374 ? -14.895 1.806 30.514 1.00 81.88 374 VAL A N 1
ATOM 3026 C CA . VAL A 1 374 ? -15.204 3.199 30.133 1.00 81.88 374 VAL A CA 1
ATOM 3027 C C . VAL A 1 374 ? -14.472 4.250 30.978 1.00 81.88 374 VAL A C 1
ATOM 3029 O O . VAL A 1 374 ? -14.550 5.443 30.692 1.00 81.88 374 VAL A O 1
ATOM 3032 N N . GLU A 1 375 ? -13.756 3.818 32.020 1.00 75.94 375 GLU A N 1
ATOM 3033 C CA . GLU A 1 375 ? -13.090 4.693 32.992 1.00 75.94 375 GLU A CA 1
ATOM 3034 C C . GLU A 1 375 ? -11.565 4.725 32.828 1.00 75.94 375 GLU A C 1
ATOM 3036 O O . GLU A 1 375 ? -10.933 5.758 33.054 1.00 75.94 375 GLU A O 1
ATOM 3041 N N . ARG A 1 376 ? -10.952 3.575 32.510 1.00 64.25 376 ARG A N 1
ATOM 3042 C CA . ARG A 1 376 ? -9.504 3.366 32.640 1.00 64.25 376 ARG A CA 1
ATOM 3043 C C . ARG A 1 376 ? -8.764 3.811 31.382 1.00 64.25 376 ARG A C 1
ATOM 3045 O O . ARG A 1 376 ? -8.991 3.282 30.311 1.00 64.25 376 ARG A O 1
ATOM 3052 N N . PHE A 1 377 ? -7.783 4.695 31.529 1.00 62.50 377 PHE A N 1
ATOM 3053 C CA . PHE A 1 377 ? -6.847 5.038 30.457 1.00 62.50 377 PHE A CA 1
ATOM 3054 C C . PHE A 1 377 ? -5.475 4.413 30.730 1.00 62.50 377 PHE A C 1
ATOM 3056 O O . PHE A 1 377 ? -4.908 4.604 31.808 1.00 62.50 377 PHE A O 1
ATOM 3063 N N . SER A 1 378 ? -4.918 3.688 29.760 1.00 50.62 378 SER A N 1
ATOM 3064 C CA . SER A 1 378 ? -3.521 3.241 29.788 1.00 50.62 378 SER A CA 1
ATOM 3065 C C . SER A 1 378 ? -2.770 3.767 28.568 1.00 50.62 378 SER A C 1
ATOM 3067 O O . SER A 1 378 ? -2.647 3.095 27.551 1.00 50.62 378 SER A O 1
ATOM 3069 N N . GLY A 1 379 ? -2.232 4.978 28.690 1.00 47.88 379 GLY A N 1
ATOM 3070 C CA . GLY A 1 379 ? -1.200 5.504 27.803 1.00 47.88 379 GLY A CA 1
ATOM 3071 C C . GLY A 1 379 ? -0.196 6.311 28.621 1.00 47.88 379 GLY A C 1
ATOM 3072 O O . GLY A 1 379 ? -0.577 7.271 29.288 1.00 47.88 379 GLY A O 1
ATOM 3073 N N . ARG A 1 380 ? 1.087 5.921 28.617 1.00 41.66 380 ARG A N 1
ATOM 3074 C CA . ARG A 1 380 ? 2.183 6.774 29.110 1.00 41.66 380 ARG A CA 1
ATOM 3075 C C . ARG A 1 380 ? 2.824 7.527 27.937 1.00 41.66 380 ARG A C 1
ATOM 3077 O 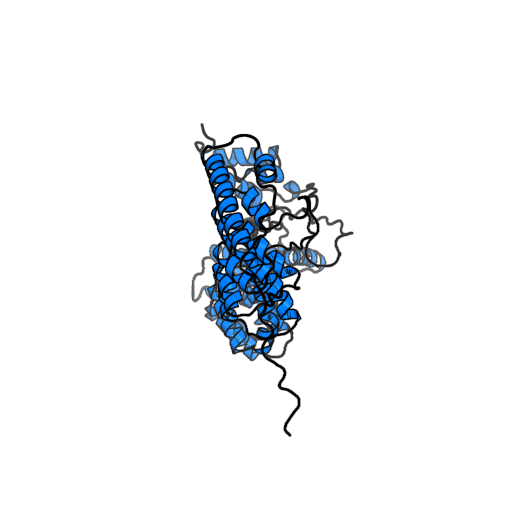O . ARG A 1 380 ? 3.176 6.903 26.945 1.00 41.66 380 ARG A O 1
ATOM 3084 N N . ARG A 1 381 ? 3.094 8.815 28.205 1.00 40.09 381 ARG A N 1
ATOM 3085 C CA . ARG A 1 381 ? 4.072 9.762 27.618 1.00 40.09 381 ARG A CA 1
ATOM 3086 C C . ARG A 1 381 ? 3.826 10.345 26.215 1.00 40.09 381 ARG A C 1
ATOM 3088 O O . ARG A 1 381 ? 3.835 9.636 25.221 1.00 40.09 381 ARG A O 1
ATOM 3095 N N . GLY A 1 382 ? 3.802 11.685 26.184 1.00 36.22 382 GLY A N 1
ATOM 3096 C CA . GLY A 1 382 ? 4.086 12.528 25.015 1.00 36.22 382 GLY A CA 1
ATOM 3097 C C . GLY A 1 382 ? 3.246 13.811 24.975 1.00 36.22 382 GLY A C 1
ATOM 3098 O O . GLY A 1 382 ? 2.150 13.779 24.437 1.00 36.22 382 GLY A O 1
ATOM 3099 N N . TYR A 1 383 ? 3.750 14.902 25.569 1.00 38.25 383 TYR A N 1
ATOM 3100 C CA . TYR A 1 383 ? 3.324 16.321 25.468 1.00 38.25 383 TYR A CA 1
ATOM 3101 C C . TYR A 1 383 ? 1.844 16.737 25.611 1.00 38.25 383 TYR A C 1
ATOM 3103 O O . TYR A 1 383 ? 1.564 17.928 25.546 1.00 38.25 383 TYR A O 1
ATOM 3111 N N . ASN A 1 384 ? 0.909 15.833 25.905 1.00 40.66 384 ASN A N 1
ATOM 3112 C CA . ASN A 1 384 ? -0.447 16.202 26.320 1.00 40.66 384 ASN A CA 1
ATOM 3113 C C . ASN A 1 384 ? -0.694 15.668 27.741 1.00 40.66 384 ASN A C 1
ATOM 3115 O O . ASN A 1 384 ? -0.458 14.478 27.987 1.00 40.66 384 ASN A O 1
ATOM 3119 N N . PRO A 1 385 ? -1.084 16.504 28.720 1.00 43.88 385 PRO A N 1
ATOM 3120 C CA . PRO A 1 385 ? -1.129 16.077 30.106 1.00 43.88 385 PRO A CA 1
ATOM 3121 C C . PRO A 1 385 ? -2.190 14.988 30.316 1.00 43.88 385 PRO A C 1
ATOM 3123 O O . PRO A 1 385 ? -3.383 15.206 30.140 1.00 43.88 385 PRO A O 1
ATOM 3126 N N . VAL A 1 386 ? -1.698 13.810 30.701 1.00 41.09 386 VAL A N 1
ATOM 3127 C CA . VAL A 1 386 ? -2.165 12.983 31.824 1.00 41.09 386 VAL A CA 1
ATOM 3128 C C . VAL A 1 386 ? -3.694 12.847 31.989 1.00 41.09 386 VAL A C 1
ATOM 3130 O O . VAL A 1 386 ? -4.372 13.748 32.468 1.00 41.09 386 VAL A O 1
ATOM 3133 N N . GLY A 1 387 ? -4.230 11.645 31.749 1.00 51.31 387 GLY A N 1
ATOM 3134 C CA . GLY A 1 387 ? -5.407 11.168 32.494 1.00 51.31 387 GLY A CA 1
ATOM 3135 C C . GLY A 1 387 ? -6.771 11.769 32.132 1.00 51.31 387 GLY A C 1
ATOM 3136 O O . GLY A 1 387 ? -7.642 11.881 33.004 1.00 51.31 387 GLY A O 1
ATOM 3137 N N . GLN A 1 388 ? -7.005 12.136 30.871 1.00 60.44 388 GLN A N 1
ATOM 3138 C CA . GLN A 1 388 ? -8.373 12.405 30.426 1.00 60.44 388 GLN A CA 1
ATOM 3139 C C . GLN A 1 388 ? -9.139 11.084 30.318 1.00 60.44 388 GLN A C 1
ATOM 3141 O O . GLN A 1 388 ? -8.761 10.197 29.558 1.00 60.44 388 GLN A O 1
ATOM 3146 N N . SER A 1 389 ? -10.202 10.938 31.112 1.00 74.31 389 SER A N 1
ATOM 3147 C CA . SER A 1 389 ? -11.164 9.861 30.904 1.00 74.31 389 SER A CA 1
ATOM 3148 C C . SER A 1 389 ? -11.836 10.039 29.533 1.00 74.31 389 SER A C 1
ATOM 3150 O O . SER A 1 389 ? -11.980 11.183 29.085 1.00 74.31 389 SER A O 1
ATOM 3152 N N . PRO A 1 390 ? -12.301 8.951 28.893 1.00 83.06 390 PRO A N 1
ATOM 3153 C CA . PRO A 1 390 ? -13.154 8.991 27.701 1.00 83.06 390 PRO A CA 1
ATOM 3154 C C . PRO A 1 390 ? -14.196 10.122 27.717 1.00 83.06 390 PRO A C 1
ATOM 3156 O O . PRO A 1 390 ? -14.327 10.893 26.768 1.00 83.06 390 PRO A O 1
ATOM 3159 N N . LEU A 1 391 ? -14.882 10.275 28.854 1.00 85.94 391 LEU A N 1
ATOM 3160 C CA . LEU A 1 391 ? -15.927 11.276 29.054 1.00 85.94 391 LEU A CA 1
ATOM 3161 C C . LEU A 1 391 ? -15.386 12.715 29.084 1.00 85.94 391 LEU A C 1
ATOM 3163 O O . LEU A 1 391 ? -16.002 13.607 28.509 1.00 85.94 391 LEU A O 1
ATOM 3167 N N . ARG A 1 392 ? -14.221 12.951 29.704 1.00 83.06 392 ARG A N 1
ATOM 3168 C CA . ARG A 1 392 ? -13.571 14.277 29.708 1.00 83.06 392 ARG A CA 1
ATOM 3169 C C . ARG A 1 392 ? -13.150 14.696 28.303 1.00 83.06 392 ARG A C 1
ATOM 3171 O O . ARG A 1 392 ? -13.311 15.861 27.953 1.00 83.06 392 ARG A O 1
ATOM 3178 N N . TYR A 1 393 ? -12.653 13.754 27.500 1.00 82.19 393 TYR A N 1
ATOM 3179 C CA . TYR A 1 393 ? -12.309 14.025 26.106 1.00 82.19 393 TYR A CA 1
ATOM 3180 C C . TYR A 1 393 ? -13.548 14.434 25.300 1.00 82.19 393 TYR A C 1
ATOM 3182 O O . TYR A 1 393 ? -13.511 15.461 24.630 1.00 82.19 393 TYR A O 1
ATOM 3190 N N . ALA A 1 394 ? -14.652 13.684 25.415 1.00 85.88 394 ALA A N 1
ATOM 3191 C CA . ALA A 1 394 ? -15.905 13.981 24.715 1.00 85.88 394 ALA A CA 1
ATOM 3192 C C . ALA A 1 394 ? -16.476 15.369 25.071 1.00 85.88 394 ALA A C 1
ATOM 3194 O O . ALA A 1 394 ? -16.927 16.092 24.186 1.00 85.88 394 ALA A O 1
ATOM 3195 N N . ILE A 1 395 ? -16.388 15.769 26.348 1.00 86.12 395 ILE A N 1
ATOM 3196 C CA . ILE A 1 395 ? -16.772 17.115 26.811 1.00 86.12 395 ILE A CA 1
ATOM 3197 C C . ILE A 1 395 ? -15.870 18.182 26.193 1.00 86.12 395 ILE A C 1
ATOM 3199 O O . ILE A 1 395 ? -16.361 19.198 25.713 1.00 86.12 395 ILE A O 1
ATOM 3203 N N . ARG A 1 396 ? -14.553 17.944 26.167 1.00 81.81 396 ARG A N 1
ATOM 3204 C CA . ARG A 1 396 ? -13.573 18.903 25.644 1.00 81.81 396 ARG A CA 1
ATOM 3205 C C . ARG A 1 396 ? -13.803 19.248 24.174 1.00 81.81 396 ARG A C 1
ATOM 3207 O O . ARG A 1 396 ? -13.550 20.378 23.775 1.00 81.81 396 ARG A O 1
ATOM 3214 N N . ILE A 1 397 ? -14.259 18.281 23.380 1.00 83.12 397 ILE A N 1
ATOM 3215 C CA . ILE A 1 397 ? -14.593 18.484 21.963 1.00 83.12 397 ILE A CA 1
ATOM 3216 C C . ILE A 1 397 ? -16.071 18.842 21.738 1.00 83.12 397 ILE A C 1
ATOM 3218 O O . ILE A 1 397 ? -16.501 18.908 20.594 1.00 83.12 397 ILE A O 1
ATOM 3222 N N . ARG A 1 398 ? -16.851 19.042 22.812 1.00 87.06 398 ARG A N 1
ATOM 3223 C CA . ARG A 1 398 ? -18.290 19.365 22.786 1.00 87.06 398 ARG A CA 1
ATOM 3224 C C . ARG A 1 398 ? -19.144 18.371 21.980 1.00 87.06 398 ARG A C 1
ATOM 3226 O O . ARG A 1 398 ? -20.180 18.730 21.430 1.00 87.06 398 ARG A O 1
ATOM 3233 N N . SER A 1 399 ? -18.750 17.094 21.942 1.00 89.00 399 SER A N 1
ATOM 3234 C CA . SER A 1 399 ? -19.507 16.065 21.217 1.00 89.00 399 SER A CA 1
ATOM 3235 C C . SER A 1 399 ? -20.655 15.519 22.067 1.00 89.00 399 SER A C 1
ATOM 3237 O O . SER A 1 399 ? -20.479 14.640 22.917 1.00 89.00 399 SER A O 1
ATOM 3239 N N . ILE A 1 400 ? -21.862 16.021 21.798 1.00 90.75 400 ILE A N 1
ATOM 3240 C CA . ILE A 1 400 ? -23.110 15.584 22.442 1.00 90.75 400 ILE A CA 1
ATOM 3241 C C . ILE A 1 400 ? -23.324 14.075 22.240 1.00 90.75 400 ILE A C 1
ATOM 3243 O O . ILE A 1 400 ? -23.700 13.366 23.177 1.00 90.75 400 ILE A O 1
ATOM 3247 N N . ALA A 1 401 ? -23.065 13.564 21.031 1.00 92.25 401 ALA A N 1
ATOM 3248 C CA . ALA A 1 401 ? -23.243 12.152 20.694 1.00 92.25 401 ALA A CA 1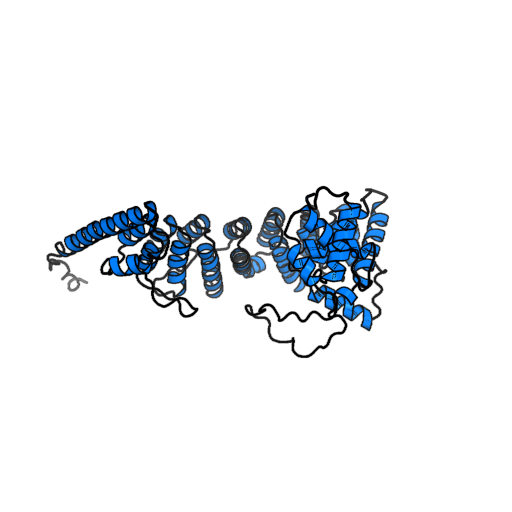
ATOM 3249 C C . ALA A 1 401 ? -22.337 11.241 21.539 1.00 92.25 401 ALA A C 1
ATOM 3251 O O . ALA A 1 401 ? -22.821 10.291 22.162 1.00 92.25 401 ALA A O 1
ATOM 3252 N N . LEU A 1 402 ? -21.044 11.567 21.641 1.00 90.69 402 LEU A N 1
ATOM 3253 C CA . LEU A 1 402 ? -20.088 10.794 22.435 1.00 90.69 402 LEU A CA 1
ATOM 3254 C C . LEU A 1 402 ? -20.404 10.860 23.932 1.00 90.69 402 LEU A C 1
ATOM 3256 O O . LEU A 1 402 ? -20.359 9.832 24.608 1.00 90.69 402 LEU A O 1
ATOM 3260 N N . VAL A 1 403 ? -20.797 12.030 24.451 1.00 90.88 403 VAL A N 1
ATOM 3261 C CA . VAL A 1 403 ? -21.240 12.176 25.849 1.00 90.88 403 VAL A CA 1
ATOM 3262 C C . VAL A 1 403 ? -22.462 11.295 26.125 1.00 90.88 403 VAL A C 1
ATOM 3264 O O . VAL A 1 403 ? -22.445 10.517 27.082 1.00 90.88 403 VAL A O 1
ATOM 3267 N N . LYS A 1 404 ? -23.492 11.341 25.266 1.00 92.19 404 LYS A N 1
ATOM 3268 C CA . LYS A 1 404 ? -24.687 10.483 25.379 1.00 92.19 404 LYS A CA 1
ATOM 3269 C C . LYS A 1 404 ? -24.310 9.001 25.427 1.00 92.19 404 LYS A C 1
ATOM 3271 O O . LYS A 1 404 ? -24.807 8.272 26.287 1.00 92.19 404 LYS A O 1
ATOM 3276 N N . ILE A 1 405 ? -23.441 8.548 24.523 1.00 92.94 405 ILE A N 1
ATOM 3277 C CA . ILE A 1 405 ? -23.026 7.142 24.439 1.00 92.94 405 ILE A CA 1
ATOM 3278 C C . ILE A 1 405 ? -22.247 6.732 25.689 1.00 92.94 405 ILE A C 1
ATOM 3280 O O . ILE A 1 405 ? -22.595 5.734 26.315 1.00 92.94 405 ILE A O 1
ATOM 3284 N N . LEU A 1 406 ? -21.242 7.504 26.104 1.00 89.94 406 LEU A N 1
ATOM 3285 C CA . LEU A 1 406 ? -20.407 7.167 27.260 1.00 89.94 406 LEU A CA 1
ATOM 3286 C C . LEU A 1 406 ? -21.210 7.125 28.568 1.00 89.94 406 LEU A C 1
ATOM 3288 O O . LEU A 1 406 ? -21.022 6.213 29.373 1.00 89.94 406 LEU A O 1
ATOM 3292 N N . LEU A 1 407 ? -22.155 8.051 28.760 1.00 90.06 407 LEU A N 1
ATOM 3293 C CA . LEU A 1 407 ? -23.063 8.035 29.911 1.00 90.06 407 LEU A CA 1
ATOM 3294 C C . LEU A 1 407 ? -23.971 6.796 29.907 1.00 90.06 407 LEU A C 1
ATOM 3296 O O . LEU A 1 407 ? -24.120 6.145 30.944 1.00 90.06 407 LEU A O 1
ATOM 3300 N N . LYS A 1 408 ? -24.523 6.416 28.743 1.00 91.19 408 LYS A N 1
ATOM 3301 C CA . LYS A 1 408 ? -25.299 5.169 28.587 1.00 91.19 408 LYS A CA 1
ATOM 3302 C C . LYS A 1 408 ? -24.466 3.923 28.901 1.00 91.19 408 LYS A C 1
ATOM 3304 O O . LYS A 1 408 ? -24.991 2.984 29.490 1.00 91.19 408 LYS A O 1
ATOM 3309 N N . GLN A 1 409 ? -23.178 3.936 28.559 1.00 89.50 409 GLN A N 1
ATOM 3310 C CA . GLN A 1 409 ? -22.229 2.855 28.847 1.00 89.50 409 GLN A CA 1
ATOM 3311 C C . GLN A 1 409 ? -21.700 2.860 30.298 1.00 89.50 409 GLN A C 1
ATOM 3313 O O . GLN A 1 409 ? -20.817 2.075 30.640 1.00 89.50 409 GLN A O 1
ATOM 3318 N N . GLY A 1 410 ? -22.250 3.708 31.175 1.00 86.56 410 GLY A N 1
ATOM 3319 C CA . GLY A 1 410 ? -21.969 3.682 32.611 1.00 86.56 410 GLY A CA 1
ATOM 3320 C C . GLY A 1 410 ? -20.789 4.542 33.060 1.00 86.56 410 GLY A C 1
ATOM 3321 O O . GLY A 1 410 ? -20.289 4.328 34.165 1.00 86.56 410 GLY A O 1
ATOM 3322 N N . ALA A 1 411 ? -20.355 5.512 32.248 1.00 85.94 411 ALA A N 1
ATOM 3323 C CA . ALA A 1 411 ? -19.310 6.446 32.651 1.00 85.94 411 ALA A CA 1
ATOM 3324 C C . ALA A 1 411 ? -19.719 7.246 33.907 1.00 85.94 411 ALA A C 1
ATOM 3326 O O . ALA A 1 411 ? -20.866 7.690 34.062 1.00 85.94 411 ALA A O 1
ATOM 3327 N N . LYS A 1 412 ? -18.771 7.436 34.827 1.00 82.94 412 LYS A N 1
ATOM 3328 C CA . LYS A 1 412 ? -18.989 8.145 36.091 1.00 82.94 412 LYS A CA 1
ATOM 3329 C C . LYS A 1 412 ? -19.236 9.629 35.846 1.00 82.94 412 LYS A C 1
ATOM 3331 O O . LYS A 1 412 ? -18.430 10.335 35.248 1.00 82.94 412 LYS A O 1
ATOM 3336 N N . THR A 1 413 ? -20.331 10.121 36.418 1.00 80.12 413 THR A N 1
ATOM 3337 C CA . THR A 1 413 ? -20.779 11.519 36.298 1.00 80.12 413 THR A CA 1
ATOM 3338 C C . THR A 1 413 ? -20.212 12.448 37.378 1.00 80.12 413 THR A C 1
ATOM 3340 O O . THR A 1 413 ? -20.516 13.646 37.375 1.00 80.12 413 THR A O 1
ATOM 3343 N N . ASN A 1 414 ? -19.397 11.926 38.306 1.00 78.69 414 ASN A N 1
ATOM 3344 C CA . ASN A 1 414 ? -18.748 12.703 39.368 1.00 78.69 414 ASN A CA 1
ATOM 3345 C C . ASN A 1 414 ? -17.531 13.472 38.828 1.00 78.69 414 ASN A C 1
ATOM 3347 O O . ASN A 1 414 ? -16.383 13.206 39.180 1.00 78.69 414 ASN A O 1
ATOM 3351 N N . ILE A 1 415 ? -17.798 14.373 37.892 1.00 76.56 415 ILE A N 1
ATOM 3352 C CA . ILE A 1 415 ? -16.830 15.294 37.314 1.00 76.56 415 ILE A CA 1
ATOM 3353 C C . ILE A 1 415 ? -17.389 16.712 37.388 1.00 76.56 415 ILE A C 1
ATOM 3355 O O . ILE A 1 415 ? -18.594 16.930 37.223 1.00 76.56 415 ILE A O 1
ATOM 3359 N N . ASP A 1 416 ? -16.505 17.674 37.632 1.00 80.69 416 ASP A N 1
ATOM 3360 C CA . ASP A 1 416 ? -16.842 19.092 37.569 1.00 80.69 416 ASP A CA 1
ATOM 3361 C C . ASP A 1 416 ? -16.925 19.531 36.104 1.00 80.69 416 ASP A C 1
ATOM 3363 O O . ASP A 1 416 ? -15.926 19.890 35.481 1.00 80.69 416 ASP A O 1
ATOM 3367 N N . ILE A 1 417 ? -18.125 19.435 35.533 1.00 79.00 417 ILE A N 1
ATOM 3368 C CA . ILE A 1 417 ? -18.368 19.745 34.123 1.00 79.00 417 ILE A CA 1
ATOM 3369 C C . ILE A 1 417 ? -18.035 21.204 33.793 1.00 79.00 417 ILE A C 1
ATOM 3371 O O . ILE A 1 417 ? -17.472 21.475 32.736 1.00 79.00 417 ILE A O 1
ATOM 3375 N N . ASN A 1 418 ? -18.285 22.122 34.732 1.00 78.25 418 ASN A N 1
ATOM 3376 C CA . ASN A 1 418 ? -18.058 23.551 34.548 1.00 78.25 418 ASN A CA 1
ATOM 3377 C C . ASN A 1 418 ? -16.564 23.856 34.442 1.00 78.25 418 ASN A C 1
ATOM 3379 O O . ASN A 1 418 ? -16.164 24.662 33.607 1.00 78.25 418 ASN A O 1
ATOM 3383 N N . HIS A 1 419 ? -15.724 23.182 35.233 1.00 80.12 419 HIS A N 1
ATOM 3384 C CA . HIS A 1 419 ? -14.271 23.299 35.113 1.00 80.12 419 HIS A CA 1
ATOM 3385 C C . HIS A 1 419 ? -13.769 22.903 33.712 1.00 80.12 419 HIS A C 1
ATOM 3387 O O . HIS A 1 419 ? -12.958 23.615 33.119 1.00 80.12 419 HIS A O 1
ATOM 3393 N N . TRP A 1 420 ? -14.260 21.788 33.159 1.00 74.06 420 TRP A N 1
ATOM 3394 C CA . TRP A 1 420 ? -13.813 21.290 31.850 1.00 74.06 420 TRP A CA 1
ATOM 3395 C C . TRP A 1 420 ? -14.348 22.116 30.677 1.00 74.06 420 TRP A C 1
ATOM 3397 O O . TRP A 1 420 ? -13.609 22.342 29.721 1.00 74.06 420 TRP A O 1
ATOM 3407 N N . LEU A 1 421 ? -15.581 22.620 30.766 1.00 75.00 421 LEU A N 1
ATOM 3408 C CA . LEU A 1 421 ? -16.131 23.547 29.774 1.00 75.00 421 LEU A CA 1
ATOM 3409 C C . LEU A 1 421 ? -15.395 24.899 29.797 1.00 75.00 421 LEU A C 1
ATOM 3411 O O . LEU A 1 421 ? -14.966 25.382 28.755 1.00 75.00 421 LEU A O 1
ATOM 3415 N N . ARG A 1 422 ? -15.095 25.454 30.982 1.00 73.38 422 ARG A N 1
ATOM 3416 C CA . ARG A 1 422 ? -14.310 26.700 31.115 1.00 73.38 422 ARG A CA 1
ATOM 3417 C C . ARG A 1 422 ? -12.895 26.576 30.564 1.00 73.38 422 ARG A C 1
ATOM 3419 O O . ARG A 1 422 ? -12.432 27.463 29.863 1.00 73.38 422 ARG A O 1
ATOM 3426 N N . LYS A 1 423 ? -12.213 25.459 30.833 1.00 69.31 423 LYS A N 1
ATOM 3427 C CA . LYS A 1 423 ? -10.859 25.195 30.313 1.00 69.31 423 LYS A CA 1
ATOM 3428 C C . LYS A 1 423 ? -10.809 25.090 28.780 1.00 69.31 423 LYS A C 1
ATOM 3430 O O . LYS A 1 423 ? -9.730 25.141 28.201 1.00 69.31 423 LYS A O 1
ATOM 3435 N N . THR A 1 424 ? -11.954 24.893 28.132 1.00 62.12 424 THR A N 1
ATOM 3436 C CA . THR A 1 424 ? -12.082 24.706 26.677 1.00 62.12 424 THR A CA 1
ATOM 3437 C C . THR A 1 424 ? -12.741 25.889 25.981 1.00 62.12 424 THR A C 1
ATOM 3439 O O . THR A 1 424 ? -12.888 25.895 24.758 1.00 62.12 424 THR A O 1
ATOM 3442 N N . ALA A 1 425 ? -13.117 26.906 26.751 1.00 62.09 425 ALA A N 1
ATOM 3443 C CA . ALA A 1 425 ? -13.538 28.199 26.261 1.00 62.09 425 ALA A CA 1
ATOM 3444 C C . ALA A 1 425 ? -12.298 29.106 26.133 1.00 62.09 425 ALA A C 1
ATOM 3446 O O . ALA A 1 425 ? -11.864 29.702 27.115 1.00 62.09 425 ALA A O 1
ATOM 3447 N N . SER A 1 426 ? -11.710 29.206 24.936 1.00 55.38 426 SER A N 1
ATOM 3448 C CA . SER A 1 426 ? -10.830 30.332 24.585 1.00 55.38 426 SER A CA 1
ATOM 3449 C C . SER A 1 426 ? -11.022 30.758 23.128 1.00 55.38 426 SER A C 1
ATOM 3451 O O . SER A 1 426 ? -10.959 29.913 22.239 1.00 55.38 426 SER A O 1
ATOM 3453 N N . GLU A 1 427 ? -11.241 32.069 22.975 1.00 50.66 427 GLU A N 1
ATOM 3454 C CA . GLU A 1 427 ? -11.262 32.940 21.785 1.00 50.66 427 GLU A CA 1
ATOM 3455 C C . GLU A 1 427 ? -12.130 32.469 20.597 1.00 50.66 427 GLU A C 1
ATOM 3457 O O . GLU A 1 427 ? -11.765 31.586 19.833 1.00 50.66 427 GLU A O 1
ATOM 3462 N N . HIS A 1 428 ? -13.290 33.131 20.446 1.00 54.09 428 HIS A N 1
ATOM 3463 C CA . HIS A 1 428 ? -14.380 32.900 19.475 1.00 54.09 428 HIS A CA 1
ATOM 3464 C C . HIS A 1 428 ? -15.390 31.802 19.856 1.00 54.09 428 HIS A C 1
ATOM 3466 O O . HIS A 1 428 ? -15.441 30.713 19.290 1.00 54.09 428 HIS A O 1
ATOM 3472 N N . GLN A 1 429 ? -16.256 32.120 20.823 1.00 64.69 429 GLN A N 1
ATOM 3473 C CA . GLN A 1 429 ? -17.374 31.265 21.221 1.00 64.69 429 GLN A CA 1
ATOM 3474 C C . GLN A 1 429 ? -18.578 31.495 20.292 1.00 64.69 429 GLN A C 1
ATOM 3476 O O . GLN A 1 429 ? -19.226 32.537 20.363 1.00 64.69 429 GLN A O 1
ATOM 3481 N N . THR A 1 430 ? -18.866 30.528 19.420 1.00 76.50 430 THR A N 1
ATOM 3482 C CA . THR A 1 430 ? -20.057 30.523 18.554 1.00 76.50 430 THR A CA 1
ATOM 3483 C C . THR A 1 430 ? -21.323 30.185 19.350 1.00 76.50 430 THR A C 1
ATOM 3485 O O . THR A 1 430 ? -21.248 29.554 20.410 1.00 76.50 430 THR A O 1
ATOM 3488 N N . ASP A 1 431 ? -22.499 30.564 18.846 1.00 77.69 431 ASP A N 1
ATOM 3489 C CA . ASP A 1 431 ? -23.776 30.216 19.490 1.00 77.69 431 ASP A CA 1
ATOM 3490 C C . ASP A 1 431 ? -24.014 28.696 19.523 1.00 77.69 431 ASP A C 1
ATOM 3492 O O . ASP A 1 431 ? -24.491 28.166 20.526 1.00 77.69 431 ASP A O 1
ATOM 3496 N N . GLU A 1 432 ? -23.550 27.967 18.503 1.00 77.31 432 GLU A N 1
ATOM 3497 C CA . GLU A 1 432 ? -23.553 26.496 18.475 1.00 77.31 432 GLU A CA 1
ATOM 3498 C C . GLU A 1 432 ? -22.730 25.881 19.619 1.00 77.31 432 GLU A C 1
ATOM 3500 O O . GLU A 1 432 ? -23.132 24.887 20.223 1.00 77.31 432 GLU A O 1
ATOM 3505 N N . SER A 1 433 ? -21.592 26.494 19.963 1.00 77.88 433 SER A N 1
ATOM 3506 C CA . SER A 1 433 ? -20.733 26.046 21.063 1.00 77.88 433 SER A CA 1
ATOM 3507 C C . SER A 1 433 ? -21.429 26.207 22.417 1.00 77.88 433 SER A C 1
ATOM 3509 O O . SER A 1 433 ? -21.387 25.297 23.246 1.00 77.88 433 SER A O 1
ATOM 3511 N N . LYS A 1 434 ? -22.139 27.325 22.626 1.00 81.06 434 LYS A N 1
ATOM 3512 C CA . LYS A 1 434 ? -22.927 27.568 23.847 1.00 81.06 434 LYS A CA 1
ATOM 3513 C C . LYS A 1 434 ? -24.112 26.609 23.959 1.00 81.06 434 LYS A C 1
ATOM 3515 O O . LYS A 1 434 ? -24.366 26.091 25.045 1.00 81.06 434 LYS A O 1
ATOM 3520 N N . GLN A 1 435 ? -24.802 26.341 22.848 1.00 84.31 435 GLN A N 1
ATOM 3521 C CA . GLN A 1 435 ? -25.904 25.380 22.828 1.00 84.31 435 GLN A CA 1
ATOM 3522 C C . GLN A 1 435 ? -25.410 23.966 23.155 1.00 84.31 435 GLN A C 1
ATOM 3524 O O . GLN A 1 435 ? -25.984 23.293 24.007 1.00 84.31 435 GLN A O 1
ATOM 3529 N N . ALA A 1 436 ? -24.291 23.537 22.564 1.00 83.69 436 ALA A N 1
ATOM 3530 C CA . ALA A 1 436 ? -23.704 22.235 22.865 1.00 83.69 436 ALA A CA 1
ATOM 3531 C C . ALA A 1 436 ? -23.283 22.103 24.340 1.00 83.69 436 ALA A C 1
ATOM 3533 O O . ALA A 1 436 ? -23.452 21.043 24.944 1.00 83.69 436 ALA A O 1
ATOM 3534 N N . GLU A 1 437 ? -22.763 23.174 24.947 1.00 85.75 437 GLU A N 1
ATOM 3535 C CA . GLU A 1 437 ? -22.457 23.219 26.382 1.00 85.75 437 GLU A CA 1
ATOM 3536 C C . GLU A 1 437 ? -23.716 23.063 27.248 1.00 85.75 437 GLU A C 1
ATOM 3538 O O . GLU A 1 437 ? -23.707 22.277 28.201 1.00 85.75 437 GLU A O 1
ATOM 3543 N N . ALA A 1 438 ? -24.806 23.753 26.896 1.00 86.25 438 ALA A N 1
ATOM 3544 C CA . ALA A 1 438 ? -26.090 23.645 27.586 1.00 86.25 438 ALA A CA 1
ATOM 3545 C C . ALA A 1 438 ? -26.663 22.219 27.512 1.00 86.25 438 ALA A C 1
ATOM 3547 O O . ALA A 1 438 ? -26.995 21.635 28.549 1.00 86.25 438 ALA A O 1
ATOM 3548 N N . ASP A 1 439 ? -26.675 21.621 26.318 1.00 89.69 439 ASP A N 1
ATOM 3549 C CA . ASP A 1 439 ? -27.154 20.254 26.087 1.00 89.69 439 ASP A CA 1
ATOM 3550 C C . ASP A 1 439 ? -26.332 19.228 26.883 1.00 89.69 439 ASP A C 1
ATOM 3552 O O . ASP A 1 439 ? -26.866 18.295 27.490 1.00 89.69 439 ASP A O 1
ATOM 3556 N N . ILE A 1 440 ? -25.006 19.397 26.923 1.00 88.44 440 ILE A N 1
ATOM 3557 C CA . ILE A 1 440 ? -24.109 18.538 27.705 1.00 88.44 440 ILE A CA 1
ATOM 3558 C C . ILE A 1 440 ? -24.421 18.651 29.205 1.00 88.44 440 ILE A C 1
ATOM 3560 O O . ILE A 1 440 ? -24.477 17.631 29.896 1.00 88.44 440 ILE A O 1
ATOM 3564 N N . ILE A 1 441 ? -24.663 19.856 29.727 1.00 87.06 441 ILE A N 1
ATOM 3565 C CA . ILE A 1 441 ? -25.041 20.053 31.135 1.00 87.06 441 ILE A CA 1
ATOM 3566 C C . ILE A 1 441 ? -26.373 19.361 31.446 1.00 87.06 441 ILE A C 1
ATOM 3568 O O . ILE A 1 441 ? -26.493 18.693 32.480 1.00 87.06 441 ILE A O 1
ATOM 3572 N N . GLU A 1 442 ? -27.362 19.482 30.561 1.00 88.62 442 GLU A N 1
ATOM 3573 C CA . GLU A 1 442 ? -28.661 18.827 30.715 1.00 88.62 442 GLU A CA 1
ATOM 3574 C C . GLU A 1 442 ? -28.528 17.297 30.744 1.00 88.62 442 GLU A C 1
ATOM 3576 O O . GLU A 1 442 ? -29.033 16.643 31.663 1.00 88.62 442 GLU A O 1
ATOM 3581 N N . LEU A 1 443 ? -27.746 16.720 29.827 1.00 89.75 443 LEU A N 1
ATOM 3582 C CA . LEU A 1 443 ? -27.467 15.282 29.803 1.00 89.75 443 LEU A CA 1
ATOM 3583 C C . LEU A 1 443 ? -26.865 14.771 31.111 1.00 89.75 443 LEU A C 1
ATOM 3585 O O . LEU A 1 443 ? -27.210 13.680 31.574 1.00 89.75 443 LEU A O 1
ATOM 3589 N N . PHE A 1 444 ? -25.985 15.552 31.737 1.00 86.56 444 PHE A N 1
ATOM 3590 C CA . PHE A 1 444 ? -25.408 15.194 33.029 1.00 86.56 444 PHE A CA 1
ATOM 3591 C C . PHE A 1 444 ? -26.420 15.253 34.170 1.00 86.56 444 PHE A C 1
ATOM 3593 O O . PHE A 1 444 ? -26.358 14.399 35.057 1.00 86.56 444 PHE A O 1
ATOM 3600 N N . LYS A 1 445 ? -27.357 16.211 34.162 1.00 86.00 445 LYS A N 1
ATOM 3601 C CA . LYS A 1 445 ? -28.449 16.262 35.151 1.00 86.00 445 LYS A CA 1
ATOM 3602 C C . LYS A 1 445 ? -29.303 14.997 35.066 1.00 86.00 445 LYS A C 1
ATOM 3604 O O . LYS A 1 445 ? -29.493 14.323 36.079 1.00 86.00 445 LYS A O 1
ATOM 3609 N N . VAL A 1 446 ? -29.717 14.622 33.854 1.00 87.44 446 VAL A N 1
ATOM 3610 C CA . VAL A 1 446 ? -30.511 13.408 33.599 1.00 87.44 446 VAL A CA 1
ATOM 3611 C C . VAL A 1 446 ? -29.741 12.148 34.006 1.00 87.44 446 VAL A C 1
ATOM 3613 O O . VAL A 1 446 ? -30.264 11.297 34.728 1.00 87.44 446 VAL A O 1
ATOM 3616 N N . ALA A 1 447 ? -28.470 12.031 33.612 1.00 85.00 447 ALA A N 1
ATOM 3617 C CA . ALA A 1 447 ? -27.653 10.865 33.941 1.00 85.00 447 ALA A CA 1
ATOM 3618 C C . ALA A 1 447 ? -27.389 10.726 35.450 1.00 85.00 447 ALA A C 1
ATOM 3620 O O . ALA A 1 447 ? -27.409 9.611 35.975 1.00 85.00 447 ALA A O 1
ATOM 3621 N N . ARG A 1 448 ? -27.177 11.836 36.171 1.00 85.56 448 ARG A N 1
ATOM 3622 C CA . ARG A 1 448 ? -27.021 11.837 37.636 1.00 85.56 448 ARG A CA 1
ATOM 3623 C C . ARG A 1 448 ? -28.303 11.398 38.342 1.00 85.56 448 ARG A C 1
ATOM 3625 O O . ARG A 1 448 ? -28.216 10.573 39.249 1.00 85.56 448 ARG A O 1
ATOM 3632 N N . ALA A 1 449 ? -29.464 11.881 37.896 1.00 81.25 449 ALA A N 1
ATOM 3633 C CA . ALA A 1 449 ? -30.766 11.470 38.426 1.00 81.25 449 ALA A CA 1
ATOM 3634 C C . ALA A 1 449 ? -31.042 9.969 38.198 1.00 81.25 449 ALA A C 1
ATOM 3636 O O . ALA A 1 449 ? -31.474 9.257 39.104 1.00 81.25 449 ALA A O 1
ATOM 3637 N N . ALA A 1 450 ? -30.702 9.440 37.019 1.00 78.56 450 ALA A N 1
ATOM 3638 C CA . ALA A 1 450 ? -30.816 8.007 36.739 1.00 78.56 450 ALA A CA 1
ATOM 3639 C C . ALA A 1 450 ? -29.860 7.152 37.602 1.00 78.56 450 ALA A C 1
ATOM 3641 O O . ALA A 1 450 ? -30.200 6.043 38.024 1.00 78.56 450 ALA A O 1
ATOM 3642 N N . GLN A 1 451 ? -28.655 7.659 37.890 1.00 73.69 451 GLN A N 1
ATOM 3643 C CA . GLN A 1 451 ? -27.670 6.981 38.740 1.00 73.69 451 GLN A CA 1
ATOM 3644 C C . GLN A 1 451 ? -28.033 7.028 40.238 1.00 73.69 451 GLN A C 1
ATOM 3646 O O . GLN A 1 451 ? -27.720 6.073 40.954 1.00 73.69 451 GLN A O 1
ATOM 3651 N N . SER A 1 452 ? -28.706 8.080 40.723 1.00 68.44 452 SER A N 1
ATOM 3652 C CA . SER A 1 452 ? -29.197 8.164 42.109 1.00 68.44 452 SER A CA 1
ATOM 3653 C C . SER A 1 452 ? -30.422 7.272 42.349 1.00 68.44 452 SER A C 1
ATOM 3655 O O . SER A 1 452 ? -30.454 6.564 43.356 1.00 68.44 452 SER A O 1
ATOM 3657 N N . GLY A 1 453 ? -31.357 7.182 41.394 1.00 59.00 453 GLY A N 1
ATOM 3658 C CA . GLY A 1 453 ? -32.516 6.275 41.470 1.00 59.00 453 GLY A CA 1
ATOM 3659 C C . GLY A 1 453 ? -32.146 4.782 41.521 1.00 59.00 453 GLY A C 1
ATOM 3660 O O . GLY A 1 453 ? -32.782 3.996 42.221 1.00 59.00 453 GLY A O 1
ATOM 3661 N N . ARG A 1 454 ? -31.044 4.377 40.869 1.00 55.34 454 ARG A N 1
ATOM 3662 C CA . ARG A 1 454 ? -30.493 3.005 40.964 1.00 55.34 454 ARG A CA 1
ATOM 3663 C C . ARG A 1 454 ? -29.844 2.675 42.312 1.00 55.34 454 ARG A C 1
ATOM 3665 O O . ARG A 1 454 ? -29.701 1.498 42.633 1.00 55.34 454 ARG A O 1
ATOM 3672 N N . LYS A 1 455 ? -29.429 3.672 43.103 1.00 49.31 455 LYS A N 1
ATOM 3673 C CA . LYS A 1 455 ? -28.924 3.437 44.468 1.00 49.31 455 LYS A CA 1
ATOM 3674 C C . LYS A 1 455 ? -30.060 3.214 45.474 1.00 49.31 455 LYS A C 1
ATOM 3676 O O . LYS A 1 455 ? -29.835 2.510 46.450 1.00 49.31 455 LYS A O 1
ATOM 3681 N N . GLY A 1 456 ? -31.261 3.735 45.207 1.00 42.16 456 GLY A N 1
ATOM 3682 C CA . GLY A 1 456 ? -32.451 3.562 46.053 1.00 42.16 456 GLY A CA 1
ATOM 3683 C C . GLY A 1 456 ? -33.177 2.216 45.910 1.00 42.16 456 GLY A C 1
ATOM 3684 O O . GLY A 1 456 ? -33.999 1.888 46.752 1.00 42.16 456 GLY A O 1
ATOM 3685 N N . THR A 1 457 ? -32.861 1.415 44.885 1.00 39.66 457 THR A N 1
ATOM 3686 C CA . THR A 1 457 ? -33.491 0.100 44.617 1.00 39.66 457 THR A CA 1
ATOM 3687 C C . THR A 1 457 ? -32.615 -1.101 44.989 1.00 39.66 457 THR A C 1
ATOM 3689 O O . THR A 1 457 ? -33.008 -2.244 44.776 1.00 39.66 457 THR A O 1
ATOM 3692 N N . LYS A 1 458 ? -31.446 -0.880 45.609 1.00 40.97 458 LYS A N 1
ATOM 3693 C CA . LYS A 1 458 ? -30.713 -1.935 46.331 1.00 40.97 458 LYS A CA 1
ATOM 3694 C C . LYS A 1 458 ? -31.214 -2.035 47.777 1.00 40.97 458 LYS A C 1
ATOM 3696 O O . LYS A 1 458 ? -30.442 -1.845 48.713 1.00 40.97 458 LYS A O 1
ATOM 3701 N N . SER A 1 459 ? -32.496 -2.330 47.972 1.00 36.66 459 SER A N 1
ATOM 3702 C CA . SER A 1 459 ? -32.979 -2.877 49.240 1.00 36.66 459 SER A CA 1
ATOM 3703 C C . SER A 1 459 ? -32.803 -4.398 49.215 1.00 36.66 459 SER A C 1
ATOM 3705 O O . SER A 1 459 ? -33.368 -5.095 48.380 1.00 36.66 459 SER A O 1
ATOM 3707 N N . THR A 1 460 ? -31.981 -4.884 50.152 1.00 30.28 460 THR A N 1
ATOM 3708 C CA . THR A 1 460 ? -31.896 -6.269 50.661 1.00 30.28 460 THR A CA 1
ATOM 3709 C C . THR A 1 460 ? -31.609 -7.408 49.661 1.00 30.28 460 THR A C 1
ATOM 3711 O O . THR A 1 460 ? -32.502 -7.818 48.926 1.00 30.28 460 THR A O 1
ATOM 3714 N N . PRO A 1 461 ? -30.424 -8.058 49.703 1.00 33.03 461 PRO A N 1
ATOM 3715 C CA . PRO A 1 461 ? -30.330 -9.440 49.258 1.00 33.03 461 PRO A CA 1
ATOM 3716 C C . PRO A 1 461 ? -31.068 -10.302 50.287 1.00 33.03 461 PRO A C 1
ATOM 3718 O O . PRO A 1 461 ? -30.632 -10.450 51.431 1.00 33.03 461 PRO A O 1
ATOM 3721 N N . THR A 1 462 ? -32.214 -10.842 49.889 1.00 32.75 462 THR A N 1
ATOM 3722 C CA . THR A 1 462 ? -32.930 -11.881 50.620 1.00 32.75 462 THR A CA 1
ATOM 3723 C C . THR A 1 462 ? -31.969 -13.045 50.851 1.00 32.75 462 THR A C 1
ATOM 3725 O O . THR A 1 462 ? -31.533 -13.717 49.917 1.00 32.75 462 THR A O 1
ATOM 3728 N N . LYS A 1 463 ? -31.612 -13.276 52.117 1.00 39.56 463 LYS A N 1
ATOM 3729 C CA . LYS A 1 463 ? -31.088 -14.558 52.586 1.00 39.56 463 LYS A CA 1
ATOM 3730 C C . LYS A 1 463 ? -32.167 -15.611 52.331 1.00 39.56 463 LYS A C 1
ATOM 3732 O O . LYS A 1 463 ? -33.030 -15.786 53.178 1.00 39.56 463 LYS A O 1
ATOM 3737 N N . GLN A 1 464 ? -32.129 -16.297 51.195 1.00 38.19 464 GLN A N 1
ATOM 3738 C CA . GLN A 1 464 ? -32.767 -17.600 50.999 1.00 38.19 464 GLN A CA 1
ATOM 3739 C C . GLN A 1 464 ? -32.188 -18.255 49.735 1.00 38.19 464 GLN A C 1
ATOM 3741 O O . GLN A 1 464 ? -31.985 -17.591 48.727 1.00 38.19 464 GLN A O 1
ATOM 3746 N N . HIS A 1 465 ? -31.910 -19.558 49.840 1.00 32.09 465 HIS A N 1
ATOM 3747 C CA . HIS A 1 465 ? -31.276 -20.462 48.864 1.00 32.09 465 HIS A CA 1
ATOM 3748 C C . HIS A 1 465 ? -29.742 -20.447 48.740 1.00 32.09 465 HIS A C 1
ATOM 3750 O O . HIS A 1 465 ? -29.166 -19.911 47.801 1.00 32.09 465 HIS A O 1
ATOM 3756 N N . ASN A 1 466 ? -29.059 -21.178 49.633 1.00 34.06 466 ASN A N 1
ATOM 3757 C CA . ASN A 1 466 ? -28.705 -22.585 49.356 1.00 34.06 466 ASN A CA 1
ATOM 3758 C C . ASN A 1 466 ? -27.871 -23.209 50.495 1.00 34.06 466 ASN A C 1
ATOM 3760 O O . ASN A 1 466 ? -26.676 -23.458 50.375 1.00 34.06 466 ASN A O 1
ATOM 3764 N N . LEU A 1 467 ? -28.557 -23.545 51.591 1.00 35.00 467 LEU A N 1
ATOM 3765 C CA . LEU A 1 467 ? -28.292 -24.774 52.340 1.00 35.00 467 LEU A CA 1
ATOM 3766 C C . LEU A 1 467 ? -28.929 -25.916 51.538 1.00 35.00 467 LEU A C 1
ATOM 3768 O O . LEU A 1 467 ? -30.125 -26.146 51.666 1.00 35.00 467 LEU A O 1
ATOM 3772 N N . LYS A 1 468 ? -28.165 -26.551 50.644 1.00 40.66 468 LYS A N 1
ATOM 3773 C CA . LYS A 1 468 ? -28.447 -27.886 50.073 1.00 40.66 468 LYS A CA 1
ATOM 3774 C C . LYS A 1 468 ? -27.212 -28.393 49.315 1.00 40.66 468 LYS A C 1
ATOM 3776 O O . LYS A 1 468 ? -27.183 -28.464 48.095 1.00 40.66 468 LYS A O 1
ATOM 3781 N N . ARG A 1 469 ? -26.152 -28.691 50.070 1.00 38.78 469 ARG A N 1
ATOM 3782 C CA . ARG A 1 469 ? -25.068 -29.625 49.706 1.00 38.78 469 ARG A CA 1
ATOM 3783 C C . ARG A 1 469 ? -24.494 -30.208 50.997 1.00 38.78 469 ARG A C 1
ATOM 3785 O O . ARG A 1 469 ? -23.412 -29.827 51.425 1.00 38.78 469 ARG A O 1
ATOM 3792 N N . LYS A 1 470 ? -25.297 -31.034 51.668 1.00 41.16 470 LYS A N 1
ATOM 3793 C CA . LYS A 1 470 ? -24.886 -32.015 52.687 1.00 41.16 470 LYS A CA 1
ATOM 3794 C C . LYS A 1 470 ? -26.124 -32.802 53.119 1.00 41.16 470 LYS A C 1
ATOM 3796 O O . LYS A 1 470 ? -26.713 -32.522 54.152 1.00 41.16 470 LYS A O 1
ATOM 3801 N N . ALA A 1 471 ? -26.553 -33.699 52.246 1.00 37.56 471 ALA A N 1
ATOM 3802 C CA . ALA A 1 471 ? -27.288 -34.922 52.546 1.00 37.56 471 ALA A CA 1
ATOM 3803 C C . ALA A 1 471 ? -27.535 -35.616 51.202 1.00 37.56 471 ALA A C 1
ATOM 3805 O O . ALA A 1 471 ? -27.951 -34.944 50.261 1.00 37.56 471 ALA A O 1
ATOM 3806 N N . GLU A 1 472 ? -27.271 -36.921 51.180 1.00 39.38 472 GLU A N 1
ATOM 3807 C CA . GLU A 1 472 ? -27.588 -37.907 50.134 1.00 39.38 472 GLU A CA 1
ATOM 3808 C C . GLU A 1 472 ? -26.518 -38.133 49.043 1.00 39.38 472 GLU A C 1
ATOM 3810 O O . GLU A 1 472 ? -26.426 -37.400 48.062 1.00 39.38 472 GLU A O 1
ATOM 3815 N N . ASN A 1 473 ? -25.775 -39.225 49.297 1.00 39.22 473 ASN A N 1
ATOM 3816 C CA . ASN A 1 473 ? -25.047 -40.161 48.423 1.00 39.22 473 ASN A CA 1
ATOM 3817 C C . ASN A 1 473 ? -23.845 -39.682 47.603 1.00 39.22 473 ASN A C 1
ATOM 3819 O O . ASN A 1 473 ? -24.022 -39.037 46.547 1.00 39.22 473 ASN A O 1
#

InterPro domains:
  IPR002110 Ankyrin repeat [PF12796] (321-415)
  IPR002110 Ankyrin repeat [PS50088] (386-418)
  IPR036770 Ankyrin repeat-containing domain superfamily [G3DSA:1.25.40.20] (168-440)
  IPR036770 Ankyrin repeat-containing domain superfamily [SSF48403] (176-415)